Protein AF-A0A9W9Q1B8-F1 (afdb_monomer)

Mean predicted aligned error: 10.64 Å

pLDDT: mean 80.89, std 24.34, range [22.06, 98.69]

Nearest PDB structures (foldseek):
  5k7v-assembly1_B  TM=3.100E-01  e=7.502E-01  synthetic construct
  6vfk-assembly1_B  TM=2.929E-01  e=8.455E-01  synthetic construct
  1yau-assembly1_U-2  TM=2.055E-01  e=1.600E+00  Trypanosoma brucei
  5fb7-assembly1_C  TM=3.139E-01  e=8.542E+00  Talaromyces marneffei PM1
  7a0g-assembly1_DDD  TM=1.355E-01  e=2.482E+00  Serratia marcescens

Sequence (489 aa):
MPDVCRPLVPAQMPLAIDAFYKNAGFEETSAHVASPDAPEQSLGTQSLCDELVDLYFEMIHDKQHALFHRPTFIAQQRSGQATAFLVLAMQALSARFSTHLYFGETKPSERGLHWAEQSRKLFNDREHAVSLTAIQGCALLANLAFIKGDSAMESLYNAQQIRMVQLLDLPSQLSTICIQREVEIRVWWTTWMMDTWTSNGVGVPKQLFPPPECPRPMEEEAFERLNIDELADLLDEHDDMERESGLWSQMVPLTDILAKVSQLNENTVACQLSRREVFDHVRDLTSRLDQWLFCLPEHLQITPDSLKRYNEKGFGRTLVALHLGYHHHSQQLYFQYLSLVPHSPAEESLASMYAHRCKEHAAKLSNLMWIANTTPGLECLWGINGHLLVVASAIHLHTLLFSPVEDQVKAAKVMLEHNFELLIQMEKLWPSLKWSMSRLRAFQLACRANSACQLTTGEKEVPGSIQRRCLLHRPTFRPSMMLAGHPIL

Organism: NCBI:txid1132637

Structure (mmCIF, N/CA/C/O backbone):
data_AF-A0A9W9Q1B8-F1
#
_entry.id   AF-A0A9W9Q1B8-F1
#
loop_
_atom_site.group_PDB
_atom_site.id
_atom_site.type_symbol
_atom_site.label_atom_id
_atom_site.label_alt_id
_atom_site.label_comp_id
_atom_site.label_asym_id
_atom_site.label_entity_id
_atom_site.label_seq_id
_atom_site.pdbx_PDB_ins_code
_atom_site.Cartn_x
_atom_site.Cartn_y
_atom_site.Cartn_z
_atom_site.occupancy
_atom_site.B_iso_or_equiv
_atom_site.auth_seq_id
_atom_site.auth_comp_id
_atom_site.auth_asym_id
_atom_site.auth_atom_id
_atom_site.pdbx_PDB_model_num
ATOM 1 N N . MET A 1 1 ? 34.708 -39.680 -23.202 1.00 42.00 1 MET A N 1
ATOM 2 C CA . MET A 1 1 ? 35.783 -39.250 -22.280 1.00 42.00 1 MET A CA 1
ATOM 3 C C . MET A 1 1 ? 36.966 -38.843 -23.139 1.00 42.00 1 MET A C 1
ATOM 5 O O . MET A 1 1 ? 37.249 -39.595 -24.065 1.00 42.00 1 MET A O 1
ATOM 9 N N . PRO A 1 2 ? 37.539 -37.645 -22.942 1.00 33.59 2 PRO A N 1
ATOM 10 C CA . PRO A 1 2 ? 38.074 -37.211 -21.649 1.00 33.59 2 PRO A CA 1
ATOM 11 C C . PRO A 1 2 ? 37.594 -35.832 -21.144 1.00 33.59 2 PRO A C 1
ATOM 13 O O . PRO A 1 2 ? 36.959 -35.068 -21.862 1.00 33.59 2 PRO A O 1
ATOM 16 N N . ASP A 1 3 ? 37.925 -35.609 -19.871 1.00 23.94 3 ASP A N 1
ATOM 17 C CA . ASP A 1 3 ? 38.120 -34.360 -19.123 1.00 23.94 3 ASP A CA 1
ATOM 18 C C . ASP A 1 3 ? 36.930 -33.471 -18.733 1.00 23.94 3 ASP A C 1
ATOM 20 O O . ASP A 1 3 ? 36.596 -32.442 -19.317 1.00 23.94 3 ASP A O 1
ATOM 24 N N . VAL A 1 4 ? 36.374 -33.871 -17.586 1.00 33.12 4 VAL A N 1
ATOM 25 C CA . VAL A 1 4 ? 35.564 -33.092 -16.650 1.00 33.12 4 VAL A CA 1
ATOM 26 C C . VAL A 1 4 ? 36.395 -31.929 -16.088 1.00 33.12 4 VAL A C 1
ATOM 28 O O . VAL A 1 4 ? 37.158 -32.091 -15.137 1.00 33.12 4 VAL A O 1
ATOM 31 N N . CYS A 1 5 ? 36.206 -30.729 -16.636 1.00 24.48 5 CYS A N 1
ATOM 32 C CA . CYS A 1 5 ? 36.652 -29.484 -16.012 1.00 24.48 5 CYS A CA 1
ATOM 33 C C . CYS A 1 5 ? 35.562 -28.987 -15.047 1.00 24.48 5 CYS A C 1
ATOM 35 O O . CYS A 1 5 ? 34.571 -28.385 -15.460 1.00 24.48 5 CYS A O 1
ATOM 37 N N . ARG A 1 6 ? 35.740 -29.252 -13.746 1.00 25.11 6 ARG A N 1
ATOM 38 C CA . ARG A 1 6 ? 34.995 -28.585 -12.664 1.00 25.11 6 ARG A CA 1
ATOM 39 C C . ARG A 1 6 ? 35.218 -27.066 -12.748 1.00 25.11 6 ARG A C 1
ATOM 41 O O . ARG A 1 6 ? 36.380 -26.655 -12.766 1.00 25.11 6 ARG A O 1
ATOM 48 N N . PRO A 1 7 ? 34.178 -26.218 -12.704 1.00 24.48 7 PRO A N 1
ATOM 49 C CA . PRO A 1 7 ? 34.371 -24.806 -12.418 1.00 24.48 7 PRO A CA 1
ATOM 50 C C . PRO A 1 7 ? 34.675 -24.635 -10.927 1.00 24.48 7 PRO A C 1
ATOM 52 O O . PRO A 1 7 ? 33.916 -25.076 -10.063 1.00 24.48 7 PRO A O 1
ATOM 55 N N . LEU A 1 8 ? 35.810 -24.002 -10.645 1.00 22.06 8 LEU A N 1
ATOM 56 C CA . LEU A 1 8 ? 36.175 -23.473 -9.338 1.00 22.06 8 LEU A CA 1
ATOM 57 C C . LEU A 1 8 ? 35.080 -22.520 -8.845 1.00 22.06 8 LEU A C 1
ATOM 59 O O . LEU A 1 8 ? 34.819 -21.488 -9.460 1.00 22.06 8 LEU A O 1
ATOM 63 N N . VAL A 1 9 ? 34.466 -22.868 -7.718 1.00 23.61 9 VAL A N 1
ATOM 64 C CA . VAL A 1 9 ? 33.686 -21.941 -6.894 1.00 23.61 9 VAL A CA 1
ATOM 65 C C . VAL A 1 9 ? 34.658 -20.874 -6.380 1.00 23.61 9 VAL A C 1
ATOM 67 O O . VAL A 1 9 ? 35.644 -21.246 -5.737 1.00 23.61 9 VAL A O 1
ATOM 70 N N . PRO A 1 10 ? 34.430 -19.566 -6.598 1.00 23.38 10 PRO A N 1
ATOM 71 C CA . PRO A 1 10 ? 35.089 -18.560 -5.789 1.00 23.38 10 PRO A CA 1
ATOM 72 C C . PRO A 1 10 ? 34.489 -18.670 -4.390 1.00 23.38 10 PRO A C 1
ATOM 74 O O . PRO A 1 10 ? 33.356 -18.262 -4.133 1.00 23.38 10 PRO A O 1
ATOM 77 N N . ALA A 1 11 ? 35.240 -19.307 -3.501 1.00 22.48 11 ALA A N 1
ATOM 78 C CA . ALA A 1 11 ? 34.992 -19.236 -2.083 1.00 22.48 11 ALA A CA 1
ATOM 79 C C . ALA A 1 11 ? 35.026 -17.763 -1.650 1.00 22.48 11 ALA A C 1
ATOM 81 O O . ALA A 1 11 ? 35.986 -17.049 -1.916 1.00 22.48 11 ALA A O 1
ATOM 82 N N . GLN A 1 12 ? 33.971 -17.381 -0.937 1.00 23.47 12 GLN A N 1
ATOM 83 C CA . GLN A 1 12 ? 34.021 -16.495 0.216 1.00 23.47 12 GLN A CA 1
ATOM 84 C C . GLN A 1 12 ? 34.428 -15.027 -0.004 1.00 23.47 12 GLN A C 1
ATOM 86 O O . GLN A 1 12 ? 35.598 -14.664 -0.026 1.00 23.47 12 GLN A O 1
ATOM 91 N N . MET A 1 13 ? 33.415 -14.161 0.068 1.00 22.33 13 MET A N 1
ATOM 92 C CA . MET A 1 13 ? 33.529 -12.906 0.812 1.00 22.33 13 MET A CA 1
ATOM 93 C C . MET A 1 13 ? 32.421 -12.836 1.886 1.00 22.33 13 MET A C 1
ATOM 95 O O . MET A 1 13 ? 31.444 -12.113 1.714 1.00 22.33 13 MET A O 1
ATOM 99 N N . PRO A 1 14 ? 32.501 -13.626 2.973 1.00 27.91 14 PRO A N 1
ATOM 100 C CA . PRO A 1 14 ? 31.885 -13.287 4.245 1.00 27.91 14 PRO A CA 1
ATOM 101 C C . PRO A 1 14 ? 32.823 -12.331 5.006 1.00 27.91 14 PRO A C 1
ATOM 103 O O . PRO A 1 14 ? 34.025 -12.324 4.751 1.00 27.91 14 PRO A O 1
ATOM 106 N N . LEU A 1 15 ? 32.287 -11.601 5.990 1.00 25.23 15 LEU A N 1
ATOM 107 C CA . LEU A 1 15 ? 33.004 -10.738 6.952 1.00 25.23 15 LEU A CA 1
ATOM 108 C C . LEU A 1 15 ? 33.252 -9.284 6.507 1.00 25.23 15 LEU A C 1
ATOM 110 O O . LEU A 1 15 ? 34.381 -8.860 6.288 1.00 25.23 15 LEU A O 1
ATOM 114 N N . ALA A 1 16 ? 32.187 -8.481 6.485 1.00 26.14 16 ALA A N 1
ATOM 115 C CA . ALA A 1 16 ? 32.299 -7.037 6.761 1.00 26.14 16 ALA A CA 1
ATOM 116 C C . ALA A 1 16 ? 31.019 -6.410 7.346 1.00 26.14 16 ALA A C 1
ATOM 118 O O . ALA A 1 16 ? 31.070 -5.284 7.831 1.00 26.14 16 ALA A O 1
ATOM 119 N N . ILE A 1 17 ? 29.889 -7.129 7.346 1.00 27.34 17 ILE A N 1
ATOM 120 C CA . ILE A 1 17 ? 28.628 -6.658 7.941 1.00 27.34 17 ILE A CA 1
ATOM 121 C C . ILE A 1 17 ? 28.476 -7.196 9.377 1.00 27.34 17 ILE A C 1
ATOM 123 O O . ILE A 1 17 ? 28.190 -6.421 10.283 1.00 27.34 17 ILE A O 1
ATOM 127 N N . ASP A 1 18 ? 28.846 -8.456 9.640 1.00 25.33 18 ASP A N 1
ATOM 128 C CA . ASP A 1 18 ? 28.784 -9.072 10.983 1.00 25.33 18 ASP A CA 1
ATOM 129 C C . ASP A 1 18 ? 29.667 -8.405 12.056 1.00 25.33 18 ASP A C 1
ATOM 131 O O . ASP A 1 18 ? 29.356 -8.457 13.246 1.00 25.33 18 ASP A O 1
ATOM 135 N N . ALA A 1 19 ? 30.770 -7.757 11.669 1.00 24.56 19 ALA A N 1
ATOM 136 C CA . ALA A 1 19 ? 31.696 -7.151 12.631 1.00 24.56 19 ALA A CA 1
ATOM 137 C C . ALA A 1 19 ? 31.190 -5.816 13.213 1.00 24.56 19 ALA A C 1
ATOM 139 O O . ALA A 1 19 ? 31.696 -5.378 14.245 1.00 24.56 19 ALA A O 1
ATOM 140 N N . PHE A 1 20 ? 30.181 -5.184 12.600 1.00 27.47 20 PHE A N 1
ATOM 141 C CA . PHE A 1 20 ? 29.590 -3.947 13.124 1.00 27.47 20 PHE A CA 1
ATOM 142 C C . PHE A 1 20 ? 28.437 -4.223 14.107 1.00 27.47 20 PHE A C 1
ATOM 144 O O . PHE A 1 20 ? 28.198 -3.433 15.018 1.00 27.47 20 PHE A O 1
ATOM 151 N N . TYR A 1 21 ? 27.781 -5.385 13.994 1.00 27.20 21 TYR A N 1
ATOM 152 C CA . TYR A 1 21 ? 26.645 -5.779 14.837 1.00 27.20 21 TYR A CA 1
ATOM 153 C C . TYR A 1 21 ? 27.025 -6.296 16.238 1.00 27.20 21 TYR A C 1
ATOM 155 O O . TYR A 1 21 ? 26.146 -6.446 17.080 1.00 27.20 21 TYR A O 1
ATOM 163 N N . LYS A 1 22 ? 28.314 -6.515 16.542 1.00 26.19 22 LYS A N 1
ATOM 164 C CA . LYS A 1 22 ? 28.763 -6.958 17.881 1.00 26.19 22 LYS A CA 1
ATOM 165 C C . LYS A 1 22 ? 29.161 -5.842 18.857 1.00 26.19 22 LYS A C 1
ATOM 167 O O . LYS A 1 22 ? 29.372 -6.150 20.022 1.00 26.19 22 LYS A O 1
ATOM 172 N N . ASN A 1 23 ? 29.230 -4.577 18.428 1.00 25.94 23 ASN A N 1
ATOM 173 C CA . ASN A 1 23 ? 29.714 -3.469 19.274 1.00 25.94 23 ASN A CA 1
ATOM 174 C C . ASN A 1 23 ? 28.708 -2.329 19.510 1.00 25.94 23 ASN A C 1
ATOM 176 O O . ASN A 1 23 ? 29.062 -1.333 20.135 1.00 25.94 23 ASN A O 1
ATOM 180 N N . ALA A 1 24 ? 27.451 -2.463 19.085 1.00 28.28 24 ALA A N 1
ATOM 181 C CA . ALA A 1 24 ? 26.393 -1.529 19.473 1.00 28.28 24 ALA A CA 1
ATOM 182 C C . ALA A 1 24 ? 25.766 -1.954 20.814 1.00 28.28 24 ALA A C 1
ATOM 184 O O . ALA A 1 24 ? 24.590 -2.296 20.890 1.00 28.28 24 ALA A O 1
ATOM 185 N N . GLY A 1 25 ? 26.579 -1.968 21.872 1.00 26.53 25 GLY A N 1
ATOM 186 C CA . GLY A 1 25 ? 26.070 -1.960 23.239 1.00 26.53 25 GLY A CA 1
ATOM 187 C C . GLY A 1 25 ? 25.505 -0.574 23.523 1.00 26.53 25 GLY A C 1
ATOM 188 O O . GLY A 1 25 ? 26.269 0.363 23.732 1.00 26.53 25 GLY A O 1
ATOM 189 N N . PHE A 1 26 ? 24.183 -0.428 23.479 1.00 26.02 26 PHE A N 1
ATOM 190 C CA . PHE A 1 26 ? 23.522 0.747 24.034 1.00 26.02 26 PHE A CA 1
ATOM 191 C C . PHE A 1 26 ? 23.118 0.429 25.471 1.00 26.02 26 PHE A C 1
ATOM 193 O O . PHE A 1 26 ? 22.254 -0.410 25.715 1.00 26.02 26 PHE A O 1
ATOM 200 N N . GLU A 1 27 ? 23.805 1.082 26.406 1.00 24.00 27 GLU A N 1
ATOM 201 C CA . GLU A 1 27 ? 23.452 1.128 27.821 1.00 24.00 27 GLU A CA 1
ATOM 202 C C . GLU A 1 27 ? 22.043 1.722 27.993 1.00 24.00 27 GLU A C 1
ATOM 204 O O . GLU A 1 27 ? 21.719 2.781 27.446 1.00 24.00 27 GLU A O 1
ATOM 209 N N . GLU A 1 28 ? 21.204 1.028 28.763 1.00 25.47 28 GLU A N 1
ATOM 210 C CA . GLU A 1 28 ? 19.891 1.497 29.202 1.00 25.47 28 GLU A CA 1
ATOM 211 C C . GLU A 1 28 ? 20.053 2.734 30.094 1.00 25.47 28 GLU A C 1
ATOM 213 O O . GLU A 1 28 ? 20.442 2.641 31.258 1.00 25.47 28 GLU A O 1
ATOM 218 N N . THR A 1 29 ? 19.708 3.914 29.580 1.00 24.55 29 THR A N 1
ATOM 219 C CA . THR A 1 29 ? 19.466 5.083 30.432 1.00 24.55 29 THR A CA 1
ATOM 220 C C . THR A 1 29 ? 17.985 5.133 30.799 1.00 24.55 29 THR A C 1
ATOM 222 O O . THR A 1 29 ? 17.134 5.611 30.053 1.00 24.55 29 THR A O 1
ATOM 225 N N . SER A 1 30 ? 17.674 4.598 31.982 1.00 23.84 30 SER A N 1
ATOM 226 C CA . SER A 1 30 ? 16.376 4.743 32.644 1.00 23.84 30 SER A CA 1
ATOM 227 C C . SER A 1 30 ? 16.167 6.199 33.068 1.00 23.84 30 SER A C 1
ATOM 229 O O . SER A 1 30 ? 16.673 6.630 34.105 1.00 23.84 30 SER A O 1
ATOM 231 N N . ALA A 1 31 ? 15.398 6.960 32.290 1.00 25.33 31 ALA A N 1
ATOM 232 C CA . ALA A 1 31 ? 14.857 8.241 32.727 1.00 25.33 31 ALA A CA 1
ATOM 233 C C . ALA A 1 31 ? 13.459 8.021 33.327 1.00 25.33 31 ALA A C 1
ATOM 235 O O . ALA A 1 31 ? 12.483 7.794 32.612 1.00 25.33 31 ALA A O 1
ATOM 236 N N . HIS A 1 32 ? 13.370 8.078 34.657 1.00 27.27 32 HIS A N 1
ATOM 237 C CA . HIS A 1 32 ? 12.100 8.178 35.372 1.00 27.27 32 HIS A CA 1
ATOM 238 C C . HIS A 1 32 ? 11.394 9.486 34.989 1.00 27.27 32 HIS A C 1
ATOM 240 O O . HIS A 1 32 ? 11.914 10.567 35.259 1.00 27.27 32 HIS A O 1
ATOM 246 N N . VAL A 1 33 ? 10.194 9.390 34.416 1.00 31.77 33 VAL A N 1
ATOM 247 C CA . VAL A 1 33 ? 9.280 10.530 34.272 1.00 31.77 33 VAL A CA 1
ATOM 248 C C . VAL A 1 33 ? 8.209 10.411 35.352 1.00 31.77 33 VAL A C 1
ATOM 250 O O . VAL A 1 33 ? 7.489 9.417 35.423 1.00 31.77 33 VAL A O 1
ATOM 253 N N . ALA A 1 34 ? 8.167 11.411 36.229 1.00 30.34 34 ALA A N 1
ATOM 254 C CA . ALA A 1 34 ? 7.197 11.546 37.305 1.00 30.34 34 ALA A CA 1
ATOM 255 C C . ALA A 1 34 ? 5.814 11.954 36.762 1.00 30.34 34 ALA A C 1
ATOM 257 O O . ALA A 1 34 ? 5.725 12.842 35.916 1.00 30.34 34 ALA A O 1
ATOM 258 N N . SER A 1 35 ? 4.743 11.352 37.292 1.00 34.41 35 SER A N 1
ATOM 259 C CA . SER A 1 35 ? 3.377 11.893 37.194 1.00 34.41 35 SER A CA 1
ATOM 260 C C . SER A 1 35 ? 3.189 13.042 38.188 1.00 34.41 35 SER A C 1
ATOM 262 O O . SER A 1 35 ? 3.744 12.994 39.290 1.00 34.41 35 SER A O 1
ATOM 264 N N . PRO A 1 36 ? 2.385 14.056 37.828 1.00 40.94 36 PRO A N 1
ATOM 265 C CA . PRO A 1 36 ? 1.164 14.279 38.611 1.00 40.94 36 PRO A CA 1
ATOM 266 C C . PRO A 1 36 ? -0.054 14.745 37.785 1.00 40.94 36 PRO A C 1
ATOM 268 O O . PRO A 1 36 ? 0.080 15.412 36.765 1.00 40.94 36 PRO A O 1
ATOM 271 N N . ASP A 1 37 ? -1.241 14.404 38.288 1.00 40.88 37 ASP A N 1
ATOM 272 C CA . ASP A 1 37 ? -2.576 14.737 37.776 1.00 40.88 37 ASP A CA 1
ATOM 273 C C . ASP A 1 37 ? -2.892 16.249 37.698 1.00 40.88 37 ASP A C 1
ATOM 275 O O . ASP A 1 37 ? -2.625 16.993 38.643 1.00 40.88 37 ASP A O 1
ATOM 279 N N . ALA A 1 38 ? -3.582 16.679 36.626 1.00 34.00 38 ALA A N 1
ATOM 280 C CA . ALA A 1 38 ? -4.430 17.882 36.587 1.00 34.00 38 ALA A CA 1
ATOM 281 C C . ALA A 1 38 ? -5.476 17.821 35.437 1.00 34.00 38 ALA A C 1
ATOM 283 O O . ALA A 1 38 ? -5.156 17.362 34.338 1.00 34.00 38 ALA A O 1
ATOM 284 N N . PRO A 1 39 ? -6.711 18.332 35.625 1.00 38.62 39 PRO A N 1
ATOM 285 C CA . PRO A 1 39 ? -7.787 18.265 34.625 1.00 38.62 39 PRO A CA 1
ATOM 286 C C . PRO A 1 39 ? -7.481 18.996 33.300 1.00 38.62 39 PRO A C 1
ATOM 288 O O . PRO A 1 39 ? -7.926 18.540 32.248 1.00 38.62 39 PRO A O 1
ATOM 291 N N . GLU A 1 40 ? -6.653 20.047 33.291 1.00 36.78 40 GLU A N 1
ATOM 292 C CA . GLU A 1 40 ? -6.208 20.710 32.046 1.00 36.78 40 GLU A CA 1
ATOM 293 C C . GLU A 1 40 ? -5.251 19.842 31.209 1.00 36.78 40 GLU A C 1
ATOM 295 O O . GLU A 1 40 ? -5.304 19.869 29.979 1.00 36.78 40 GLU A O 1
ATOM 300 N N . GLN A 1 41 ? -4.427 19.004 31.853 1.00 45.72 41 GLN A N 1
ATOM 301 C CA . GLN A 1 41 ? -3.588 18.027 31.149 1.00 45.72 41 GLN A CA 1
ATOM 302 C C . GLN A 1 41 ? -4.426 16.881 30.579 1.00 45.72 41 GLN A C 1
ATOM 304 O O . GLN A 1 41 ? -4.098 16.367 29.511 1.00 45.72 41 GLN A O 1
ATOM 309 N N . SER A 1 42 ? -5.527 16.509 31.243 1.00 49.62 42 SER A N 1
ATOM 310 C CA . SER A 1 42 ? -6.438 15.476 30.737 1.00 49.62 42 SER A CA 1
ATOM 311 C C . SER A 1 42 ? -7.138 15.914 29.445 1.00 49.62 42 SER A C 1
ATOM 313 O O . SER A 1 42 ? -7.143 15.152 28.479 1.00 49.62 42 SER A O 1
ATOM 315 N N . LEU A 1 43 ? -7.597 17.174 29.367 1.00 55.12 43 LEU A N 1
ATOM 316 C CA . LEU A 1 43 ? -8.166 17.745 28.140 1.00 55.12 43 LEU A CA 1
ATOM 317 C C . LEU A 1 43 ? -7.124 17.873 27.020 1.00 55.12 43 LEU A C 1
ATOM 319 O O . LEU A 1 43 ? -7.415 17.519 25.880 1.00 55.12 43 LEU A O 1
ATOM 323 N N . GLY A 1 44 ? -5.904 18.331 27.329 1.00 62.25 44 GLY A N 1
ATOM 324 C CA . GLY A 1 44 ? -4.821 18.410 26.340 1.00 62.25 44 GLY A CA 1
ATOM 325 C C . GLY A 1 44 ? -4.388 17.035 25.811 1.00 62.25 44 GLY A C 1
ATOM 326 O O . GLY A 1 44 ? -4.098 16.884 24.626 1.00 62.25 44 GLY A O 1
ATOM 327 N N . THR A 1 45 ? -4.410 16.012 26.669 1.00 71.06 45 THR A N 1
ATOM 328 C CA . THR A 1 45 ? -4.086 14.625 26.295 1.00 71.06 45 THR A CA 1
ATOM 329 C C . THR A 1 45 ? -5.204 13.990 25.468 1.00 71.06 45 THR A C 1
ATOM 331 O O . THR A 1 45 ? -4.917 13.269 24.513 1.00 71.06 45 THR A O 1
ATOM 334 N N . GLN A 1 46 ? -6.470 14.282 25.784 1.00 80.00 46 GLN A N 1
ATOM 335 C CA . GLN A 1 46 ? -7.618 13.810 25.010 1.00 80.00 46 GLN A CA 1
ATOM 336 C C . GLN A 1 46 ? -7.670 14.469 23.627 1.00 80.00 46 GLN A C 1
ATOM 338 O O . GLN A 1 46 ? -7.789 13.760 22.635 1.00 80.00 46 GLN A O 1
ATOM 343 N N . SER A 1 47 ? -7.451 15.786 23.538 1.00 88.44 47 SER A N 1
ATOM 344 C CA . SER A 1 47 ? -7.371 16.502 22.256 1.00 88.44 47 SER A CA 1
ATOM 345 C C . SER A 1 47 ? -6.266 15.953 21.348 1.00 88.44 47 SER A C 1
ATOM 347 O O . SER A 1 47 ? -6.472 15.815 20.145 1.00 88.44 47 SER A O 1
ATOM 349 N N . LEU A 1 48 ? -5.101 15.614 21.911 1.00 95.19 48 LEU A N 1
ATOM 350 C CA . LEU A 1 48 ? -4.012 15.004 21.148 1.00 95.19 48 LEU A CA 1
ATOM 351 C C . LEU A 1 48 ? -4.339 13.565 20.732 1.00 95.19 48 LEU A C 1
ATOM 353 O O . LEU A 1 48 ? -4.068 13.174 19.602 1.00 95.19 48 LEU A O 1
ATOM 357 N N . CYS A 1 49 ? -4.908 12.760 21.634 1.00 96.38 49 CYS A N 1
ATOM 358 C CA . CYS A 1 49 ? -5.377 11.414 21.299 1.00 96.38 49 CYS A CA 1
ATOM 359 C C . CYS A 1 49 ? -6.337 11.456 20.112 1.00 96.38 49 CYS A C 1
ATOM 361 O O . CYS A 1 49 ? -6.204 10.671 19.173 1.00 96.38 49 CYS A O 1
ATOM 363 N N . ASP A 1 50 ? -7.237 12.433 20.137 1.00 97.00 50 ASP A N 1
ATOM 364 C CA . ASP A 1 50 ? -8.262 12.599 19.136 1.00 97.00 50 ASP A CA 1
ATOM 365 C C . ASP A 1 50 ? -7.700 12.952 17.762 1.00 97.00 50 ASP A C 1
ATOM 367 O O . ASP A 1 50 ? -7.995 12.254 16.788 1.00 97.00 50 ASP A O 1
ATOM 371 N N . GLU A 1 51 ? -6.810 13.943 17.711 1.00 97.31 51 GLU A N 1
ATOM 372 C CA . GLU A 1 51 ? -6.077 14.317 16.500 1.00 97.31 51 GLU A CA 1
ATOM 373 C C . GLU A 1 51 ? -5.296 13.131 15.916 1.00 97.31 51 GLU A C 1
ATOM 375 O O . GLU A 1 51 ? -5.333 12.875 14.714 1.00 97.31 51 GLU A O 1
ATOM 380 N N . LEU A 1 52 ? -4.581 12.381 16.757 1.00 98.19 52 LEU A N 1
ATOM 381 C CA . LEU A 1 52 ? -3.737 11.283 16.292 1.00 98.19 52 LEU A CA 1
ATOM 382 C C . LEU A 1 52 ? -4.548 10.101 15.749 1.00 98.19 52 LEU A C 1
ATOM 384 O O . LEU A 1 52 ? -4.110 9.451 14.796 1.00 98.19 52 LEU A O 1
ATOM 388 N N . VAL A 1 53 ? -5.715 9.808 16.321 1.00 98.25 53 VAL A N 1
ATOM 389 C CA . VAL A 1 53 ? -6.622 8.781 15.787 1.00 98.25 53 VAL A CA 1
ATOM 390 C C . VAL A 1 53 ? -7.212 9.231 14.450 1.00 98.25 53 VAL A C 1
ATOM 392 O O . VAL A 1 53 ? -7.239 8.439 13.506 1.00 98.25 53 VAL A O 1
ATOM 395 N N . ASP A 1 54 ? -7.593 10.502 14.320 1.00 97.38 54 ASP A N 1
ATOM 396 C CA . ASP A 1 54 ? -8.088 11.050 13.053 1.00 97.38 54 ASP A CA 1
ATOM 397 C C . ASP A 1 54 ? -7.008 10.997 11.960 1.00 97.38 54 ASP A C 1
ATOM 399 O O . ASP A 1 54 ? -7.265 10.508 10.857 1.00 97.38 54 ASP A O 1
ATOM 403 N N . LEU A 1 55 ? -5.767 11.371 12.293 1.00 96.69 55 LEU A N 1
ATOM 404 C CA . LEU A 1 55 ? -4.617 11.263 11.392 1.00 96.69 55 LEU A CA 1
ATOM 405 C C . LEU A 1 55 ? -4.308 9.819 10.987 1.00 96.69 55 LEU A C 1
ATOM 407 O O . LEU A 1 55 ? -3.840 9.587 9.874 1.00 96.69 55 LEU A O 1
ATOM 411 N N . TYR A 1 56 ? -4.542 8.831 11.855 1.00 97.44 56 TYR A N 1
ATOM 412 C CA . TYR A 1 56 ? -4.388 7.424 11.480 1.00 97.44 56 TYR A CA 1
ATOM 413 C C . TYR A 1 56 ? -5.376 7.035 10.367 1.00 97.44 56 TYR A C 1
ATOM 415 O O . TYR A 1 56 ? -4.978 6.392 9.391 1.00 97.44 56 TYR A O 1
ATOM 423 N N . PHE A 1 57 ? -6.640 7.450 10.474 1.00 96.25 57 PHE A N 1
ATOM 424 C CA . PHE A 1 57 ? -7.633 7.181 9.433 1.00 96.25 57 PHE A CA 1
ATOM 425 C C . PHE A 1 57 ? -7.354 7.953 8.143 1.00 96.25 57 PHE A C 1
ATOM 427 O O . PHE A 1 57 ? -7.473 7.409 7.045 1.00 96.25 57 PHE A O 1
ATOM 434 N N . GLU A 1 58 ? -6.912 9.202 8.262 1.00 93.69 58 GLU A N 1
ATOM 435 C CA . GLU A 1 58 ? -6.561 10.006 7.099 1.00 93.69 58 GLU A CA 1
ATOM 436 C C . GLU A 1 58 ? -5.351 9.419 6.356 1.00 93.69 58 GLU A C 1
ATOM 438 O O . GLU A 1 58 ? -5.404 9.170 5.145 1.00 93.69 58 GLU A O 1
ATOM 443 N N . MET A 1 59 ? -4.273 9.149 7.093 1.00 92.19 59 MET A N 1
ATOM 444 C CA . MET A 1 59 ? -2.959 8.895 6.517 1.00 92.19 59 MET A CA 1
ATOM 445 C C . MET A 1 59 ? -2.592 7.420 6.413 1.00 92.19 59 MET A C 1
ATOM 447 O O . MET A 1 59 ? -1.564 7.147 5.817 1.00 92.19 59 MET A O 1
ATOM 451 N N . ILE A 1 60 ? -3.321 6.458 6.987 1.00 92.88 60 ILE A N 1
ATOM 452 C CA . ILE A 1 60 ? -2.838 5.061 7.059 1.00 92.88 60 ILE A CA 1
ATOM 453 C C . ILE A 1 60 ? -3.917 4.049 6.681 1.00 92.88 60 ILE A C 1
ATOM 455 O O . ILE A 1 60 ? -3.711 3.230 5.777 1.00 92.88 60 ILE A O 1
ATOM 459 N N . HIS A 1 61 ? -5.051 4.088 7.381 1.00 94.38 61 HIS A N 1
ATOM 460 C CA . HIS A 1 61 ? -6.160 3.166 7.136 1.00 94.38 61 HIS A CA 1
ATOM 461 C C . HIS A 1 61 ? -6.778 3.406 5.751 1.00 94.38 61 HIS A C 1
ATOM 463 O O . HIS A 1 61 ? -6.882 4.546 5.297 1.00 94.38 61 HIS A O 1
ATOM 469 N N . ASP A 1 62 ? -7.097 2.304 5.069 1.00 90.31 62 ASP A N 1
ATOM 470 C CA . ASP A 1 62 ? -7.486 2.204 3.657 1.00 90.31 62 ASP A CA 1
ATOM 471 C C . ASP A 1 62 ? -6.395 2.581 2.642 1.00 90.31 62 ASP A C 1
ATOM 473 O O . ASP A 1 62 ? -6.684 2.867 1.482 1.00 90.31 62 ASP A O 1
ATOM 477 N N . LYS A 1 63 ? -5.119 2.559 3.052 1.00 88.69 63 LYS A N 1
ATOM 478 C CA . LYS A 1 63 ? -3.968 2.702 2.140 1.00 88.69 63 LYS A CA 1
ATOM 479 C C . LYS A 1 63 ? -2.972 1.567 2.319 1.00 88.69 63 LYS A C 1
ATOM 481 O O . LYS A 1 63 ? -2.623 0.905 1.349 1.00 88.69 63 LYS A O 1
ATOM 486 N N . GLN A 1 64 ? -2.543 1.311 3.556 1.00 81.88 64 GLN A N 1
ATOM 487 C CA . GLN A 1 64 ? -1.662 0.173 3.866 1.00 81.88 64 GLN A CA 1
ATOM 488 C C . GLN A 1 64 ? -2.448 -1.080 4.271 1.00 81.88 64 GLN A C 1
ATOM 490 O O . GLN A 1 64 ? -2.004 -2.200 4.026 1.00 81.88 64 GLN A O 1
ATOM 495 N N . HIS A 1 65 ? -3.614 -0.887 4.889 1.00 92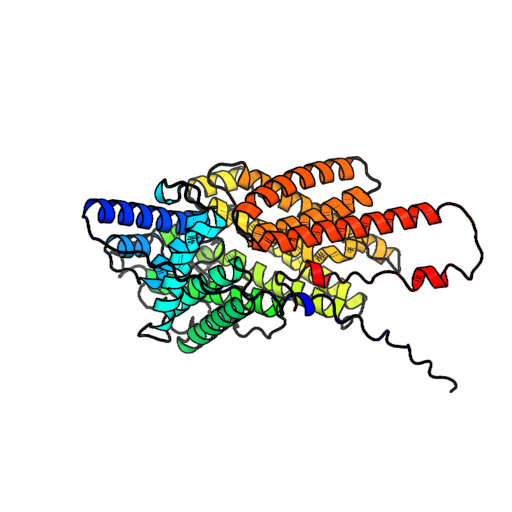.81 65 HIS A N 1
ATOM 496 C CA . HIS A 1 65 ? -4.482 -1.944 5.405 1.00 92.81 65 HIS A CA 1
ATOM 497 C C . HIS A 1 65 ? -5.911 -1.427 5.608 1.00 92.81 65 HIS A C 1
ATOM 499 O O . HIS A 1 65 ? -6.103 -0.245 5.903 1.00 92.81 65 HIS A O 1
ATOM 505 N N . ALA A 1 66 ? -6.896 -2.324 5.530 1.00 95.19 66 ALA A N 1
ATOM 506 C CA . ALA A 1 66 ? -8.301 -2.051 5.830 1.00 95.19 66 ALA A CA 1
ATOM 507 C C . ALA A 1 66 ? -8.730 -2.882 7.045 1.00 95.19 66 ALA A C 1
ATOM 509 O O . ALA A 1 66 ? -9.049 -4.062 6.934 1.00 95.19 66 ALA A O 1
ATOM 510 N N . LEU A 1 67 ? -8.687 -2.270 8.231 1.00 97.75 67 LEU A N 1
ATOM 511 C CA . LEU A 1 67 ? -8.849 -2.988 9.503 1.00 97.75 67 LEU A CA 1
ATOM 512 C C . LEU A 1 67 ? -10.099 -2.608 10.293 1.00 97.75 67 LEU A C 1
ATOM 514 O O . LEU A 1 67 ? -10.550 -3.408 11.104 1.00 97.75 67 LEU A O 1
ATOM 518 N N . PHE A 1 68 ? -10.621 -1.396 10.121 1.00 98.00 68 PHE A N 1
ATOM 519 C CA . PHE A 1 68 ? -11.658 -0.830 10.981 1.00 98.00 68 PHE A CA 1
ATOM 520 C C . PHE A 1 68 ? -12.771 -0.196 10.156 1.00 98.00 68 PHE A C 1
ATOM 522 O O . PHE A 1 68 ? -12.520 0.318 9.069 1.00 98.00 68 PHE A O 1
ATOM 529 N N . HIS A 1 69 ? -13.978 -0.167 10.716 1.00 96.50 69 HIS A N 1
ATOM 530 C CA . HIS A 1 69 ? -15.020 0.749 10.274 1.00 96.50 69 HIS A CA 1
ATOM 531 C C . HIS A 1 69 ? -14.812 2.096 10.977 1.00 96.50 69 HIS A C 1
ATOM 533 O O . HIS A 1 69 ? -14.934 2.182 12.205 1.00 96.50 69 HIS A O 1
ATOM 539 N N . ARG A 1 70 ? -14.440 3.133 10.216 1.00 95.75 70 ARG A N 1
ATOM 540 C CA . ARG A 1 70 ? -13.993 4.424 10.758 1.00 95.75 70 ARG A CA 1
ATOM 541 C C . ARG A 1 70 ? -15.028 5.082 11.688 1.00 95.75 70 ARG A C 1
ATOM 543 O O . ARG A 1 70 ? -14.644 5.379 12.823 1.00 95.75 70 ARG A O 1
ATOM 550 N N . PRO A 1 71 ? -16.310 5.264 11.301 1.00 95.25 71 PRO A N 1
ATOM 551 C CA . PRO A 1 71 ? -17.314 5.880 12.175 1.00 95.25 71 PRO A CA 1
ATOM 552 C C . PRO A 1 71 ? -17.477 5.144 13.510 1.00 95.25 71 PRO A C 1
ATOM 554 O O . PRO A 1 71 ? -17.460 5.767 14.571 1.00 95.25 71 PRO A O 1
ATOM 557 N N . THR A 1 72 ? -17.564 3.808 13.475 1.00 95.06 72 THR A N 1
ATOM 558 C CA . THR A 1 72 ? -17.712 2.982 14.684 1.00 95.06 72 THR A CA 1
ATOM 559 C C . THR A 1 72 ? -16.489 3.069 15.587 1.00 95.06 72 THR A C 1
ATOM 561 O O . THR A 1 72 ? -16.644 3.265 16.792 1.00 95.06 72 THR A O 1
ATOM 564 N N . PHE A 1 73 ? -15.277 2.966 15.036 1.00 97.38 73 PHE A N 1
ATOM 565 C CA . PHE A 1 73 ? -14.068 3.013 15.858 1.00 97.38 73 PHE A CA 1
ATOM 566 C C . PHE A 1 73 ? -13.868 4.391 16.500 1.00 97.38 73 PHE A C 1
ATOM 568 O O . PHE A 1 73 ? -13.527 4.465 17.680 1.00 97.38 73 PHE A O 1
ATOM 575 N N . ILE A 1 74 ? -14.114 5.482 15.762 1.00 96.75 74 ILE A N 1
ATOM 576 C CA . ILE A 1 74 ? -14.037 6.840 16.318 1.00 96.75 74 ILE A CA 1
ATOM 577 C C . ILE A 1 74 ? -15.052 6.995 17.453 1.00 96.75 74 ILE A C 1
ATOM 579 O O . ILE A 1 74 ? -14.671 7.409 18.544 1.00 96.75 74 ILE A O 1
ATOM 583 N N . ALA A 1 75 ? -16.314 6.601 17.260 1.00 95.50 75 ALA A N 1
ATOM 584 C CA . ALA A 1 75 ? -17.323 6.679 18.319 1.00 95.50 75 ALA A CA 1
ATOM 585 C C . ALA A 1 75 ? -16.923 5.878 19.577 1.00 95.50 75 ALA A C 1
ATOM 587 O O . ALA A 1 75 ? -17.051 6.368 20.704 1.00 95.50 75 ALA A O 1
ATOM 588 N N . GLN A 1 76 ? -16.376 4.672 19.399 1.00 95.62 76 GLN A N 1
ATOM 589 C CA . GLN A 1 76 ? -15.864 3.848 20.499 1.00 95.62 76 GLN A CA 1
ATOM 590 C C . GLN A 1 76 ? -14.667 4.493 21.200 1.00 95.62 76 GLN A C 1
ATOM 592 O O . GLN A 1 76 ? -14.590 4.482 22.425 1.00 95.62 76 GLN A O 1
ATOM 597 N N . GLN A 1 77 ? -13.724 5.075 20.460 1.00 97.00 77 GLN A N 1
ATOM 598 C CA . GLN A 1 77 ? -12.571 5.732 21.070 1.00 97.00 77 GLN A CA 1
ATOM 599 C C . GLN A 1 77 ? -13.004 6.984 21.844 1.00 97.00 77 GLN A C 1
ATOM 601 O O . GLN A 1 77 ? -12.570 7.159 22.983 1.00 97.00 77 GLN A O 1
ATOM 606 N N . ARG A 1 78 ? -13.902 7.807 21.284 1.00 95.25 78 ARG A N 1
ATOM 607 C CA . ARG A 1 78 ? -14.339 9.072 21.901 1.00 95.25 78 ARG A CA 1
ATOM 608 C C . ARG A 1 78 ? -15.160 8.826 23.171 1.00 95.25 78 ARG A C 1
ATOM 610 O O . ARG A 1 78 ? -15.132 9.640 24.088 1.00 95.25 78 ARG A O 1
ATOM 617 N N . SER A 1 79 ? -15.848 7.685 23.248 1.00 95.06 79 SER A N 1
ATOM 618 C CA . SER A 1 79 ? -16.572 7.221 24.442 1.00 95.06 79 SER A CA 1
ATOM 619 C C . SER A 1 79 ? -15.710 6.426 25.436 1.00 95.06 79 SER A C 1
ATOM 621 O O . SER A 1 79 ? -16.221 5.986 26.465 1.00 95.06 79 SER A O 1
ATOM 623 N N . GLY A 1 80 ? -14.414 6.233 25.161 1.00 94.56 80 GLY A N 1
ATOM 624 C CA . GLY A 1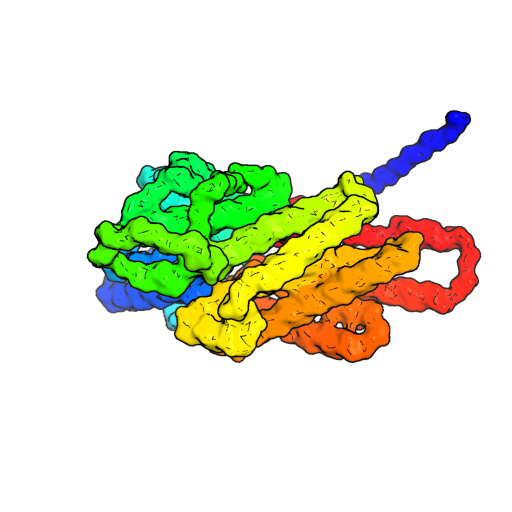 80 ? -13.500 5.483 26.031 1.00 94.56 80 GLY A CA 1
ATOM 625 C C . GLY A 1 80 ? -13.698 3.962 26.011 1.00 94.56 80 GLY A C 1
ATOM 626 O O . GLY A 1 80 ? -13.226 3.274 26.911 1.00 94.56 80 GLY A O 1
ATOM 627 N N . GLN A 1 81 ? -14.395 3.433 25.003 1.00 96.00 81 GLN A N 1
ATOM 628 C CA . GLN A 1 81 ? -14.707 2.008 24.844 1.00 96.00 81 GLN A CA 1
ATOM 629 C C . GLN A 1 81 ? -13.757 1.269 23.888 1.00 96.00 81 GLN A C 1
ATOM 631 O O . GLN A 1 81 ? -13.739 0.039 23.872 1.00 96.00 81 GLN A O 1
ATOM 636 N N . ALA A 1 82 ? -12.964 1.986 23.085 1.00 96.62 82 ALA A N 1
ATOM 637 C CA . ALA A 1 82 ? -12.000 1.359 22.183 1.00 96.62 82 ALA A CA 1
ATOM 638 C C . ALA A 1 82 ? -10.868 0.652 22.947 1.00 96.62 82 ALA A C 1
ATOM 640 O O . ALA A 1 82 ? -10.399 1.106 23.992 1.00 96.62 82 ALA A O 1
ATOM 641 N N . THR A 1 83 ? -10.370 -0.451 22.387 1.00 97.31 83 THR A N 1
ATOM 642 C CA . THR A 1 83 ? -9.277 -1.218 22.990 1.00 97.31 83 THR A CA 1
ATOM 643 C C . THR A 1 83 ? -7.988 -0.395 23.068 1.00 97.31 83 THR A C 1
ATOM 645 O O . THR A 1 83 ? -7.450 0.042 22.050 1.00 97.31 83 THR A O 1
ATOM 648 N N . ALA A 1 84 ? -7.442 -0.247 24.278 1.00 97.81 84 ALA A N 1
ATOM 649 C CA . ALA A 1 84 ? -6.316 0.647 24.554 1.00 97.81 84 ALA A CA 1
ATOM 650 C C . ALA A 1 84 ? -5.076 0.385 23.680 1.00 97.81 84 ALA A C 1
ATOM 652 O O . ALA A 1 84 ? -4.507 1.327 23.132 1.00 97.81 84 ALA A O 1
ATOM 653 N N . PHE A 1 85 ? -4.662 -0.877 23.490 1.00 98.38 85 PHE A N 1
ATOM 654 C CA . PHE A 1 85 ? -3.477 -1.166 22.670 1.00 98.38 85 PHE A CA 1
ATOM 655 C C . PHE A 1 85 ? -3.662 -0.789 21.193 1.00 98.38 85 PHE A C 1
ATOM 657 O O . PHE A 1 85 ? -2.675 -0.440 20.546 1.00 98.38 85 PHE A O 1
ATOM 664 N N . LEU A 1 86 ? -4.895 -0.814 20.669 1.00 98.62 86 LEU A N 1
ATOM 665 C CA . LEU A 1 86 ? -5.191 -0.373 19.304 1.00 98.62 86 LEU A CA 1
ATOM 666 C C . LEU A 1 86 ? -5.060 1.143 19.188 1.00 98.62 86 LEU A C 1
ATOM 668 O O . LEU A 1 86 ? -4.370 1.618 18.291 1.00 98.62 86 LEU A O 1
ATOM 672 N N . VAL A 1 87 ? -5.651 1.891 20.125 1.00 98.56 87 VAL A N 1
ATOM 673 C CA . VAL A 1 87 ? -5.552 3.360 20.160 1.00 98.56 87 VAL A CA 1
ATOM 674 C C . VAL A 1 87 ? -4.088 3.795 20.255 1.00 98.56 87 VAL A C 1
ATOM 676 O O . VAL A 1 87 ? -3.630 4.593 19.442 1.00 98.56 87 VAL A O 1
ATOM 679 N N . LEU A 1 88 ? -3.315 3.193 21.164 1.00 98.62 88 LEU A N 1
ATOM 680 C CA . LEU A 1 88 ? -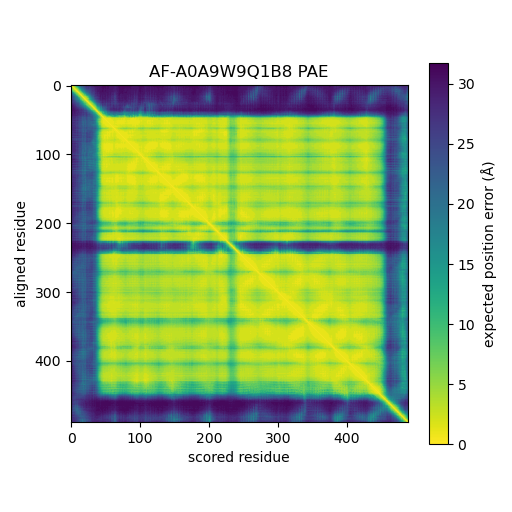1.882 3.468 21.301 1.00 98.62 88 LEU A CA 1
ATOM 681 C C . LEU A 1 88 ? -1.104 3.130 20.018 1.00 98.62 88 LEU A C 1
ATOM 683 O O . LEU A 1 88 ? -0.212 3.875 19.620 1.00 98.62 88 LEU A O 1
ATOM 687 N N . ALA A 1 89 ? -1.435 2.028 19.336 1.00 98.56 89 ALA A N 1
ATOM 688 C CA . ALA A 1 89 ? -0.790 1.688 18.069 1.00 98.56 89 ALA A CA 1
ATOM 689 C C . ALA A 1 89 ? -1.118 2.706 16.965 1.00 98.56 89 ALA A C 1
ATOM 691 O O . ALA A 1 89 ? -0.222 3.100 16.217 1.00 98.56 89 ALA A O 1
ATOM 692 N N . MET A 1 90 ? -2.370 3.172 16.884 1.00 98.50 90 MET A N 1
ATOM 693 C CA . MET A 1 90 ? -2.778 4.231 15.956 1.00 98.50 90 MET A CA 1
ATOM 694 C C . MET A 1 90 ? -2.006 5.524 16.225 1.00 98.50 90 MET A C 1
ATOM 696 O O . MET A 1 90 ? -1.404 6.061 15.297 1.00 98.50 90 MET A O 1
ATOM 700 N N . GLN A 1 91 ? -1.928 5.956 17.490 1.00 98.25 91 GLN A N 1
ATOM 701 C CA . GLN A 1 91 ? -1.146 7.128 17.899 1.00 98.25 91 GLN A CA 1
ATOM 702 C C . GLN A 1 91 ? 0.333 6.983 17.526 1.00 98.25 91 GLN A C 1
ATOM 704 O O . GLN A 1 91 ? 0.937 7.892 16.959 1.00 98.25 91 GLN A O 1
ATOM 709 N N . ALA A 1 92 ? 0.924 5.816 17.786 1.00 97.56 92 ALA A N 1
ATOM 710 C CA . ALA A 1 92 ? 2.317 5.539 17.458 1.00 97.56 92 ALA A CA 1
ATOM 711 C C . ALA A 1 92 ? 2.611 5.623 15.951 1.00 97.56 92 ALA A C 1
ATOM 713 O O . ALA A 1 92 ? 3.677 6.088 15.529 1.00 97.56 92 ALA A O 1
ATOM 714 N N . LEU A 1 93 ? 1.678 5.152 15.127 1.00 95.81 93 LEU A N 1
ATOM 715 C CA . LEU A 1 93 ? 1.810 5.179 13.680 1.00 95.81 93 LEU A CA 1
ATOM 716 C C . LEU A 1 93 ? 1.634 6.600 13.125 1.00 95.81 93 LEU A C 1
ATOM 718 O O . LEU A 1 93 ? 2.460 7.034 12.316 1.00 95.81 93 LEU A O 1
ATOM 722 N N . SER A 1 94 ? 0.614 7.333 13.580 1.00 96.31 94 SER A N 1
ATOM 723 C CA . SER A 1 94 ? 0.208 8.620 13.006 1.00 96.31 94 SER A CA 1
ATOM 724 C C . SER A 1 94 ? 0.957 9.839 13.554 1.00 96.31 94 SER A C 1
ATOM 726 O O . SER A 1 94 ? 1.058 10.843 12.852 1.00 96.31 94 SER A O 1
ATOM 728 N N . ALA A 1 95 ? 1.563 9.762 14.746 1.00 96.75 95 ALA A N 1
ATOM 729 C CA . ALA A 1 95 ? 2.248 10.894 15.389 1.00 96.75 95 ALA A CA 1
ATOM 730 C C . ALA A 1 95 ? 3.325 11.576 14.526 1.00 96.75 95 ALA A C 1
ATOM 732 O O . ALA A 1 95 ? 3.603 12.765 14.688 1.00 96.75 95 ALA A O 1
ATOM 733 N N . ARG A 1 96 ? 3.908 10.856 13.563 1.00 94.69 96 ARG A N 1
ATOM 734 C CA . ARG A 1 96 ? 4.864 11.418 12.596 1.00 94.69 96 ARG A CA 1
ATOM 735 C C . ARG A 1 96 ? 4.261 12.484 11.676 1.00 94.69 96 ARG A C 1
ATOM 737 O O . ARG A 1 96 ? 5.006 13.308 11.161 1.00 94.69 96 ARG A O 1
ATOM 744 N N . PHE A 1 97 ? 2.947 12.473 11.471 1.00 94.44 97 PHE A N 1
ATOM 745 C CA . PHE A 1 97 ? 2.245 13.413 10.594 1.00 94.44 97 PHE A CA 1
ATOM 746 C C . PHE A 1 97 ? 1.697 14.636 11.337 1.00 94.44 97 PHE A C 1
ATOM 748 O O . PHE A 1 97 ? 1.402 15.643 10.705 1.00 94.44 97 PHE A O 1
ATOM 755 N N . SER A 1 98 ? 1.586 14.573 12.665 1.00 95.31 98 SER A N 1
ATOM 756 C CA . SER A 1 98 ? 1.028 15.665 13.467 1.00 95.31 98 SER A CA 1
ATOM 757 C C . SER A 1 98 ? 1.960 16.878 13.521 1.00 95.31 98 SER A C 1
ATOM 759 O O . SER A 1 98 ? 3.183 16.748 13.571 1.00 95.31 98 SER A O 1
ATOM 761 N N . THR A 1 99 ? 1.394 18.079 13.568 1.00 93.81 99 THR A N 1
ATOM 762 C CA . THR A 1 99 ? 2.122 19.329 13.847 1.00 93.81 99 THR A CA 1
ATOM 763 C C . THR A 1 99 ? 1.778 19.905 15.222 1.00 93.81 99 THR A C 1
ATOM 765 O O . THR A 1 99 ? 2.058 21.073 15.485 1.00 93.81 99 THR A O 1
ATOM 768 N N . HIS A 1 100 ? 1.162 19.107 16.100 1.00 93.81 100 HIS A N 1
ATOM 769 C CA . HIS A 1 100 ? 0.712 19.533 17.421 1.00 93.81 100 HIS A CA 1
ATOM 770 C C . HIS A 1 100 ? 1.873 20.010 18.308 1.00 93.81 100 HIS A C 1
ATOM 772 O O . HIS A 1 100 ? 2.957 19.417 18.327 1.00 93.81 100 HIS A O 1
ATOM 778 N N . LEU A 1 101 ? 1.624 21.052 19.111 1.00 92.56 101 LEU A N 1
ATOM 779 C CA . LEU A 1 101 ? 2.635 21.695 19.965 1.00 92.56 101 LEU A CA 1
ATOM 780 C C . LEU A 1 101 ? 3.243 20.752 21.013 1.00 92.56 101 LEU A C 1
ATOM 782 O O . LEU A 1 101 ? 4.380 20.963 21.427 1.00 92.56 101 LEU A O 1
ATOM 786 N N . TYR A 1 102 ? 2.519 19.692 21.393 1.00 92.81 102 TYR A N 1
ATOM 787 C CA . TYR A 1 102 ? 3.005 18.624 22.281 1.00 92.81 102 TYR A CA 1
ATOM 788 C C . TYR A 1 102 ? 4.367 18.070 21.847 1.00 92.81 102 TYR A C 1
ATOM 790 O O . TYR A 1 102 ? 5.200 17.757 22.692 1.00 92.81 102 TYR A O 1
ATOM 798 N N . PHE A 1 103 ? 4.611 17.969 20.538 1.00 93.56 103 PHE A N 1
ATOM 799 C CA . PHE A 1 103 ? 5.839 17.375 20.025 1.00 93.56 103 PHE A CA 1
ATOM 800 C C . PHE A 1 103 ? 7.040 18.321 20.033 1.00 93.56 103 PHE A C 1
ATOM 802 O O . PHE A 1 103 ? 8.152 17.835 19.864 1.00 93.56 103 PHE A O 1
ATOM 809 N N . GLY A 1 104 ? 6.859 19.635 20.215 1.00 91.69 104 GLY A N 1
ATOM 810 C CA . GLY A 1 104 ? 7.956 20.609 20.228 1.00 91.69 104 GLY A CA 1
ATOM 811 C C . GLY A 1 104 ? 8.993 20.365 19.119 1.00 91.69 104 GLY A C 1
ATOM 812 O O . GLY A 1 104 ? 8.665 20.357 17.932 1.00 91.69 104 GLY A O 1
ATOM 813 N N . GLU A 1 105 ? 10.243 20.115 19.516 1.00 92.38 105 GLU A N 1
ATOM 814 C CA . GLU A 1 105 ? 11.368 19.830 18.609 1.00 92.38 105 GLU A CA 1
ATOM 815 C C . GLU A 1 105 ? 11.581 18.331 18.312 1.00 92.38 105 GLU A C 1
ATOM 817 O O . GLU A 1 105 ? 12.520 17.962 17.600 1.00 92.38 105 GLU A O 1
ATOM 822 N N . THR A 1 106 ? 10.729 17.437 18.827 1.00 94.88 106 THR A N 1
ATOM 823 C CA . THR A 1 106 ? 10.825 15.998 18.562 1.00 94.88 106 THR A CA 1
ATOM 824 C C . THR A 1 106 ? 10.674 15.727 17.069 1.00 94.88 106 THR A C 1
ATOM 826 O O . THR A 1 106 ? 9.679 16.103 16.431 1.00 94.88 106 THR A O 1
ATOM 829 N N . LYS A 1 107 ? 11.663 15.026 16.503 1.00 94.56 107 LYS A N 1
ATOM 830 C CA . LYS A 1 107 ? 11.680 14.677 15.081 1.00 94.56 107 LYS A CA 1
ATOM 831 C C . LYS A 1 107 ? 10.461 13.825 14.730 1.00 94.56 107 LYS A C 1
ATOM 833 O O . LYS A 1 107 ? 10.157 12.903 15.486 1.00 94.56 107 LYS A O 1
ATOM 838 N N . PRO A 1 108 ? 9.820 14.041 13.566 1.00 94.56 108 PRO A N 1
ATOM 839 C CA . PRO A 1 108 ? 8.645 13.278 13.143 1.00 94.56 108 PRO A CA 1
ATOM 840 C C . PRO A 1 108 ? 8.765 11.758 13.323 1.00 94.56 108 PRO A C 1
ATOM 842 O O . PRO A 1 108 ? 7.862 11.127 13.865 1.00 94.56 108 PRO A O 1
ATOM 845 N N . SER A 1 109 ? 9.909 11.175 12.962 1.00 91.75 109 SER A N 1
ATOM 846 C CA . SER A 1 109 ? 10.172 9.737 13.085 1.00 91.75 109 SER A CA 1
ATOM 847 C C . SER A 1 109 ? 10.187 9.183 14.518 1.00 91.75 109 SER A C 1
ATOM 849 O O . SER A 1 109 ? 10.059 7.974 14.698 1.00 91.75 109 SER A O 1
ATOM 851 N N . GLU A 1 110 ? 10.381 10.031 15.530 1.00 94.06 110 GLU A N 1
ATOM 852 C CA . GLU A 1 110 ? 10.559 9.641 16.938 1.00 94.06 110 GLU A CA 1
ATOM 853 C C . GLU A 1 110 ? 9.282 9.853 17.776 1.00 94.06 110 GLU A C 1
ATOM 855 O O . GLU A 1 110 ? 9.137 9.269 18.849 1.00 94.06 110 GLU A O 1
ATOM 860 N N . ARG A 1 111 ? 8.319 10.635 17.269 1.00 95.12 111 ARG A N 1
ATOM 861 C CA . ARG A 1 111 ? 7.122 11.084 18.008 1.00 95.12 111 ARG A CA 1
ATOM 862 C C . ARG A 1 111 ? 6.232 9.956 18.531 1.00 95.12 111 ARG A C 1
ATOM 864 O O . ARG A 1 111 ? 5.583 10.118 19.554 1.00 95.12 111 ARG A O 1
ATOM 871 N N . GLY A 1 112 ? 6.207 8.817 17.842 1.00 95.12 112 GLY A N 1
ATOM 872 C CA . GLY A 1 112 ? 5.345 7.680 18.178 1.00 95.12 112 GLY A CA 1
ATOM 873 C C . GLY A 1 112 ? 5.958 6.629 19.111 1.00 95.12 112 GLY A C 1
ATOM 874 O O . GLY A 1 112 ? 5.294 5.645 19.438 1.00 95.12 112 GLY A O 1
ATOM 875 N N . LEU A 1 113 ? 7.232 6.770 19.500 1.00 94.25 113 LEU A N 1
ATOM 876 C CA . LEU A 1 113 ? 7.998 5.665 20.095 1.00 94.25 113 LEU A CA 1
ATOM 877 C C . LEU A 1 113 ? 7.440 5.178 21.437 1.00 94.25 113 LEU A C 1
ATOM 879 O O . LEU A 1 113 ? 7.401 3.968 21.665 1.00 94.25 113 LEU A O 1
ATOM 883 N N . HIS A 1 114 ? 6.988 6.087 22.305 1.00 95.38 114 HIS A N 1
ATOM 884 C CA . HIS A 1 114 ? 6.478 5.695 23.621 1.00 95.38 114 HIS A CA 1
ATOM 885 C C . HIS A 1 114 ? 5.132 4.960 23.516 1.00 95.38 114 HIS A C 1
ATOM 887 O O . HIS A 1 114 ? 4.946 3.934 24.173 1.00 95.38 114 HIS A O 1
ATOM 893 N N . TRP A 1 115 ? 4.222 5.423 22.649 1.00 97.81 115 TRP A N 1
ATOM 894 C CA . TRP A 1 115 ? 2.945 4.751 22.407 1.00 97.81 115 TRP A CA 1
ATOM 895 C C . TRP A 1 115 ? 3.156 3.372 21.775 1.00 97.81 115 TRP A C 1
ATOM 897 O O . TRP A 1 115 ? 2.462 2.427 22.141 1.00 97.81 115 TRP A O 1
ATOM 907 N N . ALA A 1 116 ? 4.157 3.217 20.898 1.00 97.31 116 ALA A N 1
ATOM 908 C CA . ALA A 1 116 ? 4.506 1.917 20.320 1.00 97.31 116 ALA A CA 1
ATOM 909 C C . ALA A 1 116 ? 4.922 0.908 21.403 1.00 97.31 116 ALA A C 1
ATOM 911 O O . ALA A 1 116 ? 4.504 -0.249 21.376 1.00 97.31 116 ALA A O 1
ATOM 912 N N . GLU A 1 117 ? 5.735 1.349 22.367 1.00 96.88 117 GLU A N 1
ATOM 913 C CA . GLU A 1 117 ? 6.176 0.515 23.488 1.00 96.88 117 GLU A CA 1
ATOM 914 C C . GLU A 1 117 ? 5.002 0.096 24.379 1.00 96.88 117 GLU A C 1
ATOM 916 O O . GLU A 1 117 ? 4.854 -1.080 24.712 1.00 96.88 117 GLU A O 1
ATOM 921 N N . GLN A 1 118 ? 4.145 1.053 24.741 1.00 98.00 118 GLN A N 1
ATOM 922 C CA . GLN A 1 118 ? 2.977 0.806 25.587 1.00 98.00 118 GLN A CA 1
ATOM 923 C C . GLN A 1 118 ? 1.951 -0.097 24.894 1.00 98.00 118 GLN A C 1
ATOM 925 O O . GLN A 1 118 ? 1.458 -1.039 25.513 1.00 98.00 118 GLN A O 1
ATOM 930 N N . SER A 1 119 ? 1.680 0.141 23.607 1.00 98.50 119 SER A N 1
ATOM 931 C CA . SER A 1 119 ? 0.804 -0.706 22.795 1.00 98.50 119 SER A CA 1
ATOM 932 C C . SER A 1 119 ? 1.291 -2.153 22.787 1.00 98.50 119 SER A C 1
ATOM 934 O O . SER A 1 119 ? 0.517 -3.061 23.076 1.00 98.50 119 SER A O 1
ATOM 936 N N . ARG A 1 120 ? 2.591 -2.376 22.546 1.00 98.25 120 ARG A N 1
ATOM 937 C CA . ARG A 1 120 ? 3.177 -3.721 22.532 1.00 98.25 120 ARG A CA 1
ATOM 938 C C . ARG A 1 120 ? 3.028 -4.438 23.873 1.00 98.25 120 ARG A C 1
ATOM 940 O O . ARG A 1 120 ? 2.707 -5.623 23.880 1.00 98.25 120 ARG A O 1
ATOM 947 N N . LYS A 1 121 ? 3.259 -3.742 24.992 1.00 98.19 121 LYS A N 1
ATOM 948 C CA . LYS A 1 121 ? 3.088 -4.314 26.339 1.00 98.19 121 LYS A CA 1
ATOM 949 C C . LYS A 1 121 ? 1.642 -4.752 26.567 1.00 98.19 121 LYS A C 1
ATOM 951 O O . LYS A 1 121 ? 1.399 -5.929 26.798 1.00 98.19 121 LYS A O 1
ATOM 956 N N . LEU A 1 122 ? 0.686 -3.842 26.370 1.00 98.38 122 LEU A N 1
ATOM 957 C CA . LEU A 1 122 ? -0.738 -4.145 26.544 1.00 98.38 122 LEU A CA 1
ATOM 958 C C . LEU A 1 122 ? -1.246 -5.222 25.577 1.00 98.38 122 LEU A C 1
ATOM 960 O O . LEU A 1 122 ? -2.102 -6.020 25.943 1.00 98.38 122 LEU A O 1
ATOM 964 N N . PHE A 1 123 ? -0.724 -5.267 24.350 1.00 98.44 123 PHE A N 1
ATOM 965 C CA . PHE A 1 123 ? -1.040 -6.332 23.405 1.00 98.44 123 PHE A CA 1
ATOM 966 C C . PHE A 1 123 ? -0.565 -7.697 23.914 1.00 98.44 123 PHE A C 1
ATOM 968 O O . PHE A 1 123 ? -1.292 -8.681 23.789 1.00 98.44 123 PHE A O 1
ATOM 975 N N . ASN A 1 124 ? 0.636 -7.785 24.486 1.00 97.12 124 ASN A N 1
ATOM 976 C CA . ASN A 1 124 ? 1.157 -9.038 25.036 1.00 97.12 124 ASN A CA 1
ATOM 977 C C . ASN A 1 124 ? 0.392 -9.489 26.289 1.00 97.12 124 ASN A C 1
ATOM 979 O O . ASN A 1 124 ? 0.206 -10.689 26.467 1.00 97.12 124 ASN A O 1
ATOM 983 N N . ASP A 1 125 ? -0.109 -8.539 27.079 1.00 97.38 125 ASP A N 1
ATOM 984 C CA . ASP A 1 125 ? -0.881 -8.786 28.305 1.00 97.38 125 ASP A CA 1
ATOM 985 C C . ASP A 1 125 ? -2.395 -8.963 28.051 1.00 97.38 125 ASP A C 1
ATOM 987 O O . ASP A 1 125 ? -3.192 -8.994 28.989 1.00 97.38 125 ASP A O 1
ATOM 991 N N . ARG A 1 126 ? -2.821 -9.055 26.783 1.00 96.50 126 ARG A N 1
ATOM 992 C CA . ARG A 1 126 ? -4.238 -9.174 26.405 1.00 96.50 126 ARG A CA 1
ATOM 993 C C . ARG A 1 126 ? -4.893 -10.428 26.992 1.00 96.50 126 ARG A C 1
ATOM 995 O O . ARG A 1 126 ? -4.309 -11.508 26.997 1.00 96.50 126 ARG A O 1
ATOM 1002 N N . GLU A 1 127 ? -6.162 -10.301 27.369 1.00 94.62 127 GLU A N 1
ATOM 1003 C CA . GLU A 1 127 ? -6.955 -11.410 27.914 1.00 94.62 127 GLU A CA 1
ATOM 1004 C C . GLU A 1 127 ? -7.274 -12.479 26.857 1.00 94.62 127 GLU A C 1
ATOM 1006 O O . GLU A 1 127 ? -7.091 -13.677 27.079 1.00 94.62 127 GLU A O 1
ATOM 1011 N N . HIS A 1 128 ? -7.716 -12.052 25.671 1.00 95.25 128 HIS A N 1
ATOM 1012 C CA . HIS A 1 128 ? -8.054 -12.956 24.575 1.00 95.25 128 HIS A CA 1
ATOM 1013 C C . HIS A 1 128 ? -6.887 -13.081 23.597 1.00 95.25 128 HIS A C 1
ATOM 1015 O O . HIS A 1 128 ? -6.603 -12.176 22.810 1.00 95.25 128 HIS A O 1
ATOM 1021 N N . ALA A 1 129 ? -6.218 -14.236 23.629 1.00 95.44 129 ALA A N 1
ATOM 1022 C CA . ALA A 1 129 ? -5.064 -14.505 22.776 1.00 95.44 129 ALA A CA 1
ATOM 1023 C C . ALA A 1 129 ? -5.408 -14.477 21.276 1.00 95.44 129 ALA A C 1
ATOM 1025 O O . ALA A 1 129 ? -4.590 -13.989 20.492 1.00 95.44 129 ALA A O 1
ATOM 1026 N N . VAL A 1 130 ? -6.599 -14.973 20.910 1.00 98.00 130 VAL A N 1
ATOM 1027 C CA . VAL A 1 130 ? -7.136 -15.053 19.542 1.00 98.00 130 VAL A CA 1
ATOM 1028 C C . VAL A 1 130 ? -8.482 -14.329 19.497 1.00 98.00 130 VAL A C 1
ATOM 1030 O O . VAL A 1 130 ? -9.430 -14.738 20.160 1.00 98.00 130 VAL A O 1
ATOM 1033 N N . SER A 1 131 ? -8.553 -13.244 18.731 1.00 98.00 131 SER A N 1
ATOM 1034 C CA . SER A 1 131 ? -9.765 -12.458 18.476 1.00 98.00 131 SER A CA 1
ATOM 1035 C C . SER A 1 131 ? -9.541 -11.543 17.270 1.00 98.00 131 SER A C 1
ATOM 1037 O O . SER A 1 131 ? -8.395 -11.317 16.869 1.00 98.00 131 SER A O 1
ATOM 1039 N N . LEU A 1 132 ? -10.610 -10.966 16.713 1.00 98.12 132 LEU A N 1
ATOM 1040 C CA . LEU A 1 132 ? -10.489 -9.964 15.648 1.00 98.12 132 LEU A CA 1
ATOM 1041 C C . LEU A 1 132 ? -9.637 -8.762 16.092 1.00 98.12 132 LEU A C 1
ATOM 1043 O O . LEU A 1 132 ? -8.748 -8.321 15.367 1.00 98.12 132 LEU A O 1
ATOM 1047 N N . THR A 1 133 ? -9.842 -8.296 17.326 1.00 98.38 133 THR A N 1
ATOM 1048 C CA . THR A 1 133 ? -9.059 -7.221 17.952 1.00 98.38 133 THR A CA 1
ATOM 1049 C C . THR A 1 133 ? -7.576 -7.579 18.065 1.00 98.38 133 THR A C 1
ATOM 1051 O O . THR A 1 133 ? -6.715 -6.725 17.854 1.00 98.38 133 THR A O 1
ATOM 1054 N N . ALA A 1 134 ? -7.249 -8.842 18.364 1.00 98.62 134 ALA A N 1
ATOM 1055 C CA . ALA A 1 134 ? -5.864 -9.303 18.400 1.00 98.62 134 ALA A CA 1
ATOM 1056 C C . ALA A 1 134 ? -5.231 -9.319 16.995 1.00 98.62 134 ALA A C 1
ATOM 1058 O O . ALA A 1 134 ? -4.090 -8.885 16.850 1.00 98.62 134 ALA A O 1
ATOM 1059 N N . ILE A 1 135 ? -5.974 -9.725 15.956 1.00 98.69 135 ILE A N 1
ATOM 1060 C CA . ILE A 1 135 ? -5.506 -9.666 14.559 1.00 98.69 135 ILE A CA 1
ATOM 1061 C C . ILE A 1 135 ? -5.215 -8.218 14.153 1.00 98.69 135 ILE A C 1
ATOM 1063 O O . ILE A 1 135 ? -4.122 -7.922 13.669 1.00 98.69 135 ILE A O 1
ATOM 1067 N N . GLN A 1 136 ? -6.153 -7.304 14.414 1.00 98.69 136 GLN A N 1
ATOM 1068 C CA . GLN A 1 136 ? -5.976 -5.869 14.173 1.00 98.69 136 GLN A CA 1
ATOM 1069 C C . GLN A 1 136 ? -4.746 -5.326 14.921 1.00 98.69 136 GLN A C 1
ATOM 1071 O O . GLN A 1 136 ? -3.947 -4.590 14.348 1.00 98.69 136 GLN A O 1
ATOM 1076 N N . GLY A 1 137 ? -4.546 -5.735 16.179 1.00 98.50 137 GLY A N 1
ATOM 1077 C CA . GLY A 1 137 ? -3.372 -5.376 16.974 1.00 98.50 137 GLY A CA 1
ATOM 1078 C C . GLY A 1 137 ? -2.064 -5.842 16.344 1.00 98.50 137 GLY A C 1
ATOM 1079 O O . GLY A 1 137 ? -1.144 -5.041 16.179 1.00 98.50 137 GLY A O 1
ATOM 1080 N N . CYS A 1 138 ? -1.988 -7.108 15.927 1.00 98.44 138 CYS A N 1
ATOM 1081 C CA . CYS A 1 138 ? -0.826 -7.618 15.209 1.00 98.44 138 CYS A CA 1
ATOM 1082 C C . CYS A 1 138 ? -0.576 -6.861 13.899 1.00 98.44 138 CYS A C 1
ATOM 1084 O O . CYS A 1 138 ? 0.578 -6.567 13.609 1.00 98.44 138 CYS A O 1
ATOM 1086 N N . ALA A 1 139 ? -1.614 -6.511 13.134 1.00 97.94 139 ALA A N 1
ATOM 1087 C CA . ALA A 1 139 ? -1.462 -5.756 11.888 1.00 97.94 139 ALA A CA 1
ATOM 1088 C C . ALA A 1 139 ? -0.815 -4.380 12.130 1.00 97.94 139 ALA A C 1
ATOM 1090 O O . ALA A 1 139 ? 0.129 -3.990 11.437 1.00 97.94 139 ALA A O 1
ATOM 1091 N N . LEU A 1 140 ? -1.267 -3.654 13.156 1.00 98.25 140 LEU A N 1
ATOM 1092 C CA . LEU A 1 140 ? -0.687 -2.357 13.517 1.00 98.25 140 LEU A CA 1
ATOM 1093 C C . LEU A 1 140 ? 0.745 -2.495 14.064 1.00 98.25 140 LEU A C 1
ATOM 1095 O O . LEU A 1 140 ? 1.623 -1.705 13.712 1.00 98.25 140 LEU A O 1
ATOM 1099 N N . LEU A 1 141 ? 1.007 -3.513 14.889 1.00 98.06 141 LEU A N 1
ATOM 1100 C CA . LEU A 1 141 ? 2.340 -3.782 15.438 1.00 98.06 141 LEU A CA 1
ATOM 1101 C C . LEU A 1 141 ? 3.335 -4.254 14.367 1.00 98.06 141 LEU A C 1
ATOM 1103 O O . LEU A 1 141 ? 4.501 -3.863 14.421 1.00 98.06 141 LEU A O 1
ATOM 1107 N N . ALA A 1 142 ? 2.888 -5.023 13.371 1.00 95.50 142 ALA A N 1
ATOM 1108 C CA . ALA A 1 142 ? 3.690 -5.397 12.208 1.00 95.50 142 ALA A CA 1
ATOM 1109 C C . ALA A 1 142 ? 4.137 -4.149 11.436 1.00 95.50 142 ALA A C 1
ATOM 1111 O O . ALA A 1 142 ? 5.322 -3.995 11.152 1.00 95.50 142 ALA A O 1
ATOM 1112 N N . ASN A 1 143 ? 3.224 -3.199 11.202 1.00 92.44 143 ASN A N 1
ATOM 1113 C CA . ASN A 1 143 ? 3.570 -1.911 10.597 1.00 92.44 143 ASN A CA 1
ATOM 1114 C C . ASN A 1 143 ? 4.578 -1.124 11.454 1.00 92.44 143 ASN A C 1
ATOM 1116 O O . ASN A 1 143 ? 5.538 -0.567 10.926 1.00 92.44 143 ASN A O 1
ATOM 1120 N N . LEU A 1 144 ? 4.420 -1.098 12.782 1.00 93.50 144 LEU A N 1
ATOM 1121 C CA . LEU A 1 144 ? 5.393 -0.456 13.679 1.00 93.50 144 LEU A CA 1
ATOM 1122 C C . LEU A 1 144 ? 6.781 -1.113 13.620 1.00 93.50 144 LEU A C 1
ATOM 1124 O O . LEU A 1 144 ? 7.789 -0.402 13.652 1.00 93.50 144 LEU A O 1
ATOM 1128 N N . ALA A 1 145 ? 6.847 -2.441 13.519 1.00 91.88 145 ALA A N 1
ATOM 1129 C CA . ALA A 1 145 ? 8.096 -3.180 13.348 1.00 91.88 145 ALA A CA 1
ATOM 1130 C C . ALA A 1 145 ? 8.747 -2.884 11.985 1.00 91.88 145 ALA A C 1
ATOM 1132 O O . ALA A 1 145 ? 9.927 -2.528 11.942 1.00 91.88 145 ALA A O 1
ATOM 1133 N N . PHE A 1 146 ? 7.959 -2.889 10.905 1.00 86.25 146 PHE A N 1
ATOM 1134 C CA . PHE A 1 146 ? 8.391 -2.509 9.556 1.00 86.25 146 PHE A CA 1
ATOM 1135 C C . PHE A 1 146 ? 9.043 -1.117 9.535 1.00 86.25 146 PHE A C 1
ATOM 1137 O O . PHE A 1 146 ? 10.129 -0.917 8.991 1.00 86.25 146 PHE A O 1
ATOM 1144 N N . ILE A 1 147 ? 8.427 -0.143 10.208 1.00 84.00 147 ILE A N 1
ATOM 1145 C CA . ILE A 1 147 ? 8.937 1.233 10.306 1.00 84.00 147 ILE A CA 1
ATOM 1146 C C . ILE A 1 147 ? 10.297 1.293 11.002 1.00 84.00 147 ILE A C 1
ATOM 1148 O O . ILE A 1 147 ? 11.167 2.069 10.597 1.00 84.00 147 ILE A O 1
ATOM 1152 N N . LYS A 1 148 ? 10.478 0.491 12.056 1.00 84.81 148 LYS A N 1
ATOM 1153 C CA . LYS A 1 148 ? 11.748 0.380 12.784 1.00 84.81 148 LYS A CA 1
ATOM 1154 C C . LYS A 1 148 ? 12.806 -0.406 12.001 1.00 84.81 148 LYS A C 1
ATOM 1156 O O . LYS A 1 148 ? 13.977 -0.342 12.363 1.00 84.81 148 LYS A O 1
ATOM 1161 N N . GLY A 1 149 ? 12.417 -1.104 10.932 1.00 83.12 149 GLY A N 1
ATOM 1162 C CA . GLY A 1 149 ? 13.280 -2.028 10.199 1.00 83.12 149 GLY A CA 1
ATOM 1163 C C . GLY A 1 149 ? 13.520 -3.345 10.942 1.00 83.12 149 GLY A C 1
ATOM 1164 O O . GLY A 1 149 ? 14.526 -4.003 10.692 1.00 83.12 149 GLY A O 1
ATOM 1165 N N . ASP A 1 150 ? 12.631 -3.715 11.867 1.00 88.94 150 ASP A N 1
ATOM 1166 C CA . ASP A 1 150 ? 12.693 -4.973 12.612 1.00 88.94 150 ASP A CA 1
ATOM 1167 C C . ASP A 1 150 ? 11.922 -6.065 11.855 1.00 88.94 150 ASP A C 1
ATOM 1169 O O . ASP A 1 150 ? 10.765 -6.374 12.155 1.00 88.94 150 ASP A O 1
ATOM 1173 N N . SER A 1 151 ? 12.567 -6.621 10.825 1.00 85.69 151 SER A N 1
ATOM 1174 C CA . SER A 1 151 ? 11.962 -7.616 9.928 1.00 85.69 151 SER A CA 1
ATOM 1175 C C . SER A 1 151 ? 11.582 -8.918 10.642 1.00 85.69 151 SER A C 1
ATOM 1177 O O . SER A 1 151 ? 10.623 -9.588 10.248 1.00 85.69 151 SER A O 1
ATOM 1179 N N . ALA A 1 152 ? 12.298 -9.274 11.714 1.00 89.88 152 ALA A N 1
ATOM 1180 C CA . ALA A 1 152 ? 11.999 -10.452 12.517 1.00 89.88 152 ALA A CA 1
ATOM 1181 C C . ALA A 1 152 ? 10.679 -10.271 13.277 1.00 89.88 152 ALA A C 1
ATOM 1183 O O . ALA A 1 152 ? 9.789 -11.117 13.170 1.00 89.88 152 ALA A O 1
ATOM 1184 N N . MET A 1 153 ? 10.515 -9.156 13.998 1.00 92.75 153 MET A N 1
ATOM 1185 C CA . MET A 1 153 ? 9.268 -8.882 14.718 1.00 92.75 153 MET A CA 1
ATOM 1186 C C . MET A 1 153 ? 8.085 -8.667 13.779 1.00 92.75 153 MET A C 1
ATOM 1188 O O . MET A 1 153 ? 6.994 -9.157 14.063 1.00 92.75 153 MET A O 1
ATOM 1192 N N . GLU A 1 154 ? 8.289 -7.987 12.651 1.00 91.62 154 GLU A N 1
ATOM 1193 C CA . GLU A 1 154 ? 7.263 -7.857 11.614 1.00 91.62 154 GLU A CA 1
ATOM 1194 C C . GLU A 1 154 ? 6.771 -9.232 11.145 1.00 91.62 154 GLU A C 1
ATOM 1196 O O . GLU A 1 154 ? 5.567 -9.497 11.158 1.00 91.62 154 GLU A O 1
ATOM 1201 N N . SER A 1 155 ? 7.697 -10.136 10.808 1.00 90.88 155 SER A N 1
ATOM 1202 C CA . SER A 1 155 ? 7.368 -11.498 10.370 1.00 90.88 155 SER A CA 1
ATOM 1203 C C . SER A 1 155 ? 6.598 -12.273 11.442 1.00 90.88 155 SER A C 1
ATOM 1205 O O . SER A 1 155 ? 5.631 -12.967 11.130 1.00 90.88 155 SER A O 1
ATOM 1207 N N . LEU A 1 156 ? 6.975 -12.129 12.718 1.00 94.56 156 LEU A N 1
ATOM 1208 C CA . LEU A 1 156 ? 6.278 -12.775 13.833 1.00 94.56 156 LEU A CA 1
ATOM 1209 C C . LEU A 1 156 ? 4.850 -12.245 14.015 1.00 94.56 156 LEU A C 1
ATOM 1211 O O . LEU A 1 156 ? 3.935 -13.041 14.233 1.00 94.56 156 LEU A O 1
ATOM 1215 N N . TYR A 1 157 ? 4.631 -10.933 13.906 1.00 97.00 157 TYR A N 1
ATOM 1216 C CA . TYR A 1 157 ? 3.283 -10.364 13.974 1.00 97.00 157 TYR A CA 1
ATOM 1217 C C . TYR A 1 157 ? 2.424 -10.770 12.771 1.00 97.00 157 TYR A C 1
ATOM 1219 O O . TYR A 1 157 ? 1.242 -11.062 12.944 1.00 97.00 157 TYR A O 1
ATOM 1227 N N . ASN A 1 158 ? 2.995 -10.852 11.568 1.00 94.69 158 ASN A N 1
ATOM 1228 C CA . ASN A 1 158 ? 2.286 -11.360 10.389 1.00 94.69 158 ASN A CA 1
ATOM 1229 C C . ASN A 1 158 ? 1.909 -12.841 10.545 1.00 94.69 158 ASN A C 1
ATOM 1231 O O . ASN A 1 158 ? 0.755 -13.208 10.321 1.00 94.69 158 ASN A O 1
ATOM 1235 N N . ALA A 1 159 ? 2.823 -13.682 11.036 1.00 95.25 159 ALA A N 1
ATOM 1236 C CA . ALA A 1 159 ? 2.538 -15.088 11.321 1.00 95.25 159 ALA A CA 1
ATOM 1237 C C . ALA A 1 159 ? 1.431 -15.263 12.378 1.00 95.25 159 ALA A C 1
ATOM 1239 O O . ALA A 1 159 ? 0.576 -16.142 12.246 1.00 95.25 159 ALA A O 1
ATOM 1240 N N . GLN A 1 160 ? 1.408 -14.410 13.408 1.00 97.38 160 GLN A N 1
ATOM 1241 C CA . GLN A 1 160 ? 0.338 -14.403 14.407 1.00 97.38 160 GLN A CA 1
ATOM 1242 C C . GLN A 1 160 ? -1.024 -14.066 13.789 1.00 97.38 160 GLN A C 1
ATOM 1244 O O . GLN A 1 160 ? -1.982 -14.787 14.059 1.00 97.38 160 GLN A O 1
ATOM 1249 N N . GLN A 1 161 ? -1.110 -13.047 12.924 1.00 97.31 161 GLN A N 1
ATOM 1250 C CA . GLN A 1 161 ? -2.357 -12.714 12.217 1.00 97.31 161 GLN A CA 1
ATOM 1251 C C . GLN A 1 161 ? -2.866 -13.902 11.412 1.00 97.31 161 GLN A C 1
ATOM 1253 O O . GLN A 1 161 ? -4.004 -14.315 11.609 1.00 97.31 161 GLN A O 1
ATOM 1258 N N . ILE A 1 162 ? -2.000 -14.479 10.568 1.00 97.25 162 ILE A N 1
ATOM 1259 C CA . ILE A 1 162 ? -2.303 -15.641 9.720 1.00 97.25 162 ILE A CA 1
ATOM 1260 C C . ILE A 1 162 ? -2.879 -16.776 10.564 1.00 97.25 162 ILE A C 1
ATOM 1262 O O . ILE A 1 162 ? -3.911 -17.357 10.225 1.00 97.25 162 ILE A O 1
ATOM 1266 N N . ARG A 1 163 ? -2.242 -17.077 11.699 1.00 97.69 163 ARG A N 1
ATOM 1267 C CA . ARG A 1 163 ? -2.706 -18.158 12.563 1.00 97.69 163 ARG A CA 1
ATOM 1268 C C . ARG A 1 163 ? -4.041 -17.836 13.228 1.00 97.69 163 ARG A C 1
ATOM 1270 O O . ARG A 1 163 ? -4.872 -18.727 13.366 1.00 97.69 163 ARG A O 1
ATOM 1277 N N . MET A 1 164 ? -4.258 -16.589 13.632 1.00 98.31 164 MET A N 1
ATOM 1278 C CA . MET A 1 164 ? -5.508 -16.162 14.255 1.00 98.31 164 MET A CA 1
ATOM 1279 C C . MET A 1 164 ? -6.683 -16.178 13.270 1.00 98.31 164 MET A C 1
ATOM 1281 O O . MET A 1 164 ? -7.732 -16.690 13.645 1.00 98.31 164 MET A O 1
ATOM 1285 N N . VAL A 1 165 ? -6.528 -15.713 12.019 1.00 97.56 165 VAL A N 1
ATOM 1286 C CA . VAL A 1 165 ? -7.621 -15.798 11.021 1.00 97.56 165 VAL A CA 1
ATOM 1287 C C . VAL A 1 165 ? -8.007 -17.246 10.716 1.00 97.56 165 VAL A C 1
ATOM 1289 O O . VAL A 1 165 ? -9.192 -17.539 10.609 1.00 97.56 165 VAL A O 1
ATOM 1292 N N . GLN A 1 166 ? -7.036 -18.167 10.665 1.00 96.56 166 GLN A N 1
ATOM 1293 C CA . GLN A 1 166 ? -7.306 -19.603 10.512 1.00 96.56 166 GLN A CA 1
ATOM 1294 C C . GLN A 1 166 ? -8.065 -20.186 11.713 1.00 96.56 166 GLN A C 1
ATOM 1296 O O . GLN A 1 166 ? -8.963 -21.001 11.536 1.00 96.56 166 GLN A O 1
ATOM 1301 N N . LEU A 1 167 ? -7.699 -19.796 12.939 1.00 97.62 167 LEU A N 1
ATOM 1302 C CA . LEU A 1 167 ? -8.350 -20.288 14.160 1.00 97.62 167 LEU A CA 1
ATOM 1303 C C . LEU A 1 167 ? -9.760 -19.719 14.358 1.00 97.62 167 LEU A C 1
ATOM 1305 O O . LEU A 1 167 ? -10.585 -20.382 14.978 1.00 97.62 167 LEU A O 1
ATOM 1309 N N . LEU A 1 168 ? -10.027 -18.517 13.840 1.00 96.88 168 LEU A N 1
ATOM 1310 C CA . LEU A 1 168 ? -11.368 -17.928 13.787 1.00 96.88 168 LEU A CA 1
ATOM 1311 C C . LEU A 1 168 ? -12.201 -18.438 12.600 1.00 96.88 168 LEU A C 1
ATOM 1313 O O . LEU A 1 168 ? -13.348 -18.031 12.467 1.00 96.88 168 LEU A O 1
ATOM 1317 N N . ASP A 1 169 ? -11.635 -19.301 11.748 1.00 94.81 169 ASP A N 1
ATOM 1318 C CA . ASP A 1 169 ? -12.274 -19.816 10.530 1.00 94.81 169 ASP A CA 1
ATOM 1319 C C . ASP A 1 169 ? -12.804 -18.695 9.613 1.00 94.81 169 ASP A C 1
ATOM 1321 O O . ASP A 1 169 ? -13.876 -18.793 9.020 1.00 94.81 169 ASP A O 1
ATOM 1325 N N . LEU A 1 170 ? -12.053 -17.591 9.498 1.00 94.50 170 LEU A N 1
ATOM 1326 C CA . LEU A 1 170 ? -12.385 -16.506 8.574 1.00 94.50 170 LEU A CA 1
ATOM 1327 C C . LEU A 1 170 ? -11.925 -16.858 7.146 1.00 94.50 170 LEU A C 1
ATOM 1329 O O . LEU A 1 170 ? -10.804 -17.354 6.977 1.00 94.50 170 LEU A O 1
ATOM 1333 N N . PRO A 1 171 ? -12.742 -16.582 6.111 1.00 92.12 171 PRO A N 1
ATOM 1334 C CA . PRO A 1 171 ? -14.046 -15.917 6.133 1.00 92.12 171 PRO A CA 1
ATOM 1335 C C . PRO A 1 171 ? -15.222 -16.917 6.102 1.00 92.12 171 PRO A C 1
ATOM 1337 O O . PRO A 1 171 ? -16.325 -16.546 5.715 1.00 92.12 171 PRO A O 1
ATOM 1340 N N . SER A 1 172 ? -15.011 -18.187 6.460 1.00 91.00 172 SER A N 1
ATOM 1341 C CA . SER A 1 172 ? -16.068 -19.211 6.480 1.00 91.00 172 SER A CA 1
ATOM 1342 C C . SER A 1 172 ? -17.123 -18.920 7.554 1.00 91.00 172 SER A C 1
ATOM 1344 O O . SER A 1 172 ? -18.311 -19.157 7.341 1.00 91.00 172 SER A O 1
ATOM 1346 N N . GLN A 1 173 ? -16.697 -18.391 8.705 1.00 91.12 173 GLN A N 1
ATOM 1347 C CA . GLN A 1 173 ? -17.565 -17.988 9.810 1.00 91.12 173 GLN A CA 1
ATOM 1348 C C . GLN A 1 173 ? -17.536 -16.481 10.008 1.00 91.12 173 GLN A C 1
ATOM 1350 O O . GLN A 1 173 ? -16.742 -15.943 10.773 1.00 91.12 173 GLN A O 1
ATOM 1355 N N . LEU A 1 174 ? -18.436 -15.806 9.303 1.00 91.44 174 LEU A N 1
ATOM 1356 C CA . LEU A 1 174 ? -18.632 -14.369 9.421 1.00 91.44 174 LEU A CA 1
ATOM 1357 C C . LEU A 1 174 ? -19.785 -14.040 10.365 1.00 91.44 174 LEU A C 1
ATOM 1359 O O . LEU A 1 174 ? -20.771 -14.773 10.462 1.00 91.44 174 LEU A O 1
ATOM 1363 N N . SER A 1 175 ? -19.688 -12.876 10.993 1.00 91.00 175 SER A N 1
ATOM 1364 C CA . SER A 1 175 ? -20.739 -12.289 11.804 1.00 91.00 175 SER A CA 1
ATOM 1365 C C . SER A 1 175 ? -22.033 -12.084 11.010 1.00 91.00 175 SER A C 1
ATOM 1367 O O . SER A 1 175 ? -22.046 -11.896 9.788 1.00 91.00 175 SER A O 1
ATOM 1369 N N . THR A 1 176 ? -23.150 -12.103 11.733 1.00 85.44 176 THR A N 1
ATOM 1370 C CA . THR A 1 176 ? -24.472 -11.724 11.219 1.00 85.44 176 THR A CA 1
ATOM 1371 C C . THR A 1 176 ? -24.699 -10.213 11.270 1.00 85.44 176 THR A C 1
ATOM 1373 O O . THR A 1 176 ? -25.609 -9.708 10.622 1.00 85.44 176 THR A O 1
ATOM 1376 N N . ILE A 1 177 ? -23.872 -9.479 12.018 1.00 85.94 177 ILE A N 1
ATOM 1377 C CA . ILE A 1 177 ? -23.932 -8.021 12.123 1.00 85.94 177 ILE A CA 1
ATOM 1378 C C . ILE A 1 177 ? -23.203 -7.417 10.921 1.00 85.94 177 ILE A C 1
ATOM 1380 O O . ILE A 1 177 ? -22.008 -7.652 10.764 1.00 85.94 177 ILE A O 1
ATOM 1384 N N . CYS A 1 178 ? -23.890 -6.608 10.108 1.00 86.94 178 CYS A N 1
ATOM 1385 C CA . CYS A 1 178 ? -23.378 -6.114 8.821 1.00 86.94 178 CYS A CA 1
ATOM 1386 C C . CYS A 1 178 ? -21.999 -5.426 8.918 1.00 86.94 178 CYS A C 1
ATOM 1388 O O . CYS A 1 178 ? -21.050 -5.853 8.259 1.00 86.94 178 CYS A O 1
ATOM 1390 N N . ILE A 1 179 ? -21.842 -4.431 9.802 1.00 90.81 179 ILE A N 1
ATOM 1391 C CA . ILE A 1 179 ? -20.557 -3.727 9.985 1.00 90.81 179 ILE A CA 1
ATOM 1392 C C . ILE A 1 179 ? -19.459 -4.700 10.430 1.00 90.81 179 ILE A C 1
ATOM 1394 O O . ILE A 1 179 ? -18.361 -4.697 9.883 1.00 90.81 179 ILE A O 1
ATOM 1398 N N . GLN A 1 180 ? -19.756 -5.553 11.411 1.00 92.81 180 GLN A N 1
ATOM 1399 C CA . GLN A 1 180 ? -18.793 -6.508 11.957 1.00 92.81 180 GLN A CA 1
ATOM 1400 C C . GLN A 1 180 ? -18.359 -7.537 10.902 1.00 92.81 180 GLN A C 1
ATOM 1402 O O . GLN A 1 180 ? -17.170 -7.815 10.772 1.00 92.81 180 GLN A O 1
ATOM 1407 N N . ARG A 1 181 ? -19.312 -8.047 10.116 1.00 93.06 181 ARG A N 1
ATOM 1408 C CA . ARG A 1 181 ? -19.084 -8.941 8.978 1.00 93.06 181 ARG A CA 1
ATOM 1409 C C . ARG A 1 181 ? -18.138 -8.312 7.965 1.00 93.06 181 ARG A C 1
ATOM 1411 O O . ARG A 1 181 ? -17.178 -8.945 7.544 1.00 93.06 181 ARG A O 1
ATOM 1418 N N . GLU A 1 182 ? -18.387 -7.065 7.581 1.00 93.25 182 GLU A N 1
ATOM 1419 C CA . GLU A 1 182 ? -17.549 -6.374 6.601 1.00 93.25 182 GLU A CA 1
ATOM 1420 C C . GLU A 1 182 ? -16.145 -6.070 7.154 1.00 93.25 182 GLU A C 1
ATOM 1422 O O . GLU A 1 182 ? -15.155 -6.217 6.436 1.00 93.25 182 GLU A O 1
ATOM 1427 N N . VAL A 1 183 ? -16.017 -5.751 8.448 1.00 96.50 183 VAL A N 1
ATOM 1428 C CA . VAL A 1 183 ? -14.703 -5.641 9.106 1.00 96.50 183 VAL A CA 1
ATOM 1429 C C . VAL A 1 183 ? -13.955 -6.979 9.073 1.00 96.50 183 VAL A C 1
ATOM 1431 O O . VAL A 1 183 ? -12.766 -6.995 8.762 1.00 96.50 183 VAL A O 1
ATOM 1434 N N . GLU A 1 184 ? -14.617 -8.104 9.348 1.00 97.25 184 GLU A N 1
ATOM 1435 C CA . GLU A 1 184 ? -14.006 -9.441 9.281 1.00 97.25 184 GLU A CA 1
ATOM 1436 C C . GLU A 1 184 ? -13.524 -9.789 7.866 1.00 97.25 184 GLU A C 1
ATOM 1438 O O . GLU A 1 184 ? -12.399 -10.270 7.709 1.00 97.25 184 GLU A O 1
ATOM 1443 N N . ILE A 1 185 ? -14.319 -9.475 6.835 1.00 95.88 185 ILE A N 1
ATOM 1444 C CA . ILE A 1 185 ? -13.946 -9.644 5.420 1.00 95.88 185 ILE A CA 1
ATOM 1445 C C . ILE A 1 185 ? -12.695 -8.820 5.089 1.00 95.88 185 ILE A C 1
ATOM 1447 O O . ILE A 1 185 ? -11.733 -9.340 4.517 1.00 95.88 185 ILE A O 1
ATOM 1451 N N . ARG A 1 186 ? -12.672 -7.539 5.470 1.00 97.00 186 ARG A N 1
ATOM 1452 C CA . ARG A 1 186 ? -11.549 -6.627 5.195 1.00 97.00 186 ARG A CA 1
ATOM 1453 C C . ARG A 1 186 ? -10.283 -6.999 5.957 1.00 97.00 186 ARG A C 1
ATOM 1455 O O . ARG A 1 186 ? -9.193 -6.955 5.381 1.00 97.00 186 ARG A O 1
ATOM 1462 N N . VAL A 1 187 ? -10.413 -7.425 7.214 1.00 98.19 187 VAL A N 1
ATOM 1463 C CA . VAL A 1 187 ? -9.290 -7.947 8.003 1.00 98.19 187 VAL A CA 1
ATOM 1464 C C . VAL A 1 187 ? -8.741 -9.216 7.359 1.00 98.19 187 VAL A C 1
ATOM 1466 O O . VAL A 1 187 ? -7.528 -9.320 7.193 1.00 98.19 187 VAL A O 1
ATOM 1469 N N . TRP A 1 188 ? -9.602 -10.136 6.919 1.00 97.75 188 TRP A N 1
ATOM 1470 C CA . TRP A 1 188 ? -9.170 -11.350 6.231 1.00 97.75 188 TRP A CA 1
ATOM 1471 C C . TRP A 1 188 ? -8.405 -11.044 4.935 1.00 97.75 188 TRP A C 1
ATOM 1473 O O . TRP A 1 188 ? -7.285 -11.531 4.757 1.00 97.75 188 TRP A O 1
ATOM 1483 N N . TRP A 1 189 ? -8.943 -10.177 4.066 1.00 97.19 189 TRP A N 1
ATOM 1484 C CA . TRP A 1 189 ? -8.259 -9.769 2.832 1.00 97.19 189 TRP A CA 1
ATOM 1485 C C . TRP A 1 189 ? -6.958 -9.012 3.110 1.00 97.19 189 TRP A C 1
ATOM 1487 O O . TRP A 1 189 ? -5.958 -9.269 2.441 1.00 97.19 189 TRP A O 1
ATOM 1497 N N . THR A 1 190 ? -6.922 -8.155 4.135 1.00 96.94 190 THR A N 1
ATOM 1498 C CA . THR A 1 190 ? -5.689 -7.496 4.587 1.00 96.94 190 THR A CA 1
ATOM 1499 C C . THR A 1 190 ? -4.644 -8.531 5.004 1.00 96.94 190 THR A C 1
ATOM 1501 O O . THR A 1 190 ? -3.505 -8.470 4.543 1.00 96.94 190 THR A O 1
ATOM 1504 N N . THR A 1 191 ? -5.008 -9.514 5.834 1.00 97.44 191 THR A N 1
ATOM 1505 C CA . THR A 1 191 ? -4.076 -10.565 6.266 1.00 97.44 191 THR A CA 1
ATOM 1506 C C . THR A 1 191 ? -3.617 -11.430 5.090 1.00 97.44 191 THR A C 1
ATOM 1508 O O . THR A 1 191 ? -2.437 -11.758 5.005 1.00 97.44 191 THR A O 1
ATOM 1511 N N . TRP A 1 192 ? -4.501 -11.754 4.142 1.00 96.75 192 TRP A N 1
ATOM 1512 C CA . TRP A 1 192 ? -4.144 -12.487 2.925 1.00 96.75 192 TRP A CA 1
ATOM 1513 C C . TRP A 1 192 ? -3.175 -11.706 2.023 1.00 96.75 192 TRP A C 1
ATOM 1515 O O . TRP A 1 192 ? -2.226 -12.285 1.480 1.00 96.75 192 TRP A O 1
ATOM 1525 N N . MET A 1 193 ? -3.378 -10.393 1.868 1.00 94.06 193 MET A N 1
ATOM 1526 C CA . MET A 1 193 ? -2.471 -9.522 1.113 1.00 94.06 193 MET A CA 1
ATOM 1527 C C . MET A 1 193 ? -1.107 -9.444 1.805 1.00 94.06 193 MET A C 1
ATOM 1529 O O . MET A 1 193 ? -0.085 -9.650 1.151 1.00 94.06 193 MET A O 1
ATOM 1533 N N . MET A 1 194 ? -1.084 -9.267 3.129 1.00 91.56 194 MET A N 1
ATOM 1534 C CA . MET A 1 194 ? 0.153 -9.255 3.917 1.00 91.56 194 MET A CA 1
ATOM 1535 C C . MET A 1 194 ? 0.904 -10.585 3.845 1.00 91.56 194 MET A C 1
ATOM 1537 O O . MET A 1 194 ? 2.111 -10.577 3.616 1.00 91.56 194 MET A O 1
ATOM 1541 N N . ASP A 1 195 ? 0.219 -11.726 3.968 1.00 93.44 195 ASP A N 1
ATOM 1542 C CA . ASP A 1 195 ? 0.823 -13.049 3.769 1.00 93.44 195 ASP A CA 1
ATOM 1543 C C . ASP A 1 195 ? 1.420 -13.164 2.362 1.00 93.44 195 ASP A C 1
ATOM 1545 O O . ASP A 1 195 ? 2.557 -13.587 2.195 1.00 93.44 195 ASP A O 1
ATOM 1549 N N . THR A 1 196 ? 0.709 -12.687 1.338 1.00 89.25 196 THR A N 1
ATOM 1550 C CA . THR A 1 196 ? 1.207 -12.703 -0.043 1.00 89.25 196 THR A CA 1
ATOM 1551 C C . THR A 1 196 ? 2.467 -11.851 -0.220 1.00 89.25 196 THR A C 1
ATOM 1553 O O . THR A 1 196 ? 3.424 -12.292 -0.853 1.00 89.25 196 THR A O 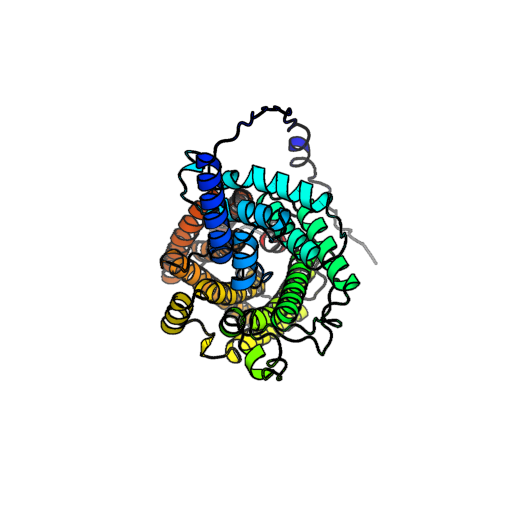1
ATOM 1556 N N . TRP A 1 197 ? 2.497 -10.631 0.311 1.00 84.62 197 TRP A N 1
ATOM 1557 C CA . TRP A 1 197 ? 3.634 -9.726 0.134 1.00 84.62 197 TRP A CA 1
ATOM 1558 C C . TRP A 1 197 ? 4.846 -10.139 0.965 1.00 84.62 197 TRP A C 1
ATOM 1560 O O . TRP A 1 197 ? 5.972 -10.148 0.465 1.00 84.62 197 TRP A O 1
ATOM 1570 N N . THR A 1 198 ? 4.620 -10.500 2.227 1.00 81.50 198 THR A N 1
ATOM 1571 C CA . THR A 1 198 ? 5.702 -10.784 3.174 1.00 81.50 198 THR A CA 1
ATOM 1572 C C . THR A 1 198 ? 6.319 -12.151 2.922 1.00 81.50 198 THR A C 1
ATOM 1574 O O . THR A 1 198 ? 7.544 -12.244 2.911 1.00 81.50 198 THR A O 1
ATOM 1577 N N . SER A 1 199 ? 5.514 -13.175 2.609 1.00 80.81 199 SER A N 1
ATOM 1578 C CA . SER A 1 199 ? 6.009 -14.526 2.322 1.00 80.81 199 SER A CA 1
ATOM 1579 C C . SER A 1 199 ? 6.972 -14.549 1.134 1.00 80.81 199 SER A C 1
ATOM 1581 O O . SER A 1 199 ? 8.061 -15.112 1.239 1.00 80.81 199 SER A O 1
ATOM 1583 N N . ASN A 1 200 ? 6.639 -13.831 0.055 1.00 73.31 200 ASN A N 1
ATOM 1584 C CA . ASN A 1 200 ? 7.555 -13.637 -1.073 1.00 73.31 200 ASN A CA 1
ATOM 1585 C C . ASN A 1 200 ? 8.815 -12.858 -0.652 1.00 73.31 200 ASN A C 1
ATOM 1587 O O . ASN A 1 200 ? 9.932 -13.245 -0.973 1.00 73.31 200 ASN A O 1
ATOM 1591 N N . GLY A 1 201 ? 8.660 -11.780 0.125 1.00 70.31 201 GLY A N 1
ATOM 1592 C CA . GLY A 1 201 ? 9.781 -10.931 0.538 1.00 70.31 201 GLY A CA 1
ATOM 1593 C C . GLY A 1 201 ? 10.844 -11.631 1.396 1.00 70.31 201 GLY A C 1
ATOM 1594 O O . GLY A 1 201 ? 12.025 -11.308 1.265 1.00 70.31 201 GLY A O 1
ATOM 1595 N N . VAL A 1 202 ? 10.447 -12.574 2.259 1.00 74.88 202 VAL A N 1
ATOM 1596 C CA . VAL A 1 202 ? 11.364 -13.299 3.166 1.00 74.88 202 VAL A CA 1
ATOM 1597 C C . VAL A 1 202 ? 11.623 -14.754 2.752 1.00 74.88 202 VAL A C 1
ATOM 1599 O O . VAL A 1 202 ? 12.362 -15.462 3.434 1.00 74.88 202 VAL A O 1
ATOM 1602 N N . GLY A 1 203 ? 11.045 -15.205 1.634 1.00 75.44 203 GLY A N 1
ATOM 1603 C CA . GLY A 1 203 ? 11.245 -16.551 1.093 1.00 75.44 203 GLY A CA 1
ATOM 1604 C C . GLY A 1 203 ? 10.602 -17.665 1.924 1.00 75.44 203 GLY A C 1
ATOM 1605 O O . GLY A 1 203 ? 11.145 -18.770 1.992 1.00 75.44 203 GLY A O 1
ATOM 1606 N N . VAL A 1 204 ? 9.466 -17.390 2.573 1.00 83.25 204 VAL A N 1
ATOM 1607 C CA . VAL A 1 204 ? 8.672 -18.404 3.289 1.00 83.25 204 VAL A CA 1
ATOM 1608 C C . VAL A 1 204 ? 7.417 -18.771 2.494 1.00 83.25 204 VAL A C 1
ATOM 1610 O O . VAL A 1 204 ? 6.930 -17.960 1.711 1.00 83.25 204 VAL A O 1
ATOM 1613 N N . PRO A 1 205 ? 6.865 -19.986 2.656 1.00 86.62 205 PRO A N 1
ATOM 1614 C CA . PRO A 1 205 ? 5.638 -20.357 1.964 1.00 86.62 205 PRO A CA 1
ATOM 1615 C C . PRO A 1 205 ? 4.434 -19.547 2.452 1.00 86.62 205 PRO A C 1
ATOM 1617 O O . PRO A 1 205 ? 4.184 -19.460 3.655 1.00 86.62 205 PRO A O 1
ATOM 1620 N N . LYS A 1 206 ? 3.647 -19.048 1.497 1.00 89.62 206 LYS A N 1
ATOM 1621 C CA . LYS A 1 206 ? 2.314 -18.487 1.733 1.00 89.62 206 LYS A CA 1
ATOM 1622 C C . LYS A 1 206 ? 1.395 -19.523 2.392 1.00 89.62 206 LYS A C 1
ATOM 1624 O O . LYS A 1 206 ? 1.437 -20.701 2.030 1.00 89.62 206 LYS A O 1
ATOM 1629 N N . GLN A 1 207 ? 0.540 -19.087 3.315 1.00 94.12 207 GLN A N 1
ATOM 1630 C CA . GLN A 1 207 ? -0.306 -19.968 4.129 1.00 94.12 207 GLN A CA 1
ATOM 1631 C C . GLN A 1 207 ? -1.813 -19.763 3.933 1.00 94.12 207 GLN A C 1
ATOM 1633 O O . GLN A 1 207 ? -2.589 -20.665 4.253 1.00 94.12 207 GLN A O 1
ATOM 1638 N N . LEU A 1 208 ? -2.249 -18.607 3.430 1.00 95.00 208 LEU A N 1
ATOM 1639 C CA . LEU A 1 208 ? -3.662 -18.282 3.246 1.00 95.00 208 LEU A CA 1
ATOM 1640 C C . LEU A 1 208 ? -4.098 -18.440 1.790 1.00 95.00 208 LEU A C 1
ATOM 1642 O O . LEU A 1 208 ? -3.549 -17.828 0.874 1.00 95.00 208 LEU A O 1
ATOM 1646 N N . PHE A 1 209 ? -5.161 -19.207 1.577 1.00 92.88 209 PHE A N 1
ATOM 1647 C CA . PHE A 1 209 ? -5.777 -19.401 0.268 1.00 92.88 209 PHE A CA 1
ATOM 1648 C C . PHE A 1 209 ? -7.272 -19.069 0.378 1.00 92.88 209 PHE A C 1
ATOM 1650 O O . PHE A 1 209 ? -7.920 -19.608 1.275 1.00 92.88 209 PHE A O 1
ATOM 1657 N N . PRO A 1 210 ? -7.815 -18.171 -0.471 1.00 90.56 210 PRO A N 1
ATOM 1658 C CA . PRO A 1 210 ? -9.230 -17.826 -0.431 1.00 90.56 210 PRO A CA 1
ATOM 1659 C C . PRO A 1 210 ? -10.074 -19.061 -0.732 1.00 90.56 210 PRO A C 1
ATOM 1661 O O . PRO A 1 210 ? -9.778 -19.739 -1.723 1.00 90.56 210 PRO A O 1
ATOM 1664 N N . PRO A 1 211 ? -11.135 -19.339 0.045 1.00 86.75 211 PRO A N 1
ATOM 1665 C CA . PRO A 1 211 ? -12.177 -20.241 -0.423 1.00 86.75 211 PRO A CA 1
ATOM 1666 C C . PRO A 1 211 ? -12.869 -19.644 -1.666 1.00 86.75 211 PRO A C 1
ATOM 1668 O O . PRO A 1 211 ? -12.891 -18.416 -1.814 1.00 86.75 211 PRO A O 1
ATOM 1671 N N . PRO A 1 212 ? -13.427 -20.474 -2.568 1.00 80.81 212 PRO A N 1
ATOM 1672 C CA . PRO A 1 212 ? -14.106 -19.999 -3.777 1.00 80.81 212 PRO A CA 1
ATOM 1673 C C . PRO A 1 212 ? -15.229 -18.993 -3.496 1.00 80.81 212 PRO A C 1
ATOM 1675 O O . PRO A 1 212 ? -15.381 -18.032 -4.241 1.00 80.81 212 PRO A O 1
ATOM 1678 N N . GLU A 1 213 ? -15.966 -19.182 -2.401 1.00 82.06 213 GLU A N 1
ATOM 1679 C CA . GLU A 1 213 ? -17.096 -18.345 -1.984 1.00 82.06 213 GLU A CA 1
ATOM 1680 C C . GLU A 1 213 ? -16.678 -17.149 -1.107 1.00 82.06 213 GLU A C 1
ATOM 1682 O O . GLU A 1 213 ? -17.518 -16.525 -0.461 1.00 82.06 213 GLU A O 1
ATOM 1687 N N . CYS A 1 214 ? -15.380 -16.828 -1.028 1.00 86.88 214 CYS A N 1
ATOM 1688 C CA . CYS A 1 214 ? -14.909 -15.706 -0.223 1.00 86.88 214 CYS A CA 1
ATOM 1689 C C . CYS A 1 214 ? -15.487 -14.377 -0.744 1.00 86.88 214 CYS A C 1
ATOM 1691 O O . CYS A 1 214 ? -15.117 -13.957 -1.847 1.00 86.88 214 CYS A O 1
ATOM 1693 N N . PRO A 1 215 ? -16.300 -13.653 0.048 1.00 90.62 215 PRO A N 1
ATOM 1694 C CA . PRO A 1 215 ? -16.868 -12.390 -0.400 1.00 90.62 215 PRO A CA 1
ATOM 1695 C C . PRO A 1 215 ? -15.765 -11.351 -0.612 1.00 90.62 215 PRO A C 1
ATOM 1697 O O . PRO A 1 215 ? -14.791 -11.270 0.147 1.00 90.62 215 PRO A O 1
ATOM 1700 N N . ARG A 1 216 ? -15.916 -10.536 -1.656 1.00 92.00 216 ARG A N 1
ATOM 1701 C CA . ARG A 1 216 ? -15.078 -9.352 -1.875 1.00 92.00 216 ARG A CA 1
ATOM 1702 C C . ARG A 1 216 ? -15.428 -8.255 -0.861 1.00 92.00 216 ARG A C 1
ATOM 1704 O O . ARG A 1 216 ? -16.575 -8.213 -0.407 1.00 92.00 216 ARG A O 1
ATOM 1711 N N . PRO A 1 217 ? -14.484 -7.363 -0.512 1.00 93.06 217 PRO A N 1
ATOM 1712 C CA . PRO A 1 217 ? -14.806 -6.170 0.264 1.00 93.06 217 PRO A CA 1
ATOM 1713 C C . PRO A 1 217 ? -15.943 -5.365 -0.380 1.00 93.06 217 PRO A C 1
ATOM 1715 O O . PRO A 1 217 ? -16.061 -5.291 -1.602 1.00 93.06 217 PRO A O 1
ATOM 1718 N N . MET A 1 218 ? -16.794 -4.772 0.447 1.00 91.31 218 MET A N 1
ATOM 1719 C CA . MET A 1 218 ? -17.777 -3.778 0.020 1.00 91.31 218 MET A CA 1
ATOM 1720 C C . MET A 1 218 ? -17.055 -2.544 -0.543 1.00 91.31 218 MET A C 1
ATOM 1722 O O . MET A 1 218 ? -15.917 -2.273 -0.164 1.00 91.31 218 MET A O 1
ATOM 1726 N N . GLU A 1 219 ? -17.703 -1.776 -1.416 1.00 92.19 219 GLU A N 1
ATOM 1727 C CA . GLU A 1 219 ? -17.182 -0.479 -1.865 1.00 92.19 219 GLU A CA 1
ATOM 1728 C C . GLU A 1 219 ? -16.962 0.477 -0.671 1.00 92.19 219 GLU A C 1
ATOM 1730 O O . GLU A 1 219 ? -17.673 0.410 0.334 1.00 92.19 219 GLU A O 1
ATOM 1735 N N . GLU A 1 220 ? -15.915 1.306 -0.725 1.00 91.62 220 GLU A N 1
ATOM 1736 C CA . GLU A 1 220 ? -15.447 2.086 0.425 1.00 91.62 220 GLU A CA 1
ATOM 1737 C C . GLU A 1 220 ? -16.461 3.130 0.921 1.00 91.62 220 GLU A C 1
ATOM 1739 O O . GLU A 1 220 ? -16.681 3.230 2.128 1.00 91.62 220 GLU A O 1
ATOM 1744 N N . GLU A 1 221 ? -17.119 3.869 0.023 1.00 90.75 221 GLU A N 1
ATOM 1745 C CA . GLU A 1 221 ? -18.142 4.856 0.392 1.00 90.75 221 GLU A CA 1
ATOM 1746 C C . GLU A 1 221 ? -19.422 4.187 0.918 1.00 90.75 221 GLU A C 1
ATOM 1748 O O . GLU A 1 221 ? -20.073 4.696 1.832 1.00 90.75 221 GLU A O 1
ATOM 1753 N N . ALA A 1 222 ? -19.814 3.044 0.354 1.00 90.38 222 ALA A N 1
ATOM 1754 C CA . ALA A 1 222 ? -20.900 2.223 0.879 1.00 90.38 222 ALA A CA 1
ATOM 1755 C C . ALA A 1 222 ? -20.580 1.724 2.295 1.00 90.38 222 ALA A C 1
ATOM 1757 O O . ALA A 1 222 ? -21.413 1.867 3.190 1.00 90.38 222 ALA A O 1
ATOM 1758 N N . PHE A 1 223 ? -19.358 1.231 2.519 1.00 91.62 223 PHE A N 1
ATOM 1759 C CA . PHE A 1 223 ? -18.928 0.757 3.829 1.00 91.62 223 PHE A CA 1
ATOM 1760 C C . PHE A 1 223 ? -18.910 1.876 4.872 1.00 91.62 223 PHE A C 1
ATOM 1762 O O . PHE A 1 223 ? -19.475 1.688 5.943 1.00 91.62 223 PHE A O 1
ATOM 1769 N N . GLU A 1 224 ? -18.332 3.045 4.567 1.00 90.50 224 GLU A N 1
ATOM 1770 C CA . GLU A 1 224 ? -18.295 4.182 5.505 1.00 90.50 224 GLU A CA 1
ATOM 1771 C C . GLU A 1 224 ? -19.684 4.734 5.868 1.00 90.50 224 GLU A C 1
ATOM 1773 O O . GLU A 1 224 ? -19.837 5.362 6.917 1.00 90.50 224 GLU A O 1
ATOM 1778 N N . ARG A 1 225 ? -20.698 4.527 5.018 1.00 89.75 225 ARG A N 1
ATOM 1779 C CA . ARG A 1 225 ? -22.073 4.995 5.261 1.00 89.75 225 ARG A CA 1
ATOM 1780 C C . ARG A 1 225 ? -22.899 4.064 6.142 1.00 89.75 225 ARG A C 1
ATOM 1782 O O . ARG A 1 225 ? -23.994 4.461 6.540 1.00 89.75 225 ARG A O 1
ATOM 1789 N N . LEU A 1 226 ? -22.412 2.863 6.459 1.00 87.94 226 LEU A N 1
ATOM 1790 C CA . LEU A 1 226 ? -23.146 1.939 7.319 1.00 87.94 226 LEU A CA 1
ATOM 1791 C C . LEU A 1 226 ? -23.359 2.551 8.709 1.00 87.94 226 LEU A C 1
ATOM 1793 O O . LEU A 1 226 ? -22.412 2.943 9.395 1.00 87.94 226 LEU A O 1
ATOM 1797 N N . ASN A 1 227 ? -24.615 2.609 9.148 1.00 79.94 227 ASN A N 1
ATOM 1798 C CA . ASN A 1 227 ? -24.969 3.150 10.454 1.00 79.94 227 ASN A CA 1
ATOM 1799 C C . ASN A 1 227 ? -25.018 2.047 11.527 1.00 79.94 227 ASN A C 1
ATOM 1801 O O . ASN A 1 227 ? -25.466 0.928 11.280 1.00 79.94 227 ASN A O 1
ATOM 1805 N N . ILE A 1 228 ? -24.582 2.385 12.742 1.00 66.12 228 ILE A N 1
ATOM 1806 C CA . ILE A 1 228 ? -24.614 1.519 13.930 1.00 66.12 228 ILE A CA 1
ATOM 1807 C C . ILE A 1 228 ? -26.064 1.194 14.337 1.00 66.12 228 ILE A C 1
ATOM 1809 O O . ILE A 1 228 ? -26.314 0.134 14.902 1.00 66.12 228 ILE A O 1
ATOM 1813 N N . ASP A 1 229 ? -27.021 2.068 14.020 1.00 61.53 229 ASP A N 1
ATOM 1814 C CA . ASP A 1 229 ? -28.414 1.927 14.462 1.00 61.53 229 ASP A CA 1
ATOM 1815 C C . ASP A 1 229 ? -29.311 1.129 13.487 1.00 61.53 229 ASP A C 1
ATOM 1817 O O . ASP A 1 229 ? -30.392 0.686 13.867 1.00 61.53 229 ASP A O 1
ATOM 1821 N N . GLU A 1 230 ? -28.870 0.880 12.248 1.00 57.19 230 GLU A N 1
ATOM 1822 C CA . GLU A 1 230 ? -29.655 0.213 11.182 1.00 57.19 230 GLU A CA 1
ATOM 1823 C C . GLU A 1 230 ? -29.299 -1.280 11.048 1.00 57.19 230 GLU A C 1
ATOM 1825 O O . GLU A 1 230 ? -29.184 -1.853 9.966 1.00 57.19 230 GLU A O 1
ATOM 1830 N N . LEU A 1 231 ? -29.077 -1.923 12.191 1.00 53.56 231 LEU A N 1
ATOM 1831 C CA . LEU A 1 231 ? -28.357 -3.191 12.312 1.00 53.56 231 LEU A CA 1
ATOM 1832 C C . LEU A 1 231 ? -29.168 -4.445 11.904 1.00 53.56 231 LEU A C 1
ATOM 1834 O O . LEU A 1 231 ? -28.636 -5.551 11.988 1.00 53.56 231 LEU A O 1
ATOM 1838 N N . ALA A 1 232 ? -30.434 -4.301 11.494 1.00 50.91 232 ALA A N 1
ATOM 1839 C CA . ALA A 1 232 ? -31.369 -5.425 11.363 1.00 50.91 232 ALA A CA 1
ATOM 1840 C C . ALA A 1 232 ? -31.806 -5.780 9.926 1.00 50.91 232 ALA A C 1
ATOM 1842 O O . ALA A 1 232 ? -32.085 -6.952 9.687 1.00 50.91 232 ALA A O 1
ATOM 1843 N N . ASP A 1 233 ? -31.812 -4.841 8.971 1.00 46.62 233 ASP A N 1
ATOM 1844 C CA . ASP A 1 233 ? -32.553 -5.038 7.706 1.00 46.62 233 ASP A CA 1
ATOM 1845 C C . ASP A 1 233 ? -31.690 -5.075 6.422 1.00 46.62 233 ASP A C 1
ATOM 1847 O O . ASP A 1 233 ? -32.226 -5.253 5.334 1.00 46.62 233 ASP A O 1
ATOM 1851 N N . LEU A 1 234 ? -30.356 -4.971 6.508 1.00 51.97 234 LEU A N 1
ATOM 1852 C CA . LEU A 1 234 ? -29.456 -4.895 5.335 1.00 51.97 234 LEU A CA 1
ATOM 1853 C C . LEU A 1 234 ? -28.549 -6.126 5.152 1.00 51.97 234 LEU A C 1
ATOM 1855 O O . LEU A 1 234 ? -27.424 -6.011 4.670 1.00 51.97 234 LEU A O 1
ATOM 1859 N N . LEU A 1 235 ? -29.019 -7.319 5.534 1.00 52.34 235 LEU A N 1
ATOM 1860 C CA . LEU A 1 235 ? -28.430 -8.566 5.018 1.00 52.34 235 LEU A CA 1
ATOM 1861 C C . LEU A 1 235 ? -28.877 -8.862 3.577 1.00 52.34 235 LEU A C 1
ATOM 1863 O O . LEU A 1 235 ? -28.477 -9.893 3.039 1.00 52.34 235 LEU A O 1
ATOM 1867 N N . ASP A 1 236 ? -29.675 -7.975 2.968 1.00 48.94 236 ASP A N 1
ATOM 1868 C CA . ASP A 1 236 ? -29.973 -8.043 1.543 1.00 48.94 236 ASP A CA 1
ATOM 1869 C C . ASP A 1 236 ? -28.656 -8.006 0.774 1.00 48.94 236 ASP A C 1
ATOM 1871 O O . ASP A 1 236 ? -27.848 -7.079 0.910 1.00 48.94 236 ASP A O 1
ATOM 1875 N N . GLU A 1 237 ? -28.453 -9.096 0.041 1.00 51.75 237 GLU A N 1
ATOM 1876 C CA . GLU A 1 237 ? -27.357 -9.391 -0.865 1.00 51.75 237 GLU A CA 1
ATOM 1877 C C . GLU A 1 237 ? -27.001 -8.121 -1.645 1.00 51.75 237 GLU A C 1
ATOM 1879 O O . GLU A 1 237 ? -27.613 -7.812 -2.665 1.00 51.75 237 GLU A O 1
ATOM 1884 N N . HIS A 1 238 ? -26.042 -7.334 -1.141 1.00 53.94 238 HIS A N 1
ATOM 1885 C CA . HIS A 1 238 ? -25.428 -6.295 -1.958 1.00 53.94 238 HIS A CA 1
ATOM 1886 C C . HIS A 1 238 ? -24.835 -7.043 -3.139 1.00 53.94 238 HIS A C 1
ATOM 1888 O O . HIS A 1 238 ? -23.968 -7.897 -2.924 1.00 53.94 238 HIS A O 1
ATOM 1894 N N . ASP A 1 239 ? -25.385 -6.771 -4.322 1.00 57.50 239 ASP A N 1
ATOM 1895 C CA . ASP A 1 239 ? -25.093 -7.466 -5.570 1.00 57.50 239 ASP A CA 1
ATOM 1896 C C . ASP A 1 239 ? -23.576 -7.660 -5.684 1.00 57.50 239 ASP A C 1
ATOM 1898 O O . ASP A 1 239 ? -22.807 -6.713 -5.479 1.00 57.50 239 ASP A O 1
ATOM 1902 N N . ASP A 1 240 ? -23.120 -8.883 -5.968 1.00 59.03 240 ASP A N 1
ATOM 1903 C CA . ASP A 1 240 ? -21.690 -9.193 -6.104 1.00 59.03 240 ASP A CA 1
ATOM 1904 C C . ASP A 1 240 ? -21.009 -8.210 -7.081 1.00 59.03 240 ASP A C 1
ATOM 1906 O O . ASP A 1 240 ? -19.851 -7.825 -6.890 1.00 59.03 240 ASP A O 1
ATOM 1910 N N . MET A 1 241 ? -21.774 -7.707 -8.059 1.00 57.41 241 MET A N 1
ATOM 1911 C CA . MET A 1 241 ? -21.382 -6.657 -9.000 1.00 57.41 241 MET A CA 1
ATOM 1912 C C . MET A 1 241 ? -20.976 -5.328 -8.335 1.00 57.41 241 MET A C 1
ATOM 1914 O O . MET A 1 241 ? -20.037 -4.676 -8.797 1.00 57.41 241 MET A O 1
ATOM 1918 N N . GLU A 1 242 ? -21.636 -4.907 -7.253 1.00 68.88 242 GLU A N 1
ATOM 1919 C CA . GLU A 1 242 ? -21.271 -3.693 -6.510 1.00 68.88 242 GLU A CA 1
ATOM 1920 C C . GLU A 1 242 ? -19.975 -3.902 -5.718 1.00 68.88 242 GLU A C 1
ATOM 1922 O O . GLU A 1 242 ? -19.118 -3.014 -5.680 1.00 68.88 242 GLU A O 1
ATOM 1927 N N . ARG A 1 243 ? -19.760 -5.100 -5.160 1.00 81.56 243 ARG A N 1
ATOM 1928 C CA . ARG A 1 243 ? -18.520 -5.434 -4.436 1.00 81.56 243 ARG A CA 1
ATOM 1929 C C . ARG A 1 243 ? -17.310 -5.504 -5.360 1.00 81.56 243 ARG A C 1
ATOM 1931 O O . ARG A 1 243 ? -16.210 -5.119 -4.961 1.00 81.56 243 ARG A O 1
ATOM 1938 N N . GLU A 1 244 ? -17.487 -5.931 -6.608 1.00 76.25 244 GLU A N 1
ATOM 1939 C CA . GLU A 1 244 ? -16.422 -5.905 -7.617 1.00 76.25 244 GLU A CA 1
ATOM 1940 C C . GLU A 1 244 ? -15.987 -4.480 -8.002 1.00 76.25 244 GLU A C 1
ATOM 1942 O O . GLU A 1 244 ? -14.892 -4.300 -8.534 1.00 76.25 244 GLU A O 1
ATOM 1947 N N . SER A 1 245 ? -16.775 -3.451 -7.675 1.00 82.69 245 SER A N 1
ATOM 1948 C CA . SER A 1 245 ? -16.444 -2.046 -7.948 1.00 82.69 245 SER A CA 1
ATOM 1949 C C . SER A 1 245 ? -15.677 -1.322 -6.827 1.00 82.69 245 SER A C 1
ATOM 1951 O O . SER A 1 245 ? -15.326 -0.155 -6.984 1.00 82.69 245 SER A O 1
ATOM 1953 N N . GLY A 1 246 ? -15.356 -1.998 -5.717 1.00 91.62 246 GLY A N 1
ATOM 1954 C CA . GLY A 1 246 ? -14.552 -1.422 -4.631 1.00 91.62 246 GLY A CA 1
ATOM 1955 C C . GLY A 1 246 ? -13.054 -1.332 -4.952 1.00 91.62 246 GLY A C 1
ATOM 1956 O O . GLY A 1 246 ? -12.484 -2.225 -5.590 1.00 91.62 246 GLY A O 1
ATOM 1957 N N . LEU A 1 247 ? -12.370 -0.293 -4.461 1.00 94.50 247 LEU A N 1
ATOM 1958 C CA . LEU A 1 247 ? -10.922 -0.129 -4.639 1.00 94.50 247 LEU A CA 1
ATOM 1959 C C . LEU A 1 247 ? -10.149 -1.295 -4.008 1.00 94.50 247 LEU A C 1
ATOM 1961 O O . LEU A 1 247 ? -9.260 -1.860 -4.649 1.00 94.50 247 LEU A O 1
ATOM 1965 N N . TRP A 1 248 ? -10.506 -1.700 -2.786 1.00 93.44 248 TRP A N 1
ATOM 1966 C CA . TRP A 1 248 ? -9.888 -2.845 -2.108 1.00 93.44 248 TRP A CA 1
ATOM 1967 C C . TRP A 1 248 ? -10.171 -4.170 -2.812 1.00 93.44 248 TRP A C 1
ATOM 1969 O O . TRP A 1 248 ? -9.277 -5.014 -2.911 1.00 93.44 248 TRP A O 1
ATOM 1979 N N . SER A 1 249 ? -11.367 -4.340 -3.377 1.00 94.12 249 SER A N 1
ATOM 1980 C CA . SER A 1 249 ? -11.699 -5.505 -4.205 1.00 94.12 249 SER A CA 1
ATOM 1981 C C . SER A 1 249 ? -10.771 -5.620 -5.411 1.00 94.12 249 SER A C 1
ATOM 1983 O O . SER A 1 249 ? -10.309 -6.718 -5.727 1.00 94.12 249 SER A O 1
ATOM 1985 N N . GLN A 1 250 ? -10.418 -4.487 -6.026 1.00 94.88 250 GLN A N 1
ATOM 1986 C CA . GLN A 1 250 ? -9.491 -4.421 -7.156 1.00 94.88 250 GLN A CA 1
ATOM 1987 C C . GLN A 1 250 ? -8.015 -4.600 -6.764 1.00 94.88 250 GLN A C 1
ATOM 1989 O O . GLN A 1 250 ? -7.219 -5.055 -7.591 1.00 94.88 250 GLN A O 1
ATOM 1994 N N . MET A 1 251 ? -7.630 -4.338 -5.509 1.00 94.25 251 MET A N 1
ATOM 1995 C CA . MET A 1 251 ? -6.269 -4.628 -5.026 1.00 94.25 251 MET A CA 1
ATOM 1996 C C . MET A 1 251 ? -5.976 -6.131 -4.934 1.00 94.25 251 MET A C 1
ATOM 1998 O O . MET A 1 251 ? -4.816 -6.545 -5.039 1.00 94.25 251 MET A O 1
ATOM 2002 N N . VAL A 1 252 ? -7.000 -6.971 -4.765 1.00 93.19 252 VAL A N 1
ATOM 2003 C CA . VAL A 1 252 ? -6.816 -8.421 -4.638 1.00 93.19 252 VAL A CA 1
ATOM 2004 C C . VAL A 1 252 ? -6.262 -9.082 -5.908 1.00 93.19 252 VAL A C 1
ATOM 2006 O O . VAL A 1 252 ? -5.213 -9.729 -5.814 1.00 93.19 252 VAL A O 1
ATOM 2009 N N . PRO A 1 253 ? -6.904 -8.979 -7.094 1.00 93.94 253 PRO A N 1
ATOM 2010 C CA . PRO A 1 253 ? -6.355 -9.581 -8.310 1.00 93.94 253 PRO A CA 1
ATOM 2011 C C . PRO A 1 253 ? -4.974 -9.010 -8.650 1.00 93.94 253 PRO A C 1
ATOM 2013 O O . PRO A 1 253 ? -4.106 -9.738 -9.131 1.00 93.94 253 PRO A O 1
ATOM 2016 N N . LEU A 1 254 ? -4.735 -7.736 -8.334 1.00 94.06 254 LEU A N 1
ATOM 201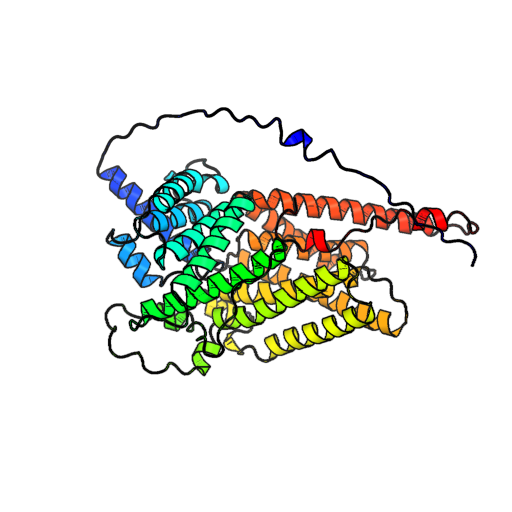7 C CA . LEU A 1 254 ? -3.444 -7.091 -8.533 1.00 94.06 254 LEU A CA 1
ATOM 2018 C C . LEU A 1 254 ? -2.348 -7.691 -7.632 1.00 94.06 254 LEU A C 1
ATOM 2020 O O . LEU A 1 254 ? -1.236 -7.952 -8.092 1.00 94.06 254 LEU A O 1
ATOM 2024 N N . THR A 1 255 ? -2.691 -8.015 -6.383 1.00 92.88 255 THR A N 1
ATOM 2025 C CA . THR A 1 255 ? -1.804 -8.708 -5.436 1.00 92.88 255 THR A CA 1
ATOM 2026 C C . THR A 1 255 ? -1.474 -10.138 -5.878 1.00 92.88 255 THR A C 1
ATOM 2028 O O . THR A 1 255 ? -0.332 -10.574 -5.732 1.00 92.88 255 THR A O 1
ATOM 2031 N N . ASP A 1 256 ? -2.422 -10.867 -6.478 1.00 92.94 256 ASP A N 1
ATOM 2032 C CA . ASP A 1 256 ? -2.133 -12.180 -7.082 1.00 92.94 256 ASP A CA 1
ATOM 2033 C C . ASP A 1 256 ? -1.156 -12.068 -8.266 1.00 92.94 256 ASP A C 1
ATOM 2035 O O . ASP A 1 256 ? -0.248 -12.891 -8.414 1.00 92.94 256 ASP A O 1
ATOM 2039 N N . ILE A 1 257 ? -1.307 -11.034 -9.103 1.00 95.00 257 ILE A N 1
ATOM 2040 C CA . ILE A 1 257 ? -0.360 -10.762 -10.191 1.00 95.00 257 ILE A CA 1
ATOM 2041 C C . ILE A 1 257 ? 1.034 -10.480 -9.619 1.00 95.00 257 ILE A C 1
ATOM 2043 O O . ILE A 1 257 ? 1.995 -11.089 -10.090 1.00 95.00 257 ILE A O 1
ATOM 2047 N N . LEU A 1 258 ? 1.152 -9.633 -8.587 1.00 91.62 258 LEU A N 1
ATOM 2048 C CA . LEU A 1 258 ? 2.432 -9.363 -7.920 1.00 91.62 258 LEU A CA 1
ATOM 2049 C C . LEU A 1 258 ? 3.102 -10.647 -7.438 1.00 91.62 258 LEU A C 1
ATOM 2051 O O . LEU A 1 258 ? 4.278 -10.846 -7.721 1.00 91.62 258 LEU A O 1
ATOM 2055 N N . ALA A 1 259 ? 2.366 -11.532 -6.763 1.00 90.00 259 ALA A N 1
ATOM 2056 C CA . ALA A 1 259 ? 2.929 -12.778 -6.248 1.00 90.00 259 ALA A CA 1
ATOM 2057 C C . ALA A 1 259 ? 3.608 -13.603 -7.350 1.00 90.00 259 ALA A C 1
ATOM 2059 O O . ALA A 1 259 ? 4.707 -14.126 -7.173 1.00 90.00 259 ALA A O 1
ATOM 2060 N N . LYS A 1 260 ? 2.978 -13.667 -8.526 1.00 93.69 260 LYS A N 1
ATOM 2061 C CA . LYS A 1 260 ? 3.503 -14.398 -9.684 1.00 93.69 260 LYS A CA 1
ATOM 2062 C C . LYS A 1 260 ? 4.668 -13.669 -10.354 1.00 93.69 260 LYS A C 1
ATOM 2064 O O . LYS A 1 260 ? 5.589 -14.328 -10.830 1.00 93.69 260 LYS A O 1
ATOM 2069 N N . VAL A 1 261 ? 4.673 -12.332 -10.354 1.00 93.38 261 VAL A N 1
ATOM 2070 C CA . VAL A 1 261 ? 5.832 -11.527 -10.782 1.00 93.38 261 VAL A CA 1
ATOM 2071 C C . VAL A 1 261 ? 7.032 -11.778 -9.861 1.00 93.38 261 VAL A C 1
ATOM 2073 O O . VAL A 1 261 ? 8.129 -12.037 -10.354 1.00 93.38 261 VAL A O 1
ATOM 2076 N N . SER A 1 262 ? 6.836 -11.755 -8.540 1.00 89.69 262 SER A N 1
ATOM 2077 C CA . SER A 1 262 ? 7.882 -12.043 -7.549 1.00 89.69 262 SER A CA 1
ATOM 2078 C C . SER A 1 262 ? 8.444 -13.453 -7.728 1.00 89.69 262 SER A C 1
ATOM 2080 O O . SER A 1 262 ? 9.653 -13.606 -7.901 1.00 89.69 262 SER A O 1
ATOM 2082 N N . GLN A 1 263 ? 7.573 -14.461 -7.825 1.00 89.94 263 GLN A N 1
ATOM 2083 C CA . GLN A 1 263 ? 7.974 -15.848 -8.056 1.00 89.94 263 GLN A CA 1
ATOM 2084 C C . GLN A 1 263 ? 8.757 -16.021 -9.369 1.00 89.94 263 GLN A C 1
ATOM 2086 O O . GLN A 1 263 ? 9.782 -16.703 -9.404 1.00 89.94 263 GLN A O 1
ATOM 2091 N N . LEU A 1 264 ? 8.313 -15.387 -10.459 1.00 92.69 264 LEU A N 1
ATOM 2092 C CA . LEU A 1 264 ? 9.037 -15.403 -11.731 1.00 92.69 264 LEU A CA 1
ATOM 2093 C C . LEU A 1 264 ? 10.440 -14.801 -11.584 1.00 92.69 264 LEU A C 1
ATOM 2095 O O . LEU A 1 264 ? 11.415 -15.377 -12.074 1.00 92.69 264 LEU A O 1
ATOM 2099 N N . ASN A 1 265 ? 10.552 -13.655 -10.912 1.00 90.69 265 ASN A N 1
ATOM 2100 C CA . ASN A 1 265 ? 11.825 -12.976 -10.690 1.00 90.69 265 ASN A CA 1
ATOM 2101 C C . ASN A 1 265 ? 12.784 -13.835 -9.850 1.00 90.69 265 ASN A C 1
ATOM 2103 O O . ASN A 1 265 ? 13.962 -13.956 -10.195 1.00 90.69 265 ASN A O 1
ATOM 2107 N N . GLU A 1 266 ? 12.286 -14.484 -8.797 1.00 87.75 266 GLU A N 1
ATOM 2108 C CA . GLU A 1 266 ? 13.057 -15.416 -7.969 1.00 87.75 266 GLU A CA 1
ATOM 2109 C C . GLU A 1 266 ? 13.549 -16.622 -8.771 1.00 87.75 266 GLU A C 1
ATOM 2111 O O . GLU A 1 266 ? 14.754 -16.885 -8.807 1.00 87.75 266 GLU A O 1
ATOM 2116 N N . ASN A 1 267 ? 12.653 -17.301 -9.490 1.00 88.75 267 ASN A N 1
ATOM 2117 C CA . ASN A 1 267 ? 12.989 -18.475 -10.297 1.00 88.75 267 ASN A CA 1
ATOM 2118 C C . ASN A 1 267 ? 13.979 -18.136 -11.423 1.00 88.75 267 ASN A C 1
ATOM 2120 O O . ASN A 1 267 ? 14.870 -18.929 -11.740 1.00 88.75 267 ASN A O 1
ATOM 2124 N N . THR A 1 268 ? 13.863 -16.937 -12.003 1.00 89.12 268 THR A N 1
ATOM 2125 C CA . THR A 1 268 ? 14.801 -16.434 -13.015 1.00 89.12 268 THR A CA 1
ATOM 2126 C C . THR A 1 268 ? 16.193 -16.234 -12.418 1.00 89.12 268 THR A C 1
ATOM 2128 O O . THR A 1 268 ? 17.185 -16.686 -12.990 1.00 89.12 268 THR A O 1
ATOM 2131 N N . VAL A 1 269 ? 16.291 -15.604 -11.242 1.00 86.38 269 VAL A N 1
ATOM 2132 C CA . VAL A 1 269 ? 17.575 -15.380 -10.554 1.00 86.38 269 VAL A CA 1
ATOM 2133 C C . VAL A 1 269 ? 18.187 -16.684 -10.041 1.00 86.38 269 VAL A C 1
ATOM 2135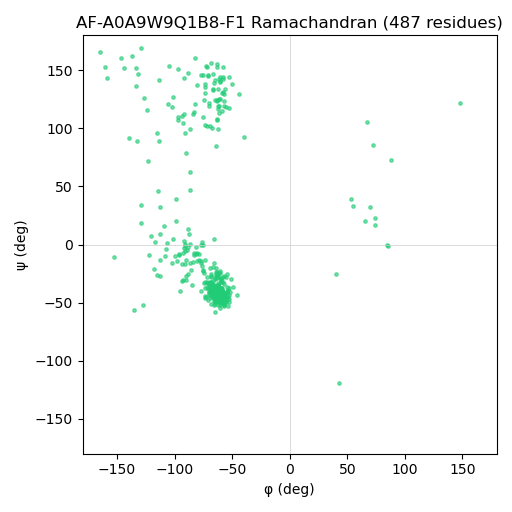 O O . VAL A 1 269 ? 19.411 -16.830 -10.044 1.00 86.38 269 VAL A O 1
ATOM 2138 N N . ALA A 1 270 ? 17.355 -17.639 -9.632 1.00 88.25 270 ALA A N 1
ATOM 2139 C CA . ALA A 1 270 ? 17.766 -18.980 -9.239 1.00 88.25 270 ALA A CA 1
ATOM 2140 C C . ALA A 1 270 ? 18.129 -19.882 -10.436 1.00 88.25 270 ALA A C 1
ATOM 2142 O O . ALA A 1 270 ? 18.514 -21.032 -10.227 1.00 88.25 270 ALA A O 1
ATOM 2143 N N . CYS A 1 271 ? 18.031 -19.379 -11.675 1.00 90.06 271 CYS A N 1
ATOM 2144 C CA . CYS A 1 271 ? 18.266 -20.130 -12.912 1.00 90.06 271 CYS A CA 1
ATOM 2145 C C . CYS A 1 271 ? 17.416 -21.412 -13.018 1.00 90.06 271 CYS A C 1
ATOM 2147 O O . CYS A 1 271 ? 17.866 -22.411 -13.576 1.00 90.06 271 CYS A O 1
ATOM 2149 N N . GLN A 1 272 ? 16.200 -21.391 -12.466 1.00 91.06 272 GLN A N 1
ATOM 2150 C CA . GLN A 1 272 ? 15.269 -22.525 -12.478 1.00 91.06 272 GLN A CA 1
ATOM 2151 C C . GLN A 1 272 ? 14.406 -22.578 -13.742 1.00 91.06 272 GLN A C 1
ATOM 2153 O O . GLN A 1 272 ? 13.817 -23.614 -14.034 1.00 91.06 272 GLN A O 1
ATOM 2158 N N . LEU A 1 273 ? 14.339 -21.476 -14.491 1.00 92.44 273 LEU A N 1
ATOM 2159 C CA . LEU A 1 273 ? 13.590 -21.359 -15.738 1.00 92.44 273 LEU A CA 1
ATOM 2160 C C . LEU A 1 273 ? 14.548 -21.165 -16.911 1.00 92.44 273 LEU A C 1
ATOM 2162 O O . LEU A 1 273 ? 15.539 -20.433 -16.824 1.00 92.44 273 LEU A O 1
ATOM 2166 N N . SER A 1 274 ? 14.230 -21.786 -18.041 1.00 93.19 274 SER A N 1
ATOM 2167 C CA . SER A 1 274 ? 14.879 -21.490 -19.312 1.00 93.19 274 SER A CA 1
ATOM 2168 C C . SER A 1 274 ? 14.503 -20.088 -19.798 1.00 93.19 274 SER A C 1
ATOM 2170 O O . SER A 1 274 ? 13.439 -19.554 -19.486 1.00 93.19 274 SER A O 1
ATOM 2172 N N . ARG A 1 275 ? 15.350 -19.489 -20.646 1.00 89.88 275 ARG A N 1
ATOM 2173 C CA . ARG A 1 275 ? 15.073 -18.165 -21.233 1.00 89.88 275 ARG A CA 1
ATOM 2174 C C . ARG A 1 275 ? 13.710 -18.120 -21.936 1.00 89.88 275 ARG A C 1
ATOM 2176 O O . ARG A 1 275 ? 13.007 -17.123 -21.818 1.00 89.88 275 ARG A O 1
ATOM 2183 N N . ARG A 1 276 ? 13.331 -19.187 -22.645 1.00 91.88 276 ARG A N 1
ATOM 2184 C CA . ARG A 1 276 ? 12.036 -19.270 -23.332 1.00 91.88 276 ARG A CA 1
ATOM 2185 C C . ARG A 1 276 ? 10.872 -19.233 -22.340 1.00 91.88 276 ARG A C 1
ATOM 2187 O O . ARG A 1 276 ? 9.952 -18.450 -22.546 1.00 91.88 276 ARG A O 1
ATOM 2194 N N . GLU A 1 277 ? 10.947 -20.016 -21.264 1.00 95.56 277 GLU A N 1
ATOM 2195 C CA . GLU A 1 277 ? 9.924 -20.028 -20.210 1.00 95.56 277 GLU A CA 1
ATOM 2196 C C . GLU A 1 277 ? 9.779 -18.652 -19.558 1.00 95.56 277 GLU A C 1
ATOM 2198 O O . GLU A 1 277 ? 8.659 -18.196 -19.354 1.00 95.56 277 GLU 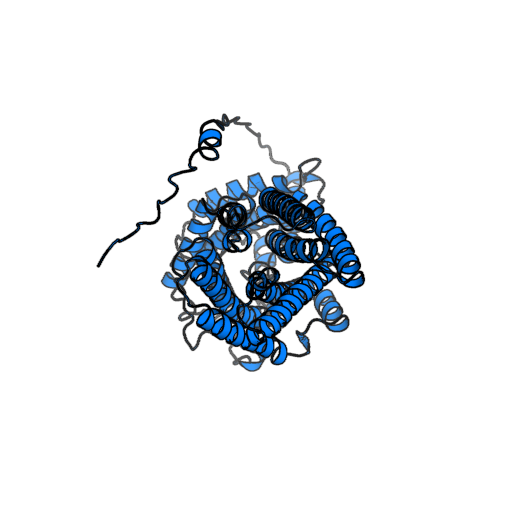A O 1
ATOM 2203 N N . VAL A 1 278 ? 10.888 -17.940 -19.317 1.00 94.50 278 VAL A N 1
ATOM 2204 C CA . VAL A 1 278 ? 10.836 -16.561 -18.805 1.00 94.50 278 VAL A CA 1
ATOM 2205 C C . VAL A 1 278 ? 10.039 -15.658 -19.750 1.00 94.50 278 VAL A C 1
ATOM 2207 O O . VAL A 1 278 ? 9.121 -14.980 -19.303 1.00 94.50 278 VAL A O 1
ATOM 2210 N N . PHE A 1 279 ? 10.326 -15.665 -21.057 1.00 95.25 279 PHE A N 1
ATOM 2211 C CA . PHE A 1 279 ? 9.563 -14.864 -22.025 1.00 95.25 279 PHE A CA 1
ATOM 2212 C C . PHE A 1 279 ? 8.081 -15.263 -22.104 1.00 95.25 279 PHE A C 1
ATOM 2214 O O . PHE A 1 279 ? 7.226 -14.382 -22.222 1.00 95.25 279 PHE A O 1
ATOM 2221 N N . ASP A 1 280 ? 7.770 -16.560 -22.038 1.00 96.12 280 ASP A N 1
ATOM 2222 C CA . ASP A 1 280 ? 6.392 -17.059 -22.062 1.00 96.12 280 ASP A CA 1
ATOM 2223 C C . ASP A 1 280 ? 5.613 -16.617 -20.808 1.00 96.12 280 ASP A C 1
ATOM 2225 O O . ASP A 1 280 ? 4.485 -16.134 -20.935 1.00 96.12 280 ASP A O 1
ATOM 2229 N N . HIS A 1 281 ? 6.227 -16.683 -19.621 1.00 97.50 281 HIS A N 1
ATOM 2230 C CA . HIS A 1 281 ? 5.637 -16.187 -18.373 1.00 97.50 281 HIS A CA 1
ATOM 2231 C C . HIS A 1 281 ? 5.490 -14.664 -18.347 1.00 97.50 281 HIS A C 1
ATOM 2233 O O . HIS A 1 281 ? 4.462 -14.163 -17.896 1.00 97.50 281 HIS A O 1
ATOM 2239 N N . VAL A 1 282 ? 6.476 -13.915 -18.854 1.00 97.88 282 VAL A N 1
ATOM 2240 C CA . VAL A 1 282 ? 6.355 -12.455 -18.963 1.00 97.88 282 VAL A CA 1
ATOM 2241 C C . VAL A 1 282 ? 5.190 -12.087 -19.874 1.00 97.88 282 VAL A C 1
ATOM 2243 O O . VAL A 1 282 ? 4.393 -11.240 -19.492 1.00 97.88 282 VAL A O 1
ATOM 2246 N N . ARG A 1 283 ? 5.021 -12.762 -21.019 1.00 97.75 283 ARG A N 1
ATOM 2247 C CA . ARG A 1 283 ? 3.881 -12.528 -21.922 1.00 97.75 283 ARG A CA 1
ATOM 2248 C C . ARG A 1 283 ? 2.535 -12.780 -21.233 1.00 97.75 283 ARG A C 1
ATOM 2250 O O . ARG A 1 283 ? 1.617 -11.981 -21.409 1.00 97.75 283 ARG A O 1
ATOM 2257 N N . ASP A 1 284 ? 2.412 -13.866 -20.471 1.00 98.25 284 ASP A N 1
ATOM 2258 C CA . ASP A 1 284 ? 1.195 -14.166 -19.701 1.00 98.25 284 ASP A CA 1
ATOM 2259 C C . ASP A 1 284 ? 0.889 -13.060 -18.679 1.00 98.25 284 ASP A C 1
ATOM 2261 O O . ASP A 1 284 ? -0.195 -12.476 -18.686 1.00 98.25 284 ASP A O 1
ATOM 2265 N N . LEU A 1 285 ? 1.873 -12.697 -17.852 1.00 98.38 285 LEU A N 1
ATOM 2266 C CA . LEU A 1 285 ? 1.706 -11.663 -16.829 1.00 98.38 285 LEU A CA 1
ATOM 2267 C C . LEU A 1 285 ? 1.434 -10.283 -17.433 1.00 98.38 285 LEU A C 1
ATOM 2269 O O . LEU A 1 285 ? 0.620 -9.534 -16.895 1.00 98.38 285 LEU A O 1
ATOM 2273 N N . THR A 1 286 ? 2.048 -9.969 -18.575 1.00 98.31 286 THR A N 1
ATOM 2274 C CA . THR A 1 286 ? 1.724 -8.786 -19.373 1.00 98.31 286 THR A CA 1
ATOM 2275 C C . THR A 1 286 ? 0.249 -8.772 -19.764 1.00 98.31 286 THR A C 1
ATOM 2277 O O . THR A 1 286 ? -0.436 -7.789 -19.492 1.00 98.31 286 THR A O 1
ATOM 2280 N N . SER A 1 287 ? -0.256 -9.867 -20.342 1.00 98.12 287 SER A N 1
ATOM 2281 C CA . SER A 1 287 ? -1.663 -9.969 -20.740 1.00 98.12 287 SER A CA 1
ATOM 2282 C C . SER A 1 287 ? -2.603 -9.798 -19.551 1.00 98.12 287 SER A C 1
ATOM 2284 O O . SER A 1 287 ? -3.653 -9.180 -19.690 1.00 98.12 287 SER A O 1
ATOM 2286 N N . ARG A 1 288 ? -2.237 -10.322 -18.378 1.00 98.19 288 ARG A N 1
ATOM 2287 C CA . ARG A 1 288 ? -3.054 -10.216 -17.163 1.00 98.19 288 ARG A CA 1
ATOM 2288 C C . ARG A 1 288 ? -3.076 -8.803 -16.585 1.00 98.19 288 ARG A C 1
ATOM 2290 O O . ARG A 1 288 ? -4.131 -8.359 -16.150 1.00 98.19 288 ARG A O 1
ATOM 2297 N N . LEU A 1 289 ? -1.949 -8.087 -16.612 1.00 97.94 289 LEU A N 1
ATOM 2298 C CA . LEU A 1 289 ? -1.894 -6.667 -16.244 1.00 97.94 289 LEU A CA 1
ATOM 2299 C C . LEU A 1 289 ? -2.732 -5.809 -17.202 1.00 97.94 289 LEU A C 1
ATOM 2301 O O . LEU A 1 289 ? -3.487 -4.949 -16.753 1.00 97.94 289 LEU A O 1
ATOM 2305 N N . ASP A 1 290 ? -2.618 -6.056 -18.507 1.00 97.12 290 ASP A N 1
ATOM 2306 C CA . ASP A 1 290 ? -3.365 -5.316 -19.529 1.00 97.12 290 ASP A CA 1
ATOM 2307 C C . ASP A 1 290 ? -4.871 -5.603 -19.431 1.00 97.12 290 ASP A C 1
ATOM 2309 O O . ASP A 1 290 ? -5.681 -4.679 -19.473 1.00 97.12 290 ASP A O 1
ATOM 2313 N N . GLN A 1 291 ? -5.249 -6.866 -19.211 1.00 97.31 291 GLN A N 1
ATOM 2314 C CA . GLN A 1 291 ? -6.638 -7.262 -18.992 1.00 97.31 291 GLN A CA 1
ATOM 2315 C C . GLN A 1 291 ? -7.208 -6.665 -17.704 1.00 97.31 291 GLN A C 1
ATOM 2317 O O . GLN A 1 291 ? -8.336 -6.187 -17.720 1.00 97.31 291 GLN A O 1
ATOM 2322 N N . TRP A 1 292 ? -6.444 -6.655 -16.608 1.00 96.75 292 TRP A N 1
ATOM 2323 C CA . TRP A 1 292 ? -6.885 -6.032 -15.360 1.00 96.75 292 TRP A CA 1
ATOM 2324 C C . TRP A 1 292 ? -7.202 -4.547 -15.566 1.00 96.75 292 TRP A C 1
ATOM 2326 O O . TRP A 1 292 ? -8.286 -4.107 -15.198 1.00 96.75 292 TRP A O 1
ATOM 2336 N N . LEU A 1 293 ? -6.311 -3.793 -16.222 1.00 96.12 293 LEU A N 1
ATOM 2337 C CA . LEU A 1 293 ? -6.552 -2.373 -16.493 1.00 96.12 293 LEU A CA 1
ATOM 2338 C C . LEU A 1 293 ? -7.741 -2.166 -17.445 1.00 96.12 293 LEU A C 1
ATOM 2340 O O . LEU A 1 293 ? -8.525 -1.245 -17.245 1.00 96.12 293 LEU A O 1
ATOM 2344 N N . PHE A 1 294 ? -7.885 -3.016 -18.466 1.00 95.38 294 PHE A N 1
ATOM 2345 C CA . PHE A 1 294 ? -8.996 -2.950 -19.419 1.00 95.38 294 PHE A CA 1
ATOM 2346 C C . PHE A 1 294 ? -10.355 -3.231 -18.764 1.00 95.38 294 PHE A C 1
ATOM 2348 O O . PHE A 1 294 ? -11.342 -2.576 -19.088 1.00 95.38 294 PHE A O 1
ATOM 2355 N N . CYS A 1 295 ? -10.407 -4.197 -17.845 1.00 94.25 295 CYS A N 1
ATOM 2356 C CA . CYS A 1 295 ? -11.616 -4.562 -17.110 1.00 94.25 295 CYS A CA 1
ATOM 2357 C C . CYS A 1 295 ? -11.880 -3.660 -15.895 1.00 94.25 295 CYS A C 1
ATOM 2359 O O . CYS A 1 295 ? -12.939 -3.783 -15.283 1.00 94.25 295 CYS A O 1
ATOM 2361 N N . LEU A 1 296 ? -10.949 -2.770 -15.537 1.00 95.19 296 LEU A N 1
ATOM 2362 C CA . LEU A 1 296 ? -11.127 -1.855 -14.418 1.00 95.19 296 LEU A CA 1
ATOM 2363 C C . LEU A 1 296 ? -12.284 -0.885 -14.728 1.00 95.19 296 LEU A C 1
ATOM 2365 O O . LEU A 1 296 ? -12.221 -0.186 -15.751 1.00 95.19 296 LEU A O 1
ATOM 2369 N N . PRO A 1 297 ? -13.315 -0.797 -13.861 1.00 93.06 297 PRO A N 1
ATOM 2370 C CA . PRO A 1 297 ? -14.435 0.113 -14.059 1.00 93.06 297 PRO A CA 1
ATOM 2371 C C . PRO A 1 297 ? -13.969 1.540 -14.350 1.00 93.06 297 PRO A C 1
ATOM 2373 O O . PRO A 1 297 ? -13.061 2.047 -13.692 1.00 93.06 297 PRO A O 1
ATOM 2376 N N . GLU A 1 298 ? -14.613 2.209 -15.309 1.00 91.69 298 GLU A N 1
ATOM 2377 C CA . GLU A 1 298 ? -14.205 3.543 -15.785 1.00 91.69 298 GLU A CA 1
ATOM 2378 C C . GLU A 1 298 ? -14.055 4.549 -14.635 1.00 91.69 298 GLU A C 1
ATOM 2380 O O . GLU A 1 298 ? -13.121 5.347 -14.598 1.00 91.69 298 GLU A O 1
ATOM 2385 N N . HIS A 1 299 ? -14.932 4.460 -13.635 1.00 90.94 299 HIS A N 1
ATOM 2386 C CA . HIS A 1 299 ? -14.911 5.343 -12.479 1.00 90.94 299 HIS A CA 1
ATOM 2387 C C . HIS A 1 299 ? -13.708 5.121 -11.535 1.00 90.94 299 HIS A C 1
ATOM 2389 O O . HIS A 1 299 ? -13.373 6.056 -10.805 1.00 90.94 299 HIS A O 1
ATOM 2395 N N . LEU A 1 300 ? -13.058 3.950 -11.586 1.00 94.75 300 LEU A N 1
ATOM 2396 C CA . LEU A 1 300 ? -11.837 3.598 -10.846 1.00 94.75 300 LEU A CA 1
ATOM 2397 C C . LEU A 1 300 ? -10.556 3.803 -11.666 1.00 94.75 300 LEU A C 1
ATOM 2399 O O . LEU A 1 300 ? -9.453 3.679 -11.129 1.00 94.75 300 LEU A O 1
ATOM 2403 N N . GLN A 1 301 ? -10.652 4.102 -12.964 1.00 95.31 301 GLN A N 1
ATOM 2404 C CA . GLN A 1 301 ? -9.476 4.453 -13.758 1.00 95.31 301 GLN A CA 1
ATOM 2405 C C . GLN A 1 301 ? -8.954 5.827 -13.348 1.00 95.31 301 GLN A C 1
ATOM 2407 O O . GLN A 1 301 ? -9.726 6.730 -13.014 1.00 95.31 301 GLN A O 1
ATOM 2412 N N . ILE A 1 302 ? -7.633 6.008 -13.371 1.00 94.56 302 ILE A N 1
ATOM 2413 C CA . ILE A 1 302 ? -7.031 7.267 -12.945 1.00 94.56 302 ILE A CA 1
ATOM 2414 C C . ILE A 1 302 ? -7.045 8.301 -14.068 1.00 94.56 302 ILE A C 1
ATOM 2416 O O . ILE A 1 302 ? -6.382 8.173 -15.094 1.00 94.56 302 ILE A O 1
ATOM 2420 N N . THR A 1 303 ? -7.814 9.358 -13.844 1.00 95.12 303 THR A N 1
ATOM 2421 C CA . THR A 1 303 ? -7.937 10.539 -14.698 1.00 95.12 303 THR A CA 1
ATOM 2422 C C . THR A 1 303 ? -7.930 11.775 -13.796 1.00 95.12 303 THR A C 1
ATOM 2424 O O . THR A 1 303 ? -8.169 11.643 -12.592 1.00 95.12 303 THR A O 1
ATOM 2427 N N . PRO A 1 304 ? -7.679 12.986 -14.323 1.00 94.69 304 PRO A N 1
ATOM 2428 C CA . PRO A 1 304 ? -7.799 14.204 -13.522 1.00 94.69 304 PRO A CA 1
ATOM 2429 C C . PRO A 1 304 ? -9.171 14.338 -12.839 1.00 94.69 304 PRO A C 1
ATOM 2431 O O . PRO A 1 304 ? -9.241 14.709 -11.667 1.00 94.69 304 PRO A O 1
ATOM 2434 N N . ASP A 1 305 ? -10.246 13.963 -13.538 1.00 95.06 305 ASP A N 1
ATOM 2435 C CA . ASP A 1 305 ? -11.618 14.066 -13.033 1.00 95.06 305 ASP A CA 1
ATOM 2436 C C . ASP A 1 305 ? -11.922 13.020 -11.957 1.00 95.06 305 ASP A C 1
ATOM 2438 O O . ASP A 1 305 ? -12.468 13.355 -10.902 1.00 95.06 305 ASP A O 1
ATOM 2442 N N . SER A 1 306 ? -11.536 11.756 -12.177 1.00 94.75 306 SER A N 1
ATOM 2443 C CA . SER A 1 306 ? -11.724 10.713 -11.164 1.00 94.75 306 SER A CA 1
ATOM 2444 C C . SER A 1 306 ? -10.875 10.985 -9.925 1.00 94.75 306 SER A C 1
ATOM 2446 O O . SER A 1 306 ? -11.387 10.859 -8.816 1.00 94.75 306 SER A O 1
ATOM 2448 N N . LEU A 1 307 ? -9.632 11.451 -10.087 1.00 95.12 307 LEU A N 1
ATOM 2449 C CA . LEU A 1 307 ? -8.763 11.806 -8.968 1.00 95.12 307 LEU A CA 1
ATOM 2450 C C . LEU A 1 307 ? -9.362 12.936 -8.127 1.00 95.12 307 LEU A C 1
ATOM 2452 O O . LEU A 1 307 ? -9.416 12.818 -6.904 1.00 95.12 307 LEU A O 1
ATOM 2456 N N . LYS A 1 308 ? -9.866 13.997 -8.769 1.00 95.38 308 LYS A N 1
ATOM 2457 C CA . LYS A 1 308 ? -10.559 15.091 -8.080 1.00 95.38 308 LYS A CA 1
ATOM 2458 C C . LYS A 1 308 ? -11.785 14.582 -7.320 1.00 95.38 308 LYS A C 1
ATOM 2460 O O . LYS A 1 308 ? -11.904 14.839 -6.126 1.00 95.38 308 LYS A O 1
ATOM 2465 N N . ARG A 1 309 ? -12.654 13.817 -7.986 1.00 95.44 309 ARG A N 1
ATOM 2466 C CA . ARG A 1 309 ? -13.878 13.265 -7.388 1.00 95.44 309 ARG A CA 1
ATOM 2467 C C . ARG A 1 309 ? -13.582 12.377 -6.177 1.00 95.44 309 ARG A C 1
ATOM 2469 O O . ARG A 1 309 ? -14.260 12.489 -5.164 1.00 95.44 309 ARG A O 1
ATOM 2476 N N . TYR A 1 310 ? -12.587 11.494 -6.269 1.00 95.25 310 TYR A N 1
ATOM 2477 C CA . TYR A 1 310 ? -12.203 10.633 -5.147 1.00 95.25 310 TYR A CA 1
ATOM 2478 C C . TYR A 1 310 ? -11.515 11.423 -4.028 1.00 95.25 310 TYR A C 1
ATOM 2480 O O . TYR A 1 310 ? -11.706 11.092 -2.861 1.00 95.25 310 TYR A O 1
ATOM 2488 N N . ASN A 1 311 ? -10.761 12.483 -4.346 1.00 95.00 311 ASN A N 1
ATOM 2489 C CA . ASN A 1 311 ? -10.192 13.373 -3.331 1.00 95.00 311 ASN A CA 1
ATOM 2490 C C . ASN A 1 311 ? -11.289 14.074 -2.515 1.00 95.00 311 ASN A C 1
ATOM 2492 O O . ASN A 1 311 ? -11.245 14.056 -1.291 1.00 95.00 311 ASN A O 1
ATOM 2496 N N . GLU A 1 312 ? -12.311 14.616 -3.185 1.00 94.50 312 GLU A N 1
ATOM 2497 C CA . GLU A 1 312 ? -13.461 15.273 -2.538 1.00 94.50 312 GLU A CA 1
ATOM 2498 C C . GLU A 1 312 ? -14.231 14.331 -1.598 1.00 94.50 312 GLU A C 1
ATOM 2500 O O . GLU A 1 312 ? -14.799 14.781 -0.606 1.00 94.50 312 GLU A O 1
ATOM 2505 N N . LYS A 1 313 ? -14.209 13.025 -1.884 1.00 92.50 313 LYS A N 1
ATOM 2506 C CA . LYS A 1 313 ? -14.820 11.979 -1.054 1.00 92.50 313 LYS A CA 1
ATOM 2507 C C . LYS A 1 313 ? -13.893 11.399 0.023 1.00 92.50 313 LYS A C 1
ATOM 2509 O O . LYS A 1 313 ? -14.333 10.562 0.793 1.00 92.50 313 LYS A O 1
ATOM 2514 N N . GLY A 1 314 ? -12.617 11.793 0.077 1.00 92.44 314 GLY A N 1
ATOM 2515 C CA . GLY A 1 314 ? -11.636 11.255 1.035 1.00 92.44 314 GLY A CA 1
ATOM 2516 C C . GLY A 1 314 ? -10.940 9.948 0.616 1.00 92.44 314 GLY A C 1
ATOM 2517 O O . GLY A 1 314 ? -10.037 9.481 1.311 1.00 92.44 314 GLY A O 1
ATOM 2518 N N . PHE A 1 315 ? -11.269 9.395 -0.554 1.00 93.94 315 PHE A N 1
ATOM 2519 C CA . PHE A 1 315 ? -10.722 8.132 -1.078 1.00 93.94 315 PHE A CA 1
ATOM 2520 C C . PHE A 1 315 ? -9.630 8.321 -2.143 1.00 93.94 315 PHE A C 1
ATOM 2522 O O . PHE A 1 315 ? -9.128 7.355 -2.720 1.00 93.94 315 PHE A O 1
ATOM 2529 N N . GLY A 1 316 ? -9.224 9.564 -2.416 1.00 95.31 316 GLY A N 1
ATOM 2530 C CA . GLY A 1 316 ? -8.229 9.881 -3.443 1.00 95.31 316 GLY A CA 1
ATOM 2531 C C . GLY A 1 316 ? -6.883 9.187 -3.219 1.00 95.31 316 GLY A C 1
ATOM 2532 O O . GLY A 1 316 ? -6.309 8.634 -4.153 1.00 95.31 316 GLY A O 1
ATOM 2533 N N . ARG A 1 317 ? -6.414 9.118 -1.968 1.00 94.69 317 ARG A N 1
ATOM 2534 C CA . ARG A 1 317 ? -5.182 8.398 -1.594 1.00 94.69 317 ARG A CA 1
ATOM 2535 C C . ARG A 1 317 ? -5.274 6.887 -1.860 1.00 94.69 317 ARG A C 1
ATOM 2537 O O . ARG A 1 317 ? -4.296 6.290 -2.302 1.00 94.69 317 ARG A O 1
ATOM 2544 N N . THR A 1 318 ? -6.440 6.280 -1.643 1.00 94.56 318 THR A N 1
ATOM 2545 C CA . THR A 1 318 ? -6.693 4.852 -1.911 1.00 94.56 318 THR A CA 1
ATOM 2546 C C . THR A 1 318 ? -6.715 4.567 -3.413 1.00 94.56 318 THR A C 1
ATOM 2548 O O . THR A 1 318 ? -6.090 3.608 -3.868 1.00 94.56 318 THR A O 1
ATOM 2551 N N . LEU A 1 319 ? -7.335 5.452 -4.205 1.00 96.12 319 LEU A N 1
ATOM 2552 C CA . LEU A 1 319 ? -7.277 5.393 -5.668 1.00 96.12 319 LEU A CA 1
ATOM 2553 C C . LEU A 1 319 ? -5.828 5.490 -6.168 1.00 96.12 319 LEU A C 1
ATOM 2555 O O . LEU A 1 319 ? -5.402 4.686 -6.994 1.00 96.12 319 LEU A O 1
ATOM 2559 N N . VAL A 1 320 ? -5.043 6.434 -5.638 1.00 96.38 320 VAL A N 1
ATOM 2560 C CA . VAL A 1 320 ? -3.617 6.552 -5.973 1.00 96.38 320 VAL A CA 1
ATOM 2561 C C . VAL A 1 320 ? -2.871 5.260 -5.630 1.00 96.38 320 VAL A C 1
ATOM 2563 O O . VAL A 1 320 ? -2.140 4.753 -6.479 1.00 96.38 320 VAL A O 1
ATOM 2566 N N . ALA A 1 321 ? -3.080 4.686 -4.441 1.00 94.25 321 ALA A N 1
ATOM 2567 C CA . ALA A 1 321 ? -2.427 3.445 -4.018 1.00 94.25 321 ALA A CA 1
ATOM 2568 C C . ALA A 1 321 ? -2.688 2.271 -4.983 1.00 94.25 321 ALA A C 1
ATOM 2570 O O . ALA A 1 321 ? -1.743 1.564 -5.344 1.00 94.25 321 ALA A O 1
ATOM 2571 N N . LEU A 1 322 ? -3.926 2.112 -5.469 1.00 95.50 322 LEU A N 1
ATOM 2572 C CA . LEU A 1 322 ? -4.285 1.087 -6.458 1.00 95.50 322 LEU A CA 1
ATOM 2573 C C . LEU A 1 322 ? -3.432 1.203 -7.735 1.00 95.50 322 LEU A C 1
ATOM 2575 O O . LEU A 1 322 ? -2.810 0.235 -8.183 1.00 95.50 322 LEU A O 1
ATOM 2579 N N . HIS A 1 323 ? -3.352 2.410 -8.300 1.00 97.25 323 HIS A N 1
ATOM 2580 C CA . HIS A 1 323 ? -2.610 2.662 -9.542 1.00 97.25 323 HIS A CA 1
ATOM 2581 C C . HIS A 1 323 ? -1.089 2.640 -9.346 1.00 97.25 323 HIS A C 1
ATOM 2583 O O . HIS A 1 323 ? -0.357 2.188 -10.233 1.00 97.25 323 HIS A O 1
ATOM 2589 N N . LEU A 1 324 ? -0.591 3.049 -8.174 1.00 96.38 324 LEU A N 1
ATOM 2590 C CA . LEU A 1 324 ? 0.815 2.867 -7.803 1.00 96.38 324 LEU A CA 1
ATOM 2591 C C . LEU A 1 324 ? 1.194 1.383 -7.790 1.00 96.38 324 LEU A C 1
ATOM 2593 O O . LEU A 1 324 ? 2.238 1.030 -8.344 1.00 96.38 324 LEU A O 1
ATOM 2597 N N . GLY A 1 325 ? 0.337 0.515 -7.240 1.00 93.88 325 GLY A N 1
ATOM 2598 C CA . GLY A 1 325 ? 0.512 -0.939 -7.289 1.00 93.88 325 GLY A CA 1
ATOM 2599 C C . GLY A 1 325 ? 0.648 -1.449 -8.725 1.00 93.88 325 GLY A C 1
ATOM 2600 O O . GLY A 1 325 ? 1.631 -2.111 -9.060 1.00 93.88 325 GLY A O 1
ATOM 2601 N N . TYR A 1 326 ? -0.265 -1.043 -9.613 1.00 97.62 326 TYR A N 1
ATOM 2602 C CA . TYR A 1 326 ? -0.270 -1.465 -11.017 1.00 97.62 326 TYR A CA 1
ATOM 2603 C C . TYR A 1 326 ? 1.022 -1.096 -11.753 1.00 97.62 326 TYR A C 1
ATOM 2605 O O . TYR A 1 326 ? 1.666 -1.942 -12.392 1.00 97.62 326 TYR A O 1
ATOM 2613 N N . HIS A 1 327 ? 1.448 0.163 -11.635 1.00 98.25 327 HIS A N 1
ATOM 2614 C CA . HIS A 1 327 ? 2.693 0.599 -12.255 1.00 98.25 327 HIS A CA 1
ATOM 2615 C C . HIS A 1 327 ? 3.915 -0.058 -11.613 1.00 98.25 327 HIS A C 1
ATOM 2617 O O . HIS A 1 327 ? 4.844 -0.421 -12.335 1.00 98.25 327 HIS A O 1
ATOM 2623 N N . HIS A 1 328 ? 3.913 -0.271 -10.297 1.00 95.56 328 HIS A N 1
ATOM 2624 C CA . HIS A 1 328 ? 5.026 -0.916 -9.613 1.00 95.56 328 HIS A CA 1
ATOM 2625 C C . HIS A 1 328 ? 5.204 -2.378 -10.038 1.00 95.56 328 HIS A C 1
ATOM 2627 O O . HIS A 1 328 ? 6.314 -2.781 -10.381 1.00 95.56 328 HIS A O 1
ATOM 2633 N N . HIS A 1 329 ? 4.131 -3.171 -10.090 1.00 95.19 329 HIS A N 1
ATOM 2634 C CA . HIS A 1 329 ? 4.209 -4.577 -10.511 1.00 95.19 329 HIS A CA 1
ATOM 2635 C C . HIS A 1 329 ? 4.709 -4.692 -11.956 1.00 95.19 329 HIS A C 1
ATOM 2637 O O . HIS A 1 329 ? 5.546 -5.538 -12.269 1.00 95.19 329 HIS A O 1
ATOM 2643 N N . SER A 1 330 ? 4.274 -3.768 -12.817 1.00 98.00 330 SER A N 1
ATOM 2644 C CA . SER A 1 330 ? 4.751 -3.668 -14.198 1.00 98.00 330 SER A CA 1
ATOM 2645 C C . SER A 1 330 ? 6.248 -3.341 -14.273 1.00 98.00 330 SER A C 1
ATOM 2647 O O . SER A 1 330 ? 6.982 -3.971 -15.031 1.00 98.00 330 SER A O 1
ATOM 2649 N N . GLN A 1 331 ? 6.740 -2.393 -13.464 1.00 95.50 331 GLN A N 1
ATOM 2650 C CA . GLN A 1 331 ? 8.177 -2.101 -13.381 1.00 95.50 331 GLN A CA 1
ATOM 2651 C C . GLN A 1 331 ? 8.970 -3.341 -12.963 1.00 95.50 331 GLN A C 1
ATOM 2653 O O . GLN A 1 331 ? 9.980 -3.646 -13.593 1.00 95.50 331 GLN A O 1
ATOM 2658 N N . GLN A 1 332 ? 8.507 -4.074 -11.944 1.00 93.31 332 GLN A N 1
ATOM 2659 C CA . GLN A 1 332 ? 9.180 -5.286 -11.474 1.00 93.31 332 GLN A CA 1
ATOM 2660 C C . GLN A 1 332 ? 9.237 -6.379 -12.546 1.00 93.31 332 GLN A C 1
ATOM 2662 O O . GLN A 1 332 ? 10.270 -7.029 -12.699 1.00 93.31 332 GLN A O 1
ATOM 2667 N N . LEU A 1 333 ? 8.153 -6.562 -13.305 1.00 96.94 333 LEU A N 1
ATOM 2668 C CA . LEU A 1 333 ? 8.075 -7.549 -14.381 1.00 96.94 333 LEU A CA 1
ATOM 2669 C C . LEU A 1 333 ? 9.072 -7.249 -15.510 1.00 96.94 333 LEU A C 1
ATOM 2671 O O . LEU A 1 333 ? 9.722 -8.151 -16.043 1.00 96.94 333 LEU A O 1
ATOM 2675 N N . TYR A 1 334 ? 9.203 -5.972 -15.877 1.00 97.88 334 TYR A N 1
ATOM 2676 C CA . TYR A 1 334 ? 9.984 -5.569 -17.044 1.00 97.88 334 TYR A CA 1
ATOM 2677 C C . TYR A 1 334 ? 11.423 -5.132 -16.733 1.00 97.88 334 TYR A C 1
ATOM 2679 O O . TYR A 1 334 ? 12.215 -4.946 -17.660 1.00 97.88 334 TYR A O 1
ATOM 2687 N N . PHE A 1 335 ? 11.796 -4.980 -15.458 1.00 94.88 335 PHE A N 1
ATOM 2688 C CA . PHE A 1 335 ? 13.085 -4.409 -15.043 1.00 94.88 335 PHE A CA 1
ATOM 2689 C C . PHE A 1 335 ? 14.293 -5.093 -15.697 1.00 94.88 335 PHE A C 1
ATOM 2691 O O . PHE A 1 335 ? 15.205 -4.424 -16.185 1.00 94.88 335 PHE A O 1
ATOM 2698 N N . GLN A 1 336 ? 14.283 -6.427 -15.768 1.00 92.25 336 GLN A N 1
ATOM 2699 C CA . GLN A 1 336 ? 15.386 -7.218 -16.327 1.00 92.25 336 GLN A CA 1
ATOM 2700 C C . GLN A 1 336 ? 15.686 -6.920 -17.806 1.00 92.25 336 GLN A C 1
ATOM 2702 O O . GLN A 1 336 ? 16.814 -7.117 -18.260 1.00 92.25 336 GLN A O 1
ATOM 2707 N N . TYR A 1 337 ? 14.706 -6.412 -18.558 1.00 94.81 337 TYR A N 1
ATOM 2708 C CA . TYR A 1 337 ? 14.850 -6.142 -19.987 1.00 94.81 337 TYR A CA 1
ATOM 2709 C C . TYR A 1 337 ? 15.615 -4.853 -20.287 1.00 94.81 337 TYR A C 1
ATOM 2711 O O . TYR A 1 337 ? 16.082 -4.682 -21.409 1.00 94.81 337 TYR A O 1
ATOM 2719 N N . LEU A 1 338 ? 15.833 -3.986 -19.290 1.00 92.44 338 LEU A N 1
ATOM 2720 C CA . LEU A 1 338 ? 16.643 -2.774 -19.450 1.00 92.44 338 LEU A CA 1
ATOM 2721 C C . LEU A 1 338 ? 18.090 -3.076 -19.863 1.00 92.44 338 LEU A C 1
ATOM 2723 O O . LEU A 1 338 ? 18.705 -2.279 -20.565 1.00 92.44 338 LEU A O 1
ATOM 2727 N N . SER A 1 339 ? 18.630 -4.224 -19.445 1.00 87.69 339 SER A N 1
ATOM 2728 C CA . SER A 1 339 ? 20.016 -4.625 -19.719 1.00 87.69 339 SER A CA 1
ATOM 2729 C C . SER A 1 339 ? 20.130 -6.040 -20.301 1.00 87.69 339 SER A C 1
ATOM 2731 O O . SER A 1 339 ? 21.205 -6.647 -20.246 1.00 87.69 339 SER A O 1
ATOM 2733 N N . LEU A 1 340 ? 19.036 -6.592 -20.841 1.00 88.00 340 LEU A N 1
ATOM 2734 C CA . LEU A 1 340 ? 19.049 -7.926 -21.439 1.00 88.00 340 LEU A CA 1
ATOM 2735 C C . LEU A 1 340 ? 19.916 -7.934 -22.705 1.00 88.00 340 LEU A C 1
ATOM 2737 O O . LEU A 1 340 ? 19.764 -7.088 -23.580 1.00 88.00 340 LEU A O 1
ATOM 2741 N N . VAL A 1 341 ? 20.791 -8.935 -22.824 1.00 88.69 341 VAL A N 1
ATOM 2742 C CA . VAL A 1 341 ? 21.535 -9.204 -24.062 1.00 88.69 341 VAL A CA 1
ATOM 2743 C C . VAL A 1 341 ? 20.731 -10.208 -24.904 1.00 88.69 341 VAL A C 1
ATOM 2745 O O . VAL A 1 341 ? 20.591 -11.359 -24.464 1.00 88.69 341 VAL A O 1
ATOM 2748 N N . PRO A 1 342 ? 20.187 -9.807 -26.069 1.00 88.12 342 PRO A N 1
ATOM 2749 C CA . PRO A 1 342 ? 19.384 -10.687 -26.918 1.00 88.12 342 PRO A CA 1
ATOM 2750 C C . PRO A 1 342 ? 20.246 -11.737 -27.638 1.00 88.12 342 PRO A C 1
ATOM 2752 O O . PRO A 1 342 ? 21.441 -11.535 -27.865 1.00 88.12 342 PRO A O 1
ATOM 2755 N N . HIS A 1 343 ? 19.651 -12.880 -27.991 1.00 90.12 343 HIS A N 1
ATOM 2756 C CA . HIS A 1 343 ? 20.297 -13.930 -28.797 1.00 90.12 343 HIS A CA 1
ATOM 2757 C C . HIS A 1 343 ? 19.748 -14.039 -30.218 1.00 90.12 343 HIS A C 1
ATOM 2759 O O . HIS A 1 343 ? 20.329 -14.732 -31.052 1.00 90.12 343 HIS A O 1
ATOM 2765 N N . SER A 1 344 ? 18.648 -13.351 -30.510 1.00 91.75 344 SER A N 1
ATOM 2766 C CA . SER A 1 344 ? 18.068 -13.281 -31.846 1.00 91.75 344 SER A CA 1
ATOM 2767 C C . SER A 1 344 ? 17.419 -11.914 -32.092 1.00 91.75 344 SER A C 1
ATOM 2769 O O . SER A 1 344 ? 17.054 -11.240 -31.126 1.00 91.75 344 SER A O 1
ATOM 2771 N N . PRO A 1 345 ? 17.197 -11.521 -33.360 1.00 91.75 345 PRO A N 1
ATOM 2772 C CA . PRO A 1 345 ? 16.477 -10.286 -33.686 1.00 91.75 345 PRO A CA 1
ATOM 2773 C C . PRO A 1 345 ? 15.043 -10.248 -33.130 1.00 91.75 345 PRO A C 1
ATOM 2775 O O . PRO A 1 345 ? 14.536 -9.192 -32.757 1.00 91.75 345 PRO A O 1
ATOM 2778 N N . ALA A 1 346 ? 14.382 -11.407 -33.037 1.00 90.12 346 ALA A N 1
ATOM 2779 C CA . ALA A 1 346 ? 13.046 -11.505 -32.450 1.00 90.12 346 ALA A CA 1
ATOM 2780 C C . ALA A 1 346 ? 13.069 -11.220 -30.938 1.00 90.12 346 ALA A C 1
ATOM 2782 O O . ALA A 1 346 ? 12.225 -10.482 -30.430 1.00 90.12 346 ALA A O 1
ATOM 2783 N N . GLU A 1 347 ? 14.064 -11.757 -30.223 1.00 90.75 347 GLU A N 1
ATOM 2784 C CA . GLU A 1 347 ? 14.270 -11.448 -28.803 1.00 90.75 347 GLU A CA 1
ATOM 2785 C C . GLU A 1 347 ? 14.647 -9.984 -28.585 1.00 90.75 347 GLU A C 1
ATOM 2787 O O . GLU A 1 347 ? 14.188 -9.387 -27.620 1.00 90.75 347 GLU A O 1
ATOM 2792 N N . GLU A 1 348 ? 15.454 -9.398 -29.470 1.00 92.44 348 GLU A N 1
ATOM 2793 C CA . GLU A 1 348 ? 15.817 -7.981 -29.409 1.00 92.44 348 GLU A CA 1
ATOM 2794 C C . GLU A 1 348 ? 14.581 -7.080 -29.512 1.00 92.44 348 GLU A C 1
ATOM 2796 O O . GLU A 1 348 ? 14.407 -6.175 -28.696 1.00 92.44 348 GLU A O 1
ATOM 2801 N N . SER A 1 349 ? 13.679 -7.375 -30.453 1.00 94.50 349 SER A N 1
ATOM 2802 C CA . SER A 1 349 ? 12.416 -6.646 -30.598 1.00 94.50 349 SER A CA 1
ATOM 2803 C C . SER A 1 349 ? 11.544 -6.744 -29.339 1.00 94.50 349 SER A C 1
ATOM 2805 O O . SER A 1 349 ? 11.085 -5.720 -28.828 1.00 94.50 349 SER A O 1
ATOM 2807 N N . LEU A 1 350 ? 11.371 -7.950 -28.784 1.00 94.44 350 LEU A N 1
ATOM 2808 C CA . LEU A 1 350 ? 10.595 -8.160 -27.555 1.00 94.44 350 LEU A CA 1
ATOM 2809 C C . LEU A 1 350 ? 11.239 -7.493 -26.335 1.00 94.44 350 LEU A C 1
ATOM 2811 O O . LEU A 1 350 ? 10.550 -6.848 -25.548 1.00 94.44 350 LEU A O 1
ATOM 2815 N N . ALA A 1 351 ? 12.556 -7.624 -26.178 1.00 94.31 351 ALA A N 1
ATOM 2816 C CA . ALA A 1 351 ? 13.297 -7.013 -25.082 1.00 94.31 351 ALA A CA 1
ATOM 2817 C C . ALA A 1 351 ? 13.217 -5.486 -25.136 1.00 94.31 351 ALA A C 1
ATOM 2819 O O . ALA A 1 351 ? 12.990 -4.851 -24.110 1.00 94.31 351 ALA A O 1
ATOM 2820 N N . SER A 1 352 ? 13.334 -4.905 -26.334 1.00 95.06 352 SER A N 1
ATOM 2821 C CA . SER A 1 352 ? 13.159 -3.470 -26.559 1.00 95.06 352 SER A CA 1
ATOM 2822 C C . SER A 1 352 ? 11.748 -3.007 -26.184 1.00 95.06 352 SER A C 1
ATOM 2824 O O . SER A 1 352 ? 11.593 -2.018 -25.465 1.00 95.06 352 SER A O 1
ATOM 2826 N N . MET A 1 353 ? 10.719 -3.766 -26.575 1.00 96.81 353 MET A N 1
ATOM 2827 C CA . MET A 1 353 ? 9.329 -3.489 -26.204 1.00 96.81 353 MET A CA 1
ATOM 2828 C C . MET A 1 353 ? 9.120 -3.531 -24.682 1.00 96.81 353 MET A C 1
ATOM 2830 O O . MET A 1 353 ? 8.600 -2.569 -24.114 1.00 96.81 353 MET A O 1
ATOM 2834 N N . TYR A 1 354 ? 9.591 -4.572 -23.988 1.00 97.69 354 TYR A N 1
ATOM 2835 C CA . TYR A 1 354 ? 9.474 -4.650 -22.527 1.00 97.69 354 TYR A CA 1
ATOM 2836 C C . TYR A 1 354 ? 10.303 -3.578 -21.810 1.00 97.69 354 TYR A C 1
ATOM 2838 O O . TYR A 1 354 ? 9.828 -2.979 -20.847 1.00 97.69 354 TYR A O 1
ATOM 2846 N N . ALA A 1 355 ? 11.505 -3.261 -22.295 1.00 96.81 355 ALA A N 1
ATOM 2847 C CA . ALA A 1 355 ? 12.311 -2.166 -21.760 1.00 96.81 355 ALA A CA 1
ATOM 2848 C C . ALA A 1 355 ? 11.606 -0.808 -21.918 1.00 96.81 355 ALA A C 1
ATOM 2850 O O . ALA A 1 355 ? 11.658 0.020 -21.007 1.00 96.81 355 ALA A O 1
ATOM 2851 N N . HIS A 1 356 ? 10.922 -0.579 -23.044 1.00 96.94 356 HIS A N 1
ATOM 2852 C CA . HIS A 1 356 ? 10.104 0.614 -23.249 1.00 96.94 356 HIS A CA 1
ATOM 2853 C C . HIS A 1 356 ? 8.944 0.674 -22.249 1.00 96.94 356 HIS A C 1
ATOM 2855 O O . HIS A 1 356 ? 8.807 1.676 -21.547 1.00 96.94 356 HIS A O 1
ATOM 2861 N N . ARG A 1 357 ? 8.188 -0.423 -22.094 1.00 98.19 357 ARG A N 1
ATOM 2862 C CA . ARG A 1 357 ? 7.112 -0.516 -21.093 1.00 98.19 357 ARG A CA 1
ATOM 2863 C C . ARG A 1 357 ? 7.632 -0.255 -19.678 1.00 98.19 357 ARG A C 1
ATOM 2865 O O . ARG A 1 357 ? 7.033 0.522 -18.942 1.00 98.19 357 ARG A O 1
ATOM 2872 N N . CYS A 1 358 ? 8.778 -0.826 -19.305 1.00 98.44 358 CYS A N 1
ATOM 2873 C CA . CYS A 1 358 ? 9.420 -0.586 -18.008 1.00 98.44 358 CYS A CA 1
ATOM 2874 C C . CYS A 1 358 ? 9.606 0.914 -17.723 1.00 98.44 358 CYS A C 1
ATOM 2876 O O . CYS A 1 358 ? 9.197 1.414 -16.672 1.00 98.44 358 CYS A O 1
ATOM 2878 N N . LYS A 1 359 ? 10.169 1.648 -18.692 1.00 97.81 359 LYS A N 1
ATOM 2879 C CA . LYS A 1 359 ? 10.379 3.101 -18.604 1.00 97.81 359 LYS A CA 1
ATOM 2880 C C . LYS A 1 359 ? 9.062 3.874 -18.540 1.00 97.81 359 LYS A C 1
ATOM 2882 O O . LYS A 1 359 ? 8.951 4.817 -17.762 1.00 97.81 359 LYS A O 1
ATOM 2887 N N . GLU A 1 360 ? 8.059 3.470 -19.315 1.00 97.94 360 GLU A N 1
ATOM 2888 C CA . GLU A 1 360 ? 6.738 4.102 -19.314 1.00 97.94 360 GLU A CA 1
ATOM 2889 C C . GLU A 1 360 ? 6.046 3.972 -17.948 1.00 97.94 360 GLU A C 1
ATOM 2891 O O . GLU A 1 360 ? 5.600 4.971 -17.382 1.00 97.94 360 GLU A O 1
ATOM 2896 N N . HIS A 1 361 ? 6.014 2.769 -17.363 1.00 98.50 361 HIS A N 1
ATOM 2897 C CA . HIS A 1 361 ? 5.446 2.567 -16.027 1.00 98.50 361 HIS A CA 1
ATOM 2898 C C . HIS A 1 361 ? 6.273 3.275 -14.936 1.00 98.50 361 HIS A C 1
ATOM 2900 O O . HIS A 1 361 ? 5.695 3.745 -13.956 1.00 98.50 361 HIS A O 1
ATOM 2906 N N . ALA A 1 362 ? 7.598 3.409 -15.088 1.00 98.44 362 ALA A N 1
ATOM 2907 C CA . ALA A 1 362 ? 8.436 4.248 -14.216 1.00 98.44 362 ALA A CA 1
ATOM 2908 C C . ALA A 1 362 ? 8.044 5.727 -14.262 1.00 98.44 362 ALA A C 1
ATOM 2910 O O . ALA A 1 362 ? 7.901 6.361 -13.217 1.00 98.44 362 ALA A O 1
ATOM 2911 N N . ALA A 1 363 ? 7.824 6.268 -15.460 1.00 98.31 363 ALA A N 1
ATOM 2912 C CA . ALA A 1 363 ? 7.404 7.652 -15.640 1.00 98.31 363 ALA A CA 1
ATOM 2913 C C . ALA A 1 363 ? 5.994 7.899 -15.086 1.00 98.31 363 ALA A C 1
ATOM 2915 O O . ALA A 1 363 ? 5.797 8.861 -14.347 1.00 98.31 363 ALA A O 1
ATOM 2916 N N . LYS A 1 364 ? 5.032 7.011 -15.374 1.00 98.12 364 LYS A N 1
ATOM 2917 C CA . LYS A 1 364 ? 3.657 7.126 -14.858 1.00 98.12 364 LYS A CA 1
ATOM 2918 C C . LYS A 1 364 ? 3.606 7.060 -13.329 1.00 98.12 364 LYS A C 1
ATOM 2920 O O . LYS A 1 364 ? 2.944 7.898 -12.726 1.00 98.12 364 LYS A O 1
ATOM 2925 N N . LEU A 1 365 ? 4.355 6.144 -12.704 1.00 98.31 365 LEU A N 1
ATOM 2926 C CA . LEU A 1 365 ? 4.451 6.062 -11.240 1.00 98.31 365 LEU A CA 1
ATOM 2927 C C . LEU A 1 365 ? 5.050 7.338 -10.636 1.00 98.31 365 LEU A C 1
ATOM 2929 O O . LEU A 1 365 ? 4.480 7.892 -9.701 1.00 98.31 365 LEU A O 1
ATOM 2933 N N . SER A 1 366 ? 6.177 7.816 -11.175 1.00 98.25 366 SER A N 1
ATOM 2934 C CA . SER A 1 366 ? 6.829 9.049 -10.714 1.00 98.25 366 SER A CA 1
ATOM 2935 C C . SER A 1 366 ? 5.923 10.270 -10.844 1.00 98.25 366 SER A C 1
ATOM 2937 O O . SER A 1 366 ? 5.804 11.053 -9.905 1.00 98.25 366 SER A O 1
ATOM 2939 N N . ASN A 1 367 ? 5.250 10.416 -11.985 1.00 97.62 367 ASN A N 1
ATOM 2940 C CA . ASN A 1 367 ? 4.332 11.523 -12.218 1.00 97.62 367 ASN A CA 1
ATOM 2941 C C . ASN A 1 367 ? 3.120 11.461 -11.280 1.00 97.62 367 ASN A C 1
ATOM 2943 O O . ASN A 1 367 ? 2.730 12.479 -10.717 1.00 97.62 367 ASN A O 1
ATOM 2947 N N . LEU A 1 368 ? 2.554 10.271 -11.064 1.00 97.62 368 LEU A N 1
ATOM 2948 C CA . LEU A 1 368 ? 1.444 10.091 -10.134 1.00 97.62 368 LEU A CA 1
ATOM 2949 C C . LEU A 1 368 ? 1.850 10.423 -8.692 1.00 97.62 368 LEU A C 1
ATOM 2951 O O . LEU A 1 368 ? 1.135 11.154 -8.013 1.00 97.62 368 LEU A O 1
ATOM 2955 N N . MET A 1 369 ? 3.020 9.955 -8.244 1.00 97.06 369 MET A N 1
ATOM 2956 C CA . MET A 1 369 ? 3.568 10.325 -6.936 1.00 97.06 369 MET A CA 1
ATOM 2957 C C . MET A 1 369 ? 3.767 11.835 -6.803 1.00 97.06 369 MET A C 1
ATOM 2959 O O . MET A 1 369 ? 3.470 12.396 -5.751 1.00 97.06 369 MET A O 1
ATOM 2963 N N . TRP A 1 370 ? 4.240 12.502 -7.857 1.00 96.75 370 TRP A N 1
ATOM 2964 C CA . TRP A 1 370 ? 4.394 13.953 -7.860 1.00 96.75 370 TRP A CA 1
ATOM 2965 C C . TRP A 1 370 ? 3.048 14.677 -7.749 1.00 96.75 370 TRP A C 1
ATOM 2967 O O . TRP A 1 370 ? 2.884 15.520 -6.872 1.00 96.75 370 TRP A O 1
ATOM 2977 N N . ILE A 1 371 ? 2.062 14.313 -8.577 1.00 96.31 371 ILE A N 1
ATOM 2978 C CA . ILE A 1 371 ? 0.709 14.893 -8.536 1.00 96.31 371 ILE A CA 1
ATOM 2979 C C . ILE A 1 371 ? 0.083 14.701 -7.151 1.00 96.31 371 ILE A C 1
ATOM 2981 O O . ILE A 1 371 ? -0.416 15.659 -6.567 1.00 96.31 371 ILE A O 1
ATOM 2985 N N . ALA A 1 372 ? 0.148 13.487 -6.605 1.00 95.69 372 ALA A N 1
ATOM 2986 C CA . ALA A 1 372 ? -0.439 13.160 -5.312 1.00 95.69 372 ALA A CA 1
ATOM 2987 C C . ALA A 1 372 ? 0.170 13.991 -4.169 1.00 95.69 372 ALA A C 1
ATOM 2989 O O . ALA A 1 372 ? -0.551 14.518 -3.335 1.00 95.69 372 ALA A O 1
ATOM 2990 N N . ASN A 1 373 ? 1.492 14.184 -4.156 1.00 95.25 373 ASN A N 1
ATOM 2991 C CA . ASN A 1 373 ? 2.172 14.921 -3.083 1.00 95.25 373 ASN A CA 1
ATOM 2992 C C . ASN A 1 373 ? 2.272 16.439 -3.319 1.00 95.25 373 ASN A C 1
ATOM 2994 O O . ASN A 1 373 ? 2.782 17.155 -2.461 1.00 95.25 373 ASN A O 1
ATOM 2998 N N . THR A 1 374 ? 1.787 16.940 -4.457 1.00 94.81 374 THR A N 1
ATOM 2999 C CA . THR A 1 374 ? 1.627 18.382 -4.726 1.00 94.81 374 THR A CA 1
ATOM 3000 C C . THR A 1 374 ? 0.165 18.831 -4.707 1.00 94.81 374 THR A C 1
ATOM 3002 O O . THR A 1 374 ? -0.113 20.027 -4.803 1.00 94.81 374 THR A O 1
ATOM 3005 N N . THR A 1 375 ? -0.771 17.893 -4.541 1.00 95.00 375 THR A N 1
ATOM 3006 C CA . THR A 1 375 ? -2.205 18.164 -4.425 1.00 95.00 375 THR A CA 1
ATOM 3007 C C . THR A 1 375 ? -2.647 17.982 -2.970 1.00 95.00 375 THR A C 1
ATOM 3009 O O . THR A 1 375 ? -2.516 16.876 -2.445 1.00 95.00 375 THR A O 1
ATOM 3012 N N . PRO A 1 376 ? -3.206 19.019 -2.318 1.00 92.31 376 PRO A N 1
ATOM 3013 C CA . PRO A 1 376 ? -3.685 18.909 -0.943 1.00 92.31 376 PRO A CA 1
ATOM 3014 C C . PRO A 1 376 ? -4.710 17.782 -0.760 1.00 92.31 376 PRO A C 1
ATOM 3016 O O . PRO A 1 376 ? -5.654 17.657 -1.549 1.00 92.31 376 PRO A O 1
ATOM 3019 N N . GLY A 1 377 ? -4.529 16.976 0.287 1.00 89.62 377 GLY A N 1
ATOM 3020 C CA . GLY A 1 377 ? -5.417 15.855 0.618 1.00 89.62 377 GLY A CA 1
ATOM 3021 C C . GLY A 1 377 ? -5.097 14.548 -0.118 1.00 89.62 377 GLY A C 1
ATOM 3022 O O . GLY A 1 377 ? -5.739 13.528 0.134 1.00 89.62 377 GLY A O 1
ATOM 3023 N N . LEU A 1 378 ? -4.085 14.538 -0.992 1.00 93.56 378 LEU A N 1
ATOM 3024 C CA . LEU A 1 378 ? -3.637 13.348 -1.724 1.00 93.56 378 LEU A CA 1
ATOM 3025 C C . LEU A 1 378 ? -2.248 12.861 -1.311 1.00 93.56 378 LEU A C 1
ATOM 3027 O O . LEU A 1 378 ? -1.703 11.965 -1.951 1.00 93.56 378 LEU A O 1
ATOM 3031 N N . GLU A 1 379 ? -1.669 13.403 -0.243 1.00 92.00 379 GLU A N 1
ATOM 3032 C CA . GLU A 1 379 ? -0.302 13.105 0.170 1.00 92.00 379 GLU A CA 1
ATOM 3033 C C . GLU A 1 379 ? -0.124 11.598 0.408 1.00 92.00 379 GLU A C 1
ATOM 3035 O O . GLU A 1 379 ? -0.824 10.980 1.212 1.00 92.00 379 GLU A O 1
ATOM 3040 N N . CYS A 1 380 ? 0.837 11.007 -0.300 1.00 90.12 380 CYS A N 1
ATOM 3041 C CA . CYS A 1 380 ? 1.094 9.567 -0.362 1.00 90.12 380 CYS A CA 1
ATOM 3042 C C . CYS A 1 380 ? 2.456 9.237 0.263 1.00 90.12 380 CYS A C 1
ATOM 3044 O O . CYS A 1 380 ? 3.276 8.512 -0.309 1.00 90.12 380 CYS A O 1
ATOM 3046 N N . LEU A 1 381 ? 2.728 9.807 1.435 1.00 87.56 381 LEU A N 1
ATOM 3047 C CA . LEU A 1 381 ? 4.024 9.737 2.108 1.00 87.56 381 LEU A CA 1
ATOM 3048 C C . LEU A 1 381 ? 4.152 8.484 2.991 1.00 87.56 381 LEU A C 1
ATOM 3050 O O . LEU A 1 381 ? 4.575 8.598 4.135 1.00 87.56 381 LEU A O 1
ATOM 3054 N N . TRP A 1 382 ? 3.797 7.293 2.499 1.00 85.12 382 TRP A N 1
ATOM 3055 C CA . TRP A 1 382 ? 3.925 6.022 3.242 1.00 85.12 382 TRP A CA 1
ATOM 3056 C C . TRP A 1 382 ? 5.293 5.377 3.051 1.00 85.12 382 TRP A C 1
ATOM 3058 O O . TRP A 1 382 ? 5.854 5.442 1.961 1.00 85.12 382 TRP A O 1
ATOM 3068 N N . GLY A 1 383 ? 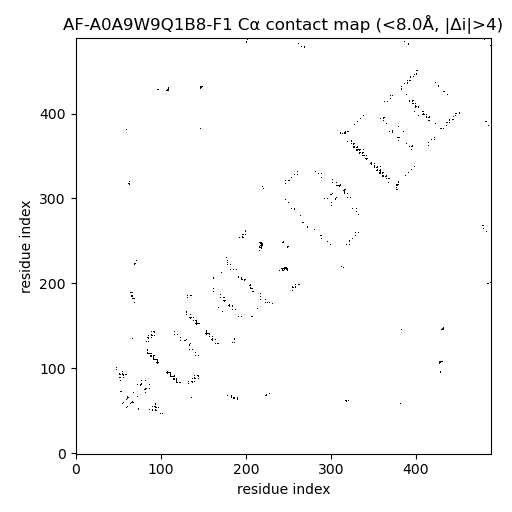5.809 4.672 4.063 1.00 81.12 383 GLY A N 1
ATOM 3069 C CA . GLY A 1 383 ? 7.136 4.044 3.990 1.00 81.12 383 GLY A CA 1
ATOM 3070 C C . GLY A 1 383 ? 7.333 3.160 2.748 1.00 81.12 383 GLY A C 1
ATOM 3071 O O . GLY A 1 383 ? 8.362 3.257 2.081 1.00 81.12 383 GLY A O 1
ATOM 3072 N N . ILE A 1 384 ? 6.317 2.377 2.367 1.00 83.62 384 ILE A N 1
ATOM 3073 C CA . ILE A 1 384 ? 6.374 1.514 1.177 1.00 83.62 384 ILE A CA 1
ATOM 3074 C C . ILE A 1 384 ? 6.528 2.311 -0.128 1.00 83.62 384 ILE A C 1
ATOM 3076 O O . ILE A 1 384 ? 7.317 1.930 -0.990 1.00 83.62 384 ILE A O 1
ATOM 3080 N N . ASN A 1 385 ? 5.885 3.475 -0.255 1.00 89.94 385 ASN A N 1
ATOM 3081 C CA . ASN A 1 385 ? 5.973 4.301 -1.462 1.00 89.94 385 ASN A CA 1
ATOM 3082 C C . ASN A 1 385 ? 7.389 4.831 -1.714 1.00 89.94 385 ASN A C 1
ATOM 3084 O O . ASN A 1 385 ? 7.764 5.075 -2.861 1.00 89.94 385 ASN A O 1
ATOM 3088 N N . GLY A 1 386 ? 8.209 4.958 -0.667 1.00 89.75 386 GLY A N 1
ATOM 3089 C CA . GLY A 1 386 ? 9.613 5.310 -0.833 1.00 89.75 386 GLY A CA 1
ATOM 3090 C C . GLY A 1 386 ? 10.384 4.200 -1.551 1.00 89.75 386 GLY A C 1
ATOM 3091 O O . GLY A 1 386 ? 11.213 4.486 -2.411 1.00 89.75 386 GLY A O 1
ATOM 3092 N N . HIS A 1 387 ? 10.068 2.928 -1.286 1.00 86.69 387 HIS A N 1
ATOM 3093 C CA . HIS A 1 387 ? 10.643 1.804 -2.029 1.00 86.69 387 HIS A CA 1
ATOM 3094 C C . HIS A 1 387 ? 10.216 1.820 -3.506 1.00 86.69 387 HIS A C 1
ATOM 3096 O O . HIS A 1 387 ? 11.068 1.695 -4.389 1.00 86.69 387 HIS A O 1
ATOM 3102 N N . LEU A 1 388 ? 8.929 2.064 -3.782 1.00 92.19 388 LEU A N 1
ATOM 3103 C CA . LEU A 1 388 ? 8.403 2.210 -5.147 1.00 92.19 388 LEU A CA 1
ATOM 3104 C C . LEU A 1 388 ? 9.160 3.303 -5.923 1.00 92.19 388 LEU A C 1
ATOM 3106 O O . LEU A 1 388 ? 9.605 3.078 -7.052 1.00 92.19 388 LEU A O 1
ATOM 3110 N N . LEU A 1 389 ? 9.370 4.466 -5.295 1.00 93.75 389 LEU A N 1
ATOM 3111 C CA . LEU A 1 389 ? 10.139 5.571 -5.873 1.00 93.75 389 LEU A CA 1
ATOM 3112 C C . LEU A 1 389 ? 11.612 5.222 -6.101 1.00 93.75 389 LEU A C 1
ATOM 3114 O O . LEU A 1 389 ? 12.179 5.643 -7.110 1.00 93.75 389 LEU A O 1
ATOM 3118 N N . VAL A 1 390 ? 12.251 4.458 -5.211 1.00 92.00 390 VAL A N 1
ATOM 3119 C CA . VAL A 1 390 ? 13.632 3.993 -5.426 1.00 92.00 390 VAL A CA 1
ATOM 3120 C C . VAL A 1 390 ? 13.741 3.118 -6.678 1.00 92.00 390 VAL A C 1
ATOM 3122 O O . VAL A 1 390 ? 14.655 3.336 -7.478 1.00 92.00 390 VAL A O 1
ATOM 3125 N N . VAL A 1 391 ? 12.807 2.187 -6.897 1.00 92.00 391 VAL A N 1
ATOM 3126 C CA . VAL A 1 391 ? 12.793 1.338 -8.103 1.00 92.00 391 VAL A CA 1
ATOM 3127 C C . VAL A 1 391 ? 12.581 2.180 -9.364 1.00 92.00 391 VAL A C 1
ATOM 3129 O O . VAL A 1 391 ? 13.370 2.078 -10.305 1.00 92.00 391 VAL A O 1
ATOM 3132 N N . ALA A 1 392 ? 11.595 3.083 -9.368 1.00 96.94 392 ALA A N 1
ATOM 3133 C CA . ALA A 1 392 ? 11.376 3.994 -10.494 1.00 96.94 392 ALA A CA 1
ATOM 3134 C C . ALA A 1 392 ? 12.608 4.876 -10.770 1.00 96.94 392 ALA A C 1
ATOM 3136 O O . ALA A 1 392 ? 13.000 5.071 -11.920 1.00 96.94 392 ALA A O 1
ATOM 3137 N N . SER A 1 393 ? 13.285 5.348 -9.719 1.00 95.69 393 SER A N 1
ATOM 3138 C CA . SER A 1 393 ? 14.505 6.155 -9.837 1.00 95.69 393 SER A CA 1
ATOM 3139 C C . SER A 1 393 ? 15.673 5.367 -10.432 1.00 95.69 393 SER A C 1
ATOM 3141 O O . SER A 1 393 ? 16.444 5.918 -11.213 1.00 95.69 393 SER A O 1
ATOM 3143 N N . ALA A 1 394 ? 15.803 4.071 -10.133 1.00 93.31 394 ALA A N 1
ATOM 3144 C CA . ALA A 1 394 ? 16.793 3.219 -10.790 1.00 93.31 394 ALA A CA 1
ATOM 3145 C C . ALA A 1 394 ? 16.529 3.105 -12.306 1.00 93.31 394 ALA A C 1
ATOM 3147 O O . ALA A 1 394 ? 17.465 3.184 -13.103 1.00 93.31 394 ALA A O 1
ATOM 3148 N N . ILE A 1 395 ? 15.263 3.000 -12.722 1.00 95.75 395 ILE A N 1
ATOM 3149 C CA . ILE A 1 395 ? 14.867 2.947 -14.142 1.00 95.75 395 ILE A CA 1
ATOM 3150 C C . ILE A 1 395 ? 15.153 4.283 -14.848 1.00 95.75 395 ILE A C 1
ATOM 3152 O O . ILE A 1 395 ? 15.708 4.304 -15.954 1.00 95.75 395 ILE A O 1
ATOM 3156 N N . HIS A 1 396 ? 14.836 5.409 -14.203 1.00 96.12 396 HIS A N 1
ATOM 3157 C CA . HIS A 1 396 ? 15.145 6.739 -14.738 1.00 96.12 396 HIS A CA 1
ATOM 3158 C C . HIS A 1 396 ? 16.649 6.971 -14.838 1.00 96.12 396 HIS A C 1
ATOM 3160 O O . HIS A 1 396 ? 17.125 7.482 -15.847 1.00 96.12 396 HIS A O 1
ATOM 3166 N N . LEU A 1 397 ? 17.424 6.524 -13.850 1.00 92.62 397 LEU A N 1
ATOM 3167 C CA . LEU A 1 397 ? 18.879 6.626 -13.885 1.00 92.62 397 LEU A CA 1
ATOM 3168 C C . LEU A 1 397 ? 19.496 5.757 -14.984 1.00 92.62 397 LEU A C 1
ATOM 3170 O O . LEU A 1 397 ? 20.411 6.200 -15.673 1.00 92.62 397 LEU A O 1
ATOM 3174 N N . HIS A 1 398 ? 18.978 4.546 -15.188 1.00 92.12 398 HIS A N 1
ATOM 3175 C CA . HIS A 1 398 ? 19.363 3.722 -16.329 1.00 92.12 398 HIS A CA 1
ATOM 3176 C C . HIS A 1 398 ? 19.076 4.456 -17.648 1.00 92.12 398 HIS A C 1
ATOM 3178 O O . HIS A 1 398 ? 19.920 4.502 -18.540 1.00 92.12 398 HIS A O 1
ATOM 3184 N N . THR A 1 399 ? 17.903 5.079 -17.771 1.00 93.88 399 THR A N 1
ATOM 3185 C CA . THR A 1 399 ? 17.535 5.863 -18.959 1.00 93.88 399 THR A CA 1
ATOM 3186 C C . THR A 1 399 ? 18.462 7.062 -19.159 1.00 93.88 399 THR A C 1
ATOM 3188 O O . THR A 1 399 ? 18.923 7.278 -20.274 1.00 93.88 399 THR A O 1
ATOM 3191 N N . LEU A 1 400 ? 18.806 7.782 -18.089 1.00 92.19 400 LEU A N 1
ATOM 3192 C CA . LEU A 1 400 ? 19.740 8.909 -18.113 1.00 92.19 400 LEU A CA 1
ATOM 3193 C C . LEU A 1 400 ? 21.137 8.508 -18.618 1.00 92.19 400 LEU A C 1
ATOM 3195 O O . LEU A 1 400 ? 21.787 9.294 -19.296 1.00 92.19 400 LEU A O 1
ATOM 3199 N N . LEU A 1 401 ? 21.609 7.309 -18.264 1.00 88.62 401 LEU A N 1
ATOM 3200 C CA . LEU A 1 401 ? 22.974 6.862 -18.557 1.00 88.62 401 LEU A CA 1
ATOM 3201 C C . LEU A 1 401 ? 23.116 6.137 -19.899 1.00 88.62 401 LEU A C 1
ATOM 3203 O O . LEU A 1 401 ? 24.183 6.200 -20.501 1.00 88.62 401 LEU A O 1
ATOM 3207 N N . PHE A 1 402 ? 22.072 5.438 -20.350 1.00 89.44 402 PHE A N 1
ATOM 3208 C CA . PHE A 1 402 ? 22.166 4.522 -21.492 1.00 89.44 402 PHE A CA 1
ATOM 3209 C C . PHE A 1 402 ? 21.215 4.850 -22.647 1.00 89.44 402 PHE A C 1
ATOM 3211 O O . PHE A 1 402 ? 21.309 4.218 -23.698 1.00 89.44 402 PHE A O 1
ATOM 3218 N N . SER A 1 403 ? 20.275 5.789 -22.486 1.00 90.56 403 SER A N 1
ATOM 3219 C CA . SER A 1 403 ? 19.401 6.169 -23.598 1.00 90.56 403 SER A CA 1
ATOM 3220 C C . SER A 1 403 ? 20.162 7.016 -24.622 1.00 90.56 403 SER A C 1
ATOM 3222 O O . SER A 1 403 ? 20.758 8.021 -24.241 1.00 90.56 403 SER A O 1
ATOM 3224 N N . PRO A 1 404 ? 20.090 6.687 -25.923 1.00 88.38 404 PRO A N 1
ATOM 3225 C CA . PRO A 1 404 ? 20.630 7.542 -26.977 1.00 88.38 404 PRO A CA 1
ATOM 3226 C C . PRO A 1 404 ? 19.686 8.703 -27.339 1.00 88.38 404 PRO A C 1
ATOM 3228 O O . PRO A 1 404 ? 20.039 9.551 -28.154 1.00 88.38 404 PRO A O 1
ATOM 3231 N N . VAL A 1 405 ? 18.466 8.729 -26.788 1.00 92.88 405 VAL A N 1
ATOM 3232 C CA . VAL A 1 405 ? 17.427 9.709 -27.133 1.00 92.88 405 VAL A CA 1
ATOM 3233 C C . VAL A 1 405 ? 17.425 10.847 -26.116 1.00 92.88 405 VAL A C 1
ATOM 3235 O O . VAL A 1 405 ? 16.981 10.663 -24.982 1.00 92.88 405 VAL A O 1
ATOM 3238 N N . GLU A 1 406 ? 17.858 12.031 -26.547 1.00 92.25 406 GLU A N 1
ATOM 3239 C CA . GLU A 1 406 ? 17.999 13.233 -25.710 1.00 92.25 406 GLU A CA 1
ATOM 3240 C C . GLU A 1 406 ? 16.707 13.608 -24.963 1.00 92.25 406 GLU A C 1
ATOM 3242 O O . GLU A 1 406 ? 16.737 13.934 -23.777 1.00 92.25 406 GLU A O 1
ATOM 3247 N N . ASP A 1 407 ? 15.545 13.505 -25.612 1.00 94.00 407 ASP A N 1
ATOM 3248 C CA . ASP A 1 407 ? 14.265 13.829 -24.972 1.00 94.00 407 ASP A CA 1
ATOM 3249 C C . ASP A 1 407 ? 13.910 12.846 -23.846 1.00 94.00 407 ASP A C 1
ATOM 3251 O O . ASP A 1 407 ? 13.380 13.253 -22.811 1.00 94.00 407 ASP A O 1
ATOM 3255 N N . GLN A 1 408 ? 14.274 11.564 -23.989 1.00 92.00 408 GLN A N 1
ATOM 3256 C CA . GLN A 1 408 ? 14.112 10.582 -22.911 1.00 92.00 408 GLN A CA 1
ATOM 3257 C C . GLN A 1 408 ? 15.053 10.883 -21.740 1.00 92.00 408 GLN A C 1
ATOM 3259 O O . GLN A 1 408 ? 14.657 10.727 -20.587 1.00 92.00 408 GLN A O 1
ATOM 3264 N N . VAL A 1 409 ? 16.281 11.333 -22.020 1.00 93.12 409 VAL A N 1
ATOM 3265 C CA . VAL A 1 409 ? 17.262 11.738 -20.998 1.00 93.12 409 VAL A CA 1
ATOM 3266 C C . VAL A 1 409 ? 16.749 12.952 -20.219 1.00 93.12 409 VAL A C 1
ATOM 3268 O O . VAL A 1 409 ? 16.755 12.937 -18.986 1.00 93.12 409 VAL A O 1
ATOM 3271 N N . LYS A 1 410 ? 16.233 13.974 -20.914 1.00 94.25 410 LYS A N 1
ATOM 3272 C CA . LYS A 1 410 ? 15.625 15.164 -20.294 1.00 94.25 410 LYS A CA 1
ATOM 3273 C C . LYS A 1 410 ? 14.426 14.804 -19.421 1.00 94.25 410 LYS A C 1
ATOM 3275 O O . LYS A 1 410 ? 14.374 15.226 -18.268 1.00 94.25 410 LYS A O 1
ATOM 3280 N N . ALA A 1 411 ? 13.499 13.993 -19.934 1.00 94.44 411 ALA A N 1
ATOM 3281 C CA . ALA A 1 411 ? 12.330 13.555 -19.174 1.00 94.44 411 ALA A CA 1
ATOM 3282 C C . ALA A 1 411 ? 12.725 12.745 -17.925 1.00 94.44 411 ALA A C 1
ATOM 3284 O O . ALA A 1 411 ? 12.225 13.008 -16.832 1.00 94.44 411 ALA A O 1
ATOM 3285 N N . ALA A 1 412 ? 13.673 11.810 -18.059 1.00 95.06 412 ALA A N 1
ATOM 3286 C CA . ALA A 1 412 ? 14.178 11.019 -16.938 1.00 95.06 412 ALA A CA 1
ATOM 3287 C C . ALA A 1 412 ? 14.847 11.890 -15.863 1.00 95.06 412 ALA A C 1
ATOM 3289 O O . ALA A 1 412 ? 14.693 11.621 -14.673 1.00 95.06 412 ALA A O 1
ATOM 3290 N N . LYS A 1 413 ? 15.556 12.955 -16.262 1.00 93.69 413 LYS A N 1
ATOM 3291 C CA . LYS A 1 413 ? 16.165 13.907 -15.326 1.00 93.69 413 LYS A CA 1
ATOM 3292 C C . LYS A 1 413 ? 15.115 14.626 -14.474 1.00 93.69 413 LYS A C 1
ATOM 3294 O O . LYS A 1 413 ? 15.262 14.648 -13.257 1.00 93.69 413 LYS A O 1
ATOM 3299 N N . VAL A 1 414 ? 14.047 15.138 -15.091 1.00 95.50 414 VAL A N 1
ATOM 3300 C CA . VAL A 1 414 ? 12.943 15.798 -14.367 1.00 95.50 414 VAL A CA 1
ATOM 3301 C C . VAL A 1 414 ? 12.286 14.829 -13.379 1.00 95.50 414 VAL A C 1
ATOM 3303 O O . VAL A 1 414 ? 12.095 15.162 -12.213 1.00 95.50 414 VAL A O 1
ATOM 3306 N N . MET A 1 415 ? 12.003 13.594 -13.809 1.00 96.50 415 MET A N 1
ATOM 3307 C CA . MET A 1 415 ? 11.414 12.582 -12.923 1.00 96.50 415 MET A CA 1
ATOM 3308 C C . MET A 1 415 ? 12.336 12.208 -11.755 1.00 96.50 415 MET A C 1
ATOM 3310 O O . MET A 1 415 ? 11.855 11.982 -10.648 1.00 96.50 415 MET A O 1
ATOM 3314 N N . LEU A 1 416 ? 13.655 12.158 -11.968 1.00 94.50 416 LEU A N 1
ATOM 3315 C CA . LEU A 1 416 ? 14.619 11.932 -10.888 1.00 94.50 416 LEU A CA 1
ATOM 3316 C C . LEU A 1 416 ? 14.609 13.068 -9.870 1.00 94.50 416 LEU A C 1
ATOM 3318 O O . LEU A 1 416 ? 14.605 12.787 -8.676 1.00 94.50 416 LEU A O 1
ATOM 3322 N N . GLU A 1 417 ? 14.604 14.322 -10.321 1.00 93.25 417 GLU A N 1
ATOM 3323 C CA . GLU A 1 417 ? 14.558 15.494 -9.437 1.00 93.25 417 GLU A CA 1
ATOM 3324 C C . GLU A 1 417 ? 13.315 15.447 -8.535 1.00 93.25 417 GLU A C 1
ATOM 3326 O O . GLU A 1 417 ? 13.455 15.483 -7.310 1.00 93.25 417 GLU A O 1
ATOM 3331 N N . HIS A 1 418 ? 12.133 15.220 -9.119 1.00 94.62 418 HIS A N 1
ATOM 3332 C CA . HIS A 1 418 ? 10.882 15.044 -8.373 1.00 94.62 418 HIS A CA 1
ATOM 3333 C C . HIS A 1 418 ? 10.950 13.872 -7.381 1.00 94.62 418 HIS A C 1
ATOM 3335 O O . HIS A 1 418 ? 10.607 14.016 -6.206 1.00 94.62 418 HIS A O 1
ATOM 3341 N N . ASN A 1 419 ? 11.422 12.701 -7.826 1.00 95.44 419 ASN A N 1
ATOM 3342 C CA . ASN A 1 419 ? 11.534 11.527 -6.962 1.00 95.44 419 ASN A CA 1
ATOM 3343 C C . ASN A 1 419 ? 12.480 11.779 -5.778 1.00 95.44 419 ASN A C 1
ATOM 3345 O O . ASN A 1 419 ? 12.183 11.357 -4.663 1.00 95.44 419 ASN A O 1
ATOM 3349 N N . PHE A 1 420 ? 13.623 12.437 -5.999 1.00 91.69 420 PHE A N 1
ATOM 3350 C CA . PHE A 1 420 ? 14.585 12.727 -4.935 1.00 91.69 420 PHE A CA 1
ATOM 3351 C C . PHE A 1 420 ? 14.033 13.713 -3.911 1.00 91.69 420 PHE A C 1
ATOM 3353 O O . PHE A 1 420 ? 14.267 13.521 -2.718 1.00 91.69 420 PHE A O 1
ATOM 3360 N N . GLU A 1 421 ? 13.286 14.725 -4.350 1.00 92.62 421 GLU A N 1
ATOM 3361 C CA . GLU A 1 421 ? 12.611 15.649 -3.442 1.00 92.62 421 GLU A CA 1
ATOM 3362 C C . GLU A 1 421 ? 11.647 14.904 -2.510 1.00 92.62 421 GLU A C 1
ATOM 3364 O O . GLU A 1 421 ? 11.752 15.025 -1.286 1.00 92.62 421 GLU A O 1
ATOM 3369 N N . LEU A 1 422 ? 10.789 14.048 -3.072 1.00 93.75 422 LEU A N 1
ATOM 3370 C CA . LEU A 1 422 ? 9.861 13.226 -2.293 1.00 93.75 422 LEU A CA 1
ATOM 3371 C C . LEU A 1 422 ? 10.596 12.252 -1.364 1.00 93.75 422 LEU A C 1
ATOM 3373 O O . LEU A 1 422 ? 10.257 12.157 -0.188 1.00 93.75 422 LEU A O 1
ATOM 3377 N N . LEU A 1 423 ? 11.642 11.570 -1.839 1.00 92.50 423 LEU A N 1
ATOM 3378 C CA . LEU A 1 423 ? 12.428 10.643 -1.017 1.00 92.50 423 LEU A CA 1
ATOM 3379 C C . LEU A 1 423 ? 13.068 11.338 0.194 1.00 92.50 423 LEU A C 1
ATOM 3381 O O . LEU A 1 423 ? 13.043 10.782 1.290 1.00 92.50 423 LEU A O 1
ATOM 3385 N N . ILE A 1 424 ? 13.586 12.561 0.029 1.00 89.69 424 ILE A N 1
ATOM 3386 C CA . ILE A 1 424 ? 14.150 13.357 1.132 1.00 89.69 424 ILE A CA 1
ATOM 3387 C C . ILE A 1 424 ? 13.063 13.747 2.141 1.00 89.69 424 ILE A C 1
ATOM 3389 O O . ILE A 1 424 ? 13.306 13.730 3.349 1.00 89.69 424 ILE A O 1
ATOM 3393 N N . GLN A 1 425 ? 11.865 14.108 1.677 1.00 90.75 425 GLN A N 1
ATOM 3394 C CA . GLN A 1 425 ? 10.740 14.404 2.568 1.00 90.75 425 GLN A CA 1
ATOM 3395 C C . GLN A 1 425 ? 10.302 13.153 3.341 1.00 90.75 425 GLN A C 1
ATOM 3397 O O . GLN A 1 425 ? 10.137 13.206 4.560 1.00 90.75 425 GLN A O 1
ATOM 3402 N N . MET A 1 426 ? 10.187 12.015 2.658 1.00 91.75 426 MET A N 1
ATOM 3403 C CA . MET A 1 426 ? 9.783 10.744 3.253 1.00 91.75 426 MET A CA 1
ATOM 3404 C C . MET A 1 426 ? 10.825 10.196 4.235 1.00 91.75 426 MET A C 1
ATOM 3406 O O . MET A 1 426 ? 10.438 9.638 5.257 1.00 91.75 426 MET A O 1
ATOM 3410 N N . GLU A 1 427 ? 12.128 10.388 4.002 1.00 89.56 427 GLU A N 1
ATOM 3411 C CA . GLU A 1 427 ? 13.190 9.970 4.937 1.00 89.56 427 GLU A CA 1
ATOM 3412 C C . GLU A 1 427 ? 13.019 10.610 6.329 1.00 89.56 427 GLU A C 1
ATOM 3414 O O . GLU A 1 427 ? 13.301 9.970 7.342 1.00 89.56 427 GLU A O 1
ATOM 3419 N N . LYS A 1 428 ? 12.476 11.836 6.406 1.00 89.88 428 LYS A N 1
ATOM 3420 C CA . LYS A 1 428 ? 12.175 12.510 7.687 1.00 89.88 428 LYS A CA 1
ATOM 3421 C C . LYS A 1 428 ? 11.094 11.787 8.497 1.00 89.88 428 LYS A C 1
ATOM 3423 O O . LYS A 1 428 ? 11.085 11.877 9.724 1.00 89.88 428 LYS A O 1
ATOM 3428 N N . LEU A 1 429 ? 10.178 11.102 7.813 1.00 90.31 429 LEU A N 1
ATOM 3429 C CA . LEU A 1 429 ? 9.060 10.362 8.402 1.00 90.31 429 LEU A CA 1
ATOM 3430 C C . LEU A 1 429 ? 9.412 8.885 8.631 1.00 90.31 429 LEU A C 1
ATOM 3432 O O . LEU A 1 429 ? 8.915 8.274 9.580 1.00 90.31 429 LEU A O 1
ATOM 3436 N N . TRP A 1 430 ? 10.267 8.315 7.778 1.00 88.75 430 TRP A N 1
ATOM 3437 C CA . TRP A 1 430 ? 10.573 6.885 7.716 1.00 88.75 430 TRP A CA 1
ATOM 3438 C C . TRP A 1 430 ? 12.090 6.650 7.654 1.00 88.75 430 TRP A C 1
ATOM 3440 O O . TRP A 1 430 ? 12.658 6.522 6.566 1.00 88.75 430 TRP A O 1
ATOM 3450 N N . PRO A 1 431 ? 12.769 6.531 8.809 1.00 80.88 431 PRO A N 1
ATOM 3451 C CA . PRO A 1 431 ? 14.218 6.330 8.855 1.00 80.88 431 PRO A CA 1
ATOM 3452 C C . PRO A 1 431 ? 14.705 5.087 8.096 1.00 80.88 431 PRO A C 1
ATOM 3454 O O . PRO A 1 431 ? 15.832 5.068 7.598 1.00 80.88 431 PRO A O 1
ATOM 3457 N N . SER A 1 432 ? 13.858 4.060 7.958 1.00 78.44 432 SER A N 1
ATOM 3458 C CA . SER A 1 432 ? 14.155 2.849 7.184 1.00 78.44 432 SER A CA 1
ATOM 3459 C C . SER A 1 432 ? 14.434 3.125 5.697 1.00 78.44 432 SER A C 1
ATOM 3461 O O . SER A 1 432 ? 15.162 2.364 5.059 1.00 78.44 432 SER A O 1
ATOM 3463 N N . LEU A 1 433 ? 13.966 4.249 5.135 1.00 82.50 433 LEU A N 1
ATOM 3464 C CA . LEU A 1 433 ? 14.246 4.624 3.742 1.00 82.50 433 LEU A CA 1
ATOM 3465 C C . LEU A 1 433 ? 15.715 4.951 3.474 1.00 82.50 433 LEU A C 1
ATOM 3467 O O . LEU A 1 433 ? 16.165 4.851 2.328 1.00 82.50 433 LEU A O 1
ATOM 3471 N N . LYS A 1 434 ? 16.496 5.253 4.516 1.00 81.19 434 LYS A N 1
ATOM 3472 C CA . LYS A 1 434 ? 17.937 5.494 4.396 1.00 81.19 434 LYS A CA 1
ATOM 3473 C C . LYS A 1 434 ? 18.667 4.305 3.764 1.00 81.19 434 LYS A C 1
ATOM 3475 O O . LYS A 1 434 ? 19.609 4.495 2.986 1.00 81.19 434 LYS A O 1
ATOM 3480 N N . TRP A 1 435 ? 18.206 3.082 4.033 1.00 75.50 435 TRP A N 1
ATOM 3481 C CA . TRP A 1 435 ? 18.735 1.864 3.418 1.00 75.50 435 TRP A CA 1
ATOM 3482 C C . TRP A 1 435 ? 18.457 1.839 1.912 1.00 75.50 435 TRP A C 1
ATOM 3484 O O . TRP A 1 435 ? 19.388 1.724 1.113 1.00 75.50 435 TRP A O 1
ATOM 3494 N N . SER A 1 436 ? 17.202 2.044 1.507 1.00 76.56 436 SER A N 1
ATOM 3495 C CA . SER A 1 436 ? 16.784 2.091 0.099 1.00 76.56 436 SER A CA 1
ATOM 3496 C C . SER A 1 436 ? 17.519 3.182 -0.689 1.00 76.56 436 SER A C 1
ATOM 3498 O O . SER A 1 436 ? 18.018 2.933 -1.789 1.00 76.56 436 SER A O 1
ATOM 3500 N N . MET A 1 437 ? 17.687 4.372 -0.107 1.00 78.31 437 MET A N 1
ATOM 3501 C CA . MET A 1 437 ? 18.427 5.472 -0.736 1.00 78.31 437 MET A CA 1
ATOM 3502 C C . MET A 1 437 ? 19.926 5.173 -0.871 1.00 78.31 437 MET A C 1
ATOM 3504 O O . MET A 1 437 ? 20.538 5.501 -1.890 1.00 78.31 437 MET A O 1
ATOM 3508 N N . SER A 1 438 ? 20.529 4.508 0.116 1.00 80.88 438 SER A N 1
ATOM 3509 C CA . SER A 1 438 ? 21.935 4.083 0.042 1.00 80.88 438 SER A CA 1
ATOM 3510 C C . SER A 1 438 ? 22.164 3.093 -1.104 1.00 80.88 438 SER A C 1
ATOM 3512 O O . SER A 1 438 ? 23.166 3.172 -1.816 1.00 80.88 438 SER A O 1
ATOM 3514 N N . ARG A 1 439 ? 21.193 2.210 -1.350 1.00 74.38 439 ARG A N 1
ATOM 3515 C CA . ARG A 1 439 ? 21.227 1.249 -2.459 1.00 74.38 439 ARG A CA 1
ATOM 3516 C C . ARG A 1 439 ? 21.076 1.923 -3.821 1.00 74.38 439 ARG A C 1
ATOM 3518 O O . ARG A 1 439 ? 21.796 1.562 -4.749 1.00 74.38 439 ARG A O 1
ATOM 3525 N N . LEU A 1 440 ? 20.222 2.943 -3.933 1.00 76.94 440 LEU A N 1
ATOM 3526 C CA . LEU A 1 440 ? 20.117 3.761 -5.146 1.00 76.94 440 LEU A CA 1
ATOM 3527 C C . LEU A 1 440 ? 21.448 4.457 -5.479 1.00 76.94 440 LEU A C 1
ATOM 3529 O O . LEU A 1 440 ? 21.879 4.456 -6.632 1.00 76.94 440 LEU A O 1
ATOM 3533 N N . ARG A 1 441 ? 22.150 4.985 -4.466 1.00 78.12 441 ARG A N 1
ATOM 3534 C CA . ARG A 1 441 ? 23.496 5.565 -4.640 1.00 78.12 441 ARG A CA 1
ATOM 3535 C C . ARG A 1 441 ? 24.514 4.521 -5.103 1.00 78.12 441 ARG A C 1
ATOM 3537 O O . ARG A 1 441 ? 25.300 4.794 -6.007 1.00 78.12 441 ARG A O 1
ATOM 3544 N N . ALA A 1 442 ? 24.488 3.318 -4.531 1.00 73.62 442 ALA A N 1
ATOM 3545 C CA . ALA A 1 442 ? 25.357 2.224 -4.969 1.00 73.62 442 ALA A CA 1
ATOM 3546 C C . ALA A 1 442 ? 25.090 1.831 -6.434 1.00 73.62 442 ALA A C 1
ATOM 3548 O O . ALA A 1 442 ? 26.031 1.659 -7.209 1.00 73.62 442 ALA A O 1
ATOM 3549 N N . PHE A 1 443 ? 23.818 1.764 -6.839 1.00 72.62 443 PHE A N 1
ATOM 3550 C CA . PHE A 1 443 ? 23.437 1.517 -8.229 1.00 72.62 443 PHE A CA 1
ATOM 3551 C C . PHE A 1 443 ? 23.958 2.607 -9.171 1.00 72.62 443 PHE A C 1
ATOM 3553 O O . PHE A 1 443 ? 24.553 2.297 -10.201 1.00 72.62 443 PHE A O 1
ATOM 3560 N N . GLN A 1 444 ? 23.838 3.879 -8.786 1.00 75.06 444 GLN A N 1
ATOM 3561 C CA . GLN A 1 444 ? 24.399 4.991 -9.554 1.00 75.06 444 GLN A CA 1
ATOM 3562 C C . GLN A 1 444 ? 25.904 4.852 -9.786 1.00 75.06 444 GLN A C 1
ATOM 3564 O O . GLN A 1 444 ? 26.381 5.063 -10.904 1.00 75.06 444 GLN A O 1
ATOM 3569 N N . LEU A 1 445 ? 26.654 4.493 -8.744 1.00 73.56 445 LEU A N 1
ATOM 3570 C CA . LEU A 1 445 ? 28.095 4.271 -8.845 1.00 73.56 445 LEU A CA 1
ATOM 3571 C C . LEU A 1 445 ? 28.416 3.105 -9.792 1.00 73.56 445 LEU A C 1
ATOM 3573 O O . LEU A 1 445 ? 29.287 3.243 -10.652 1.00 73.56 445 LEU A O 1
ATOM 3577 N N 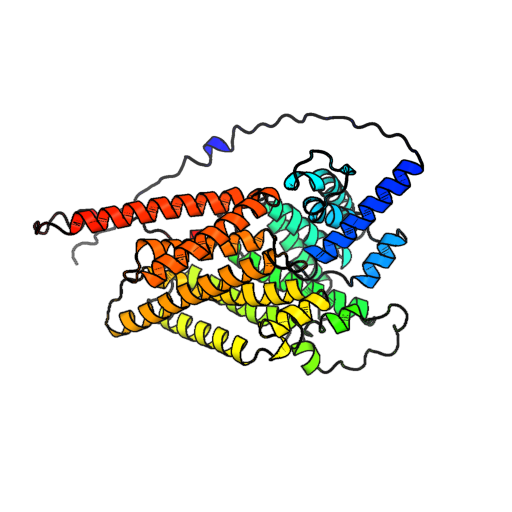. ALA A 1 446 ? 27.674 1.999 -9.696 1.00 70.75 446 ALA A N 1
ATOM 3578 C CA . ALA A 1 446 ? 27.845 0.840 -10.570 1.00 70.75 446 ALA A CA 1
ATOM 3579 C C . ALA A 1 446 ? 27.561 1.172 -12.047 1.00 70.75 446 ALA A C 1
ATOM 3581 O O . ALA A 1 446 ? 28.351 0.824 -12.928 1.00 70.75 446 ALA A O 1
ATOM 3582 N N . CYS A 1 447 ? 26.478 1.898 -12.339 1.00 70.12 447 CYS A N 1
ATOM 3583 C CA . CYS A 1 447 ? 26.157 2.288 -13.712 1.00 70.12 447 CYS A CA 1
ATOM 3584 C C . CYS A 1 447 ? 27.197 3.252 -14.303 1.00 70.12 447 CYS A C 1
ATOM 3586 O O . CYS A 1 447 ? 27.551 3.120 -15.477 1.00 70.12 447 CYS A O 1
ATOM 3588 N N . ARG A 1 448 ? 27.744 4.177 -13.501 1.00 71.62 448 ARG A N 1
ATOM 3589 C CA . ARG A 1 448 ? 28.840 5.064 -13.931 1.00 71.62 448 ARG A CA 1
ATOM 3590 C C . ARG A 1 448 ? 30.109 4.286 -14.277 1.00 71.62 448 ARG A C 1
ATOM 3592 O O . ARG A 1 448 ? 30.719 4.566 -15.305 1.00 71.62 448 ARG A O 1
ATOM 3599 N N . ALA A 1 449 ? 30.474 3.291 -13.468 1.00 69.06 449 ALA A N 1
ATOM 3600 C CA . ALA A 1 449 ? 31.623 2.430 -13.748 1.00 69.06 449 ALA A CA 1
ATOM 3601 C C . ALA A 1 449 ? 31.445 1.635 -15.057 1.00 69.06 449 ALA A C 1
ATOM 3603 O O . ALA A 1 449 ? 32.364 1.577 -15.873 1.00 69.06 449 ALA A O 1
ATOM 3604 N N . ASN A 1 450 ? 30.248 1.091 -15.302 1.00 60.81 450 ASN A N 1
ATOM 3605 C CA . ASN A 1 450 ? 29.941 0.367 -16.541 1.00 60.81 450 ASN A CA 1
ATOM 3606 C C . ASN A 1 450 ? 29.957 1.277 -17.780 1.00 60.81 450 ASN A C 1
ATOM 3608 O O . ASN A 1 450 ? 30.491 0.882 -18.814 1.00 60.81 450 ASN A O 1
ATOM 3612 N N . SER A 1 451 ? 29.431 2.499 -17.665 1.00 57.38 451 SER A N 1
ATOM 3613 C CA . SER A 1 451 ? 29.448 3.493 -18.750 1.00 57.38 451 SER A CA 1
ATOM 3614 C C . SER A 1 451 ? 30.885 3.900 -19.106 1.00 57.38 451 SER A C 1
ATOM 3616 O O . SER A 1 451 ? 31.257 3.944 -20.276 1.00 57.38 451 SER A O 1
ATOM 3618 N N . ALA A 1 452 ? 31.730 4.118 -18.092 1.00 56.88 452 ALA A N 1
ATOM 3619 C CA . ALA A 1 452 ? 33.146 4.425 -18.285 1.00 56.88 452 ALA A CA 1
ATOM 3620 C C . ALA A 1 452 ? 33.918 3.261 -18.934 1.00 56.88 452 ALA A C 1
ATOM 3622 O O . ALA A 1 452 ? 34.795 3.492 -19.761 1.00 56.88 452 ALA A O 1
ATOM 3623 N N . CYS A 1 453 ? 33.574 2.013 -18.601 1.00 47.66 453 CYS A N 1
ATOM 3624 C CA . CYS A 1 453 ? 34.193 0.827 -19.194 1.00 47.66 453 CYS A CA 1
ATOM 3625 C C . CYS A 1 453 ? 33.781 0.606 -20.663 1.00 47.66 453 CYS A C 1
ATOM 3627 O O . CYS A 1 453 ? 34.597 0.159 -21.461 1.00 47.66 453 CYS A O 1
ATOM 3629 N N . GLN A 1 454 ? 32.551 0.965 -21.050 1.00 44.38 454 GLN A N 1
ATOM 3630 C CA . GLN A 1 454 ? 32.114 0.920 -22.453 1.00 44.38 454 GLN A CA 1
ATOM 3631 C C . GLN A 1 454 ? 32.828 1.973 -23.317 1.00 44.38 454 GLN A C 1
ATOM 3633 O O . GLN A 1 454 ? 33.235 1.672 -24.440 1.00 44.38 454 GLN A O 1
ATOM 3638 N N . LEU A 1 455 ? 33.054 3.175 -22.775 1.00 40.91 455 LEU A N 1
ATOM 3639 C CA . LEU A 1 455 ? 33.774 4.257 -23.459 1.00 40.91 455 LEU A CA 1
ATOM 3640 C C . LEU A 1 455 ? 35.259 3.932 -23.693 1.00 40.91 455 LEU A C 1
ATOM 3642 O O . LEU A 1 455 ? 35.803 4.290 -24.733 1.00 40.91 455 LEU A O 1
ATOM 3646 N N . THR A 1 456 ? 35.919 3.208 -22.783 1.00 38.44 456 THR A N 1
ATOM 3647 C CA . THR A 1 456 ? 37.334 2.824 -22.953 1.00 38.44 456 THR A CA 1
ATOM 3648 C C . THR A 1 456 ? 37.550 1.667 -23.930 1.00 38.44 456 THR A C 1
ATOM 3650 O O . THR A 1 456 ? 38.672 1.457 -24.384 1.00 38.44 456 THR A O 1
ATOM 3653 N N . THR A 1 457 ? 36.494 0.938 -24.303 1.00 40.84 457 THR A N 1
ATOM 3654 C CA . THR A 1 457 ? 36.551 -0.132 -25.315 1.00 40.84 457 THR A CA 1
ATOM 3655 C C . THR A 1 457 ? 36.265 0.338 -26.747 1.00 40.84 457 THR A C 1
ATOM 3657 O O . THR A 1 457 ? 36.340 -0.470 -27.669 1.00 40.84 457 THR A O 1
ATOM 3660 N N . GLY A 1 458 ? 35.963 1.627 -26.949 1.00 35.84 458 GLY A N 1
ATOM 3661 C CA . GLY A 1 458 ? 35.617 2.206 -28.255 1.00 35.84 458 GLY A CA 1
ATOM 3662 C C . GLY A 1 458 ? 36.795 2.557 -29.172 1.00 35.84 458 GLY A C 1
ATOM 3663 O O . GLY A 1 458 ? 36.572 2.864 -30.338 1.00 35.84 458 GLY A O 1
ATOM 3664 N N . GLU A 1 459 ? 38.043 2.481 -28.704 1.00 35.28 459 GLU A N 1
ATOM 3665 C CA . GLU A 1 459 ? 39.223 2.801 -29.517 1.00 35.28 459 GLU A CA 1
ATOM 3666 C C . GLU A 1 459 ? 40.365 1.814 -29.253 1.00 35.28 459 GLU A C 1
ATOM 3668 O O . GLU A 1 459 ? 41.183 2.017 -28.355 1.00 35.28 459 GLU A O 1
ATOM 3673 N N . LYS A 1 460 ? 40.400 0.743 -30.060 1.00 30.42 460 LYS A N 1
ATOM 3674 C CA . LYS A 1 460 ? 41.571 0.005 -30.588 1.00 30.42 460 LYS A CA 1
ATOM 3675 C C . LYS A 1 460 ? 41.234 -1.477 -30.750 1.00 30.42 460 LYS A C 1
ATOM 3677 O O . LYS A 1 460 ? 40.930 -2.167 -29.780 1.00 30.42 460 LYS A O 1
ATOM 3682 N N . GLU A 1 461 ? 41.368 -1.977 -31.978 1.00 37.12 461 GLU A N 1
ATOM 3683 C CA . GLU A 1 461 ? 41.565 -3.406 -32.224 1.00 37.12 461 GLU A CA 1
ATOM 3684 C C . GLU A 1 461 ? 42.752 -3.894 -31.383 1.00 37.12 461 GLU A C 1
ATOM 3686 O O . GLU A 1 461 ? 43.883 -3.438 -31.556 1.00 37.12 461 GLU A O 1
ATOM 3691 N N . VAL A 1 462 ? 42.497 -4.816 -30.451 1.00 29.77 462 VAL A N 1
ATOM 3692 C CA . VAL A 1 462 ? 43.538 -5.525 -29.698 1.00 29.77 462 VAL A CA 1
ATOM 3693 C C . VAL A 1 462 ? 43.205 -7.024 -29.697 1.00 29.77 462 VAL A C 1
ATOM 3695 O O . VAL A 1 462 ? 42.041 -7.383 -29.503 1.00 29.77 462 VAL A O 1
ATOM 3698 N N . PRO A 1 463 ? 44.178 -7.931 -29.923 1.00 28.72 463 PRO A N 1
ATOM 3699 C CA . PRO A 1 463 ? 43.892 -9.320 -30.279 1.00 28.72 463 PRO A CA 1
ATOM 3700 C C . PRO A 1 463 ? 43.381 -10.158 -29.098 1.00 28.72 463 PRO A C 1
ATOM 3702 O O . PRO A 1 463 ? 43.965 -10.121 -28.019 1.00 28.72 463 PRO A O 1
ATOM 3705 N N . GLY A 1 464 ? 42.337 -10.957 -29.355 1.00 30.50 464 GLY A N 1
ATOM 3706 C CA . GLY A 1 464 ? 41.965 -12.303 -28.857 1.00 30.50 464 GLY A CA 1
ATOM 3707 C C . GLY A 1 464 ? 42.130 -12.760 -27.392 1.00 30.50 464 GLY A C 1
ATOM 3708 O O . GLY A 1 464 ? 41.405 -13.663 -26.972 1.00 30.50 464 GLY A O 1
ATOM 3709 N N . SER A 1 465 ? 43.041 -12.209 -26.592 1.00 27.86 465 SER A N 1
ATOM 3710 C CA . SER A 1 465 ? 43.412 -12.730 -25.265 1.00 27.86 465 SER A CA 1
ATOM 3711 C C . SER A 1 465 ? 43.013 -11.823 -24.093 1.00 27.86 465 SER A C 1
ATOM 3713 O O . SER A 1 465 ? 42.950 -12.296 -22.959 1.00 27.86 465 SER A O 1
ATOM 3715 N N . ILE A 1 466 ? 42.639 -10.562 -24.346 1.00 29.53 466 ILE A N 1
ATOM 3716 C CA . ILE A 1 466 ? 42.135 -9.628 -23.315 1.00 29.53 466 ILE A CA 1
ATOM 3717 C C . ILE A 1 466 ? 40.605 -9.704 -23.169 1.00 29.53 466 ILE A C 1
ATOM 3719 O O . ILE A 1 466 ? 40.072 -9.549 -22.068 1.00 29.53 466 ILE A O 1
ATOM 3723 N N . GLN A 1 467 ? 39.891 -10.084 -24.232 1.00 28.92 467 GLN A N 1
ATOM 3724 C CA . GLN A 1 467 ? 38.428 -10.215 -24.227 1.00 28.92 467 GLN A CA 1
ATOM 3725 C C . GLN A 1 467 ? 37.931 -11.304 -23.254 1.00 28.92 467 GLN A C 1
ATOM 3727 O O . GLN A 1 467 ? 36.851 -11.181 -22.682 1.00 28.92 467 GLN A O 1
ATOM 3732 N N . ARG A 1 468 ? 38.761 -12.319 -22.956 1.00 25.94 468 ARG A N 1
ATOM 3733 C CA . ARG A 1 468 ? 38.462 -13.334 -21.928 1.00 25.94 468 ARG A CA 1
ATOM 3734 C C . ARG A 1 468 ? 38.631 -12.837 -20.489 1.00 25.94 468 ARG A C 1
ATOM 3736 O O . ARG A 1 468 ? 38.015 -13.413 -19.601 1.00 25.94 468 ARG A O 1
ATOM 3743 N N . ARG A 1 469 ? 39.407 -11.775 -20.234 1.00 25.42 469 ARG A N 1
ATOM 3744 C CA . ARG A 1 469 ? 39.599 -11.232 -18.873 1.00 25.42 469 ARG A CA 1
ATOM 3745 C C . ARG A 1 469 ? 38.494 -10.256 -18.465 1.00 25.42 469 ARG A C 1
ATOM 3747 O O . ARG A 1 469 ? 38.067 -10.295 -17.317 1.00 25.42 469 ARG A O 1
ATOM 3754 N N . CYS A 1 470 ? 37.957 -9.465 -19.397 1.00 26.58 470 CYS A N 1
ATOM 3755 C CA . CYS A 1 470 ? 36.817 -8.575 -19.122 1.00 26.58 470 CYS A CA 1
ATOM 3756 C C . CYS A 1 470 ? 35.471 -9.316 -19.001 1.00 26.58 470 CYS A C 1
ATOM 3758 O O . CYS A 1 470 ? 34.573 -8.840 -18.313 1.00 26.58 470 CYS A O 1
ATOM 3760 N N . LEU A 1 471 ? 35.330 -10.503 -19.605 1.00 27.44 471 LEU A N 1
ATOM 3761 C CA . LEU A 1 471 ? 34.119 -11.330 -19.476 1.00 27.44 471 LEU A CA 1
ATOM 3762 C C . LEU A 1 471 ? 34.006 -12.064 -18.124 1.00 27.44 471 LEU A C 1
ATOM 3764 O O . LEU A 1 471 ? 32.908 -12.458 -17.747 1.00 27.44 471 LEU A O 1
ATOM 3768 N N . LEU A 1 472 ? 35.107 -12.210 -17.373 1.00 24.34 472 LEU A N 1
ATOM 3769 C CA . LEU A 1 472 ? 35.149 -12.906 -16.074 1.00 24.34 472 LEU A CA 1
ATOM 3770 C C . LEU A 1 472 ? 34.896 -11.985 -14.860 1.00 24.34 472 LEU A C 1
ATOM 3772 O O . LEU A 1 472 ? 34.792 -12.465 -13.733 1.00 24.34 472 LEU A O 1
ATOM 3776 N N . HIS A 1 473 ? 34.782 -10.671 -15.076 1.00 24.17 473 HIS A N 1
ATOM 3777 C CA . HIS A 1 473 ? 34.564 -9.661 -14.031 1.00 24.17 473 HIS A CA 1
ATOM 3778 C C . HIS A 1 473 ? 33.395 -8.715 -14.348 1.00 24.17 473 HIS A C 1
ATOM 3780 O O . HIS A 1 473 ? 33.399 -7.552 -13.952 1.00 24.17 473 HIS A O 1
ATOM 3786 N N . ARG A 1 474 ? 32.341 -9.207 -15.017 1.00 25.05 474 ARG A N 1
ATOM 3787 C CA . ARG A 1 474 ? 31.029 -8.564 -14.864 1.00 25.05 474 ARG A CA 1
ATOM 3788 C C . ARG A 1 474 ? 30.545 -8.864 -13.445 1.00 25.05 474 ARG A C 1
ATOM 3790 O O . ARG A 1 474 ? 30.356 -10.043 -13.144 1.00 25.05 474 ARG A O 1
ATOM 3797 N N . PRO A 1 475 ? 30.313 -7.866 -12.574 1.00 23.44 475 PRO A N 1
ATOM 3798 C CA . PRO A 1 475 ? 29.531 -8.130 -11.384 1.00 23.44 475 PRO A CA 1
ATOM 3799 C C . PRO A 1 475 ? 28.150 -8.560 -11.879 1.00 23.44 475 PRO A C 1
ATOM 3801 O O . PRO A 1 475 ? 27.436 -7.794 -12.526 1.00 23.44 475 PRO A O 1
ATOM 3804 N N . THR A 1 476 ? 27.798 -9.821 -11.641 1.00 25.86 476 THR A N 1
ATOM 3805 C CA . THR A 1 476 ? 26.429 -10.316 -11.766 1.00 25.86 476 THR A CA 1
ATOM 3806 C C . THR A 1 476 ? 25.594 -9.578 -10.727 1.00 25.86 476 THR A C 1
ATOM 3808 O O . THR A 1 476 ? 25.451 -10.028 -9.592 1.00 25.86 476 THR A O 1
ATOM 3811 N N . PHE A 1 477 ? 25.116 -8.391 -11.087 1.00 29.62 477 PHE A N 1
ATOM 3812 C CA . PHE A 1 477 ? 24.219 -7.605 -10.258 1.00 29.62 477 PHE A CA 1
ATOM 3813 C C . PHE A 1 477 ? 22.857 -8.295 -10.318 1.00 29.62 477 PHE A C 1
ATOM 3815 O O . PHE A 1 477 ? 22.182 -8.257 -11.345 1.00 29.62 477 PHE A O 1
ATOM 3822 N N . ARG A 1 478 ? 22.506 -9.031 -9.258 1.00 28.53 478 ARG A N 1
ATOM 3823 C CA . ARG A 1 478 ? 21.253 -9.790 -9.194 1.00 28.53 478 ARG A CA 1
ATOM 3824 C C . ARG A 1 478 ? 20.071 -8.814 -9.077 1.00 28.53 478 ARG A C 1
ATOM 3826 O O . ARG A 1 478 ? 20.021 -8.070 -8.095 1.00 28.53 478 ARG A O 1
ATOM 3833 N N . PRO A 1 479 ? 19.099 -8.839 -10.007 1.00 27.33 479 PRO A N 1
ATOM 3834 C CA . PRO A 1 479 ? 17.865 -8.054 -9.909 1.00 27.33 479 PRO A CA 1
ATOM 3835 C C . PRO A 1 479 ? 17.093 -8.304 -8.602 1.00 27.33 479 PRO A C 1
ATOM 3837 O O . PRO A 1 479 ? 16.451 -7.390 -8.091 1.00 27.33 479 PRO A O 1
ATOM 3840 N N . SER A 1 480 ? 17.233 -9.500 -8.008 1.00 27.58 480 SER A N 1
ATOM 3841 C CA . SER A 1 480 ? 16.583 -9.876 -6.743 1.00 27.58 480 SER A CA 1
ATOM 3842 C C . SER A 1 480 ? 16.933 -8.960 -5.575 1.00 27.58 480 SER A C 1
ATOM 3844 O O . SER A 1 480 ? 16.116 -8.789 -4.678 1.00 27.58 480 SER A O 1
ATOM 3846 N N . MET A 1 481 ? 18.111 -8.324 -5.582 1.00 27.97 481 MET A N 1
ATOM 3847 C CA . MET A 1 481 ? 18.458 -7.406 -4.506 1.00 27.97 481 MET A CA 1
ATOM 3848 C C . MET A 1 481 ? 17.516 -6.199 -4.522 1.00 27.97 481 MET A C 1
ATOM 3850 O O . MET A 1 481 ? 17.007 -5.832 -3.469 1.00 27.97 481 MET A O 1
ATOM 3854 N N . MET A 1 482 ? 17.260 -5.548 -5.670 1.00 29.80 482 MET A N 1
ATOM 3855 C CA . MET A 1 482 ? 16.385 -4.353 -5.754 1.00 29.80 482 MET A CA 1
ATOM 3856 C C . MET A 1 482 ? 14.907 -4.636 -5.498 1.00 29.80 482 MET A C 1
ATOM 3858 O O . MET A 1 482 ? 14.212 -3.734 -5.049 1.00 29.80 482 MET A O 1
ATOM 3862 N N . LEU A 1 483 ? 14.466 -5.861 -5.772 1.00 33.59 483 LEU A N 1
ATOM 3863 C CA . LEU A 1 483 ? 13.060 -6.264 -5.749 1.00 33.59 483 LEU A CA 1
ATOM 3864 C C . LEU A 1 483 ? 12.599 -6.796 -4.384 1.00 33.59 483 LEU A C 1
ATOM 3866 O O . LEU A 1 483 ? 11.400 -6.844 -4.128 1.00 33.59 483 LEU A O 1
ATOM 3870 N N . ALA A 1 484 ? 13.528 -7.163 -3.495 1.00 31.95 484 ALA A N 1
ATOM 3871 C CA . ALA A 1 484 ? 13.197 -7.502 -2.119 1.00 31.95 484 ALA A CA 1
ATOM 3872 C C . ALA A 1 484 ? 12.907 -6.213 -1.331 1.00 31.95 484 ALA A C 1
ATOM 3874 O O . ALA A 1 484 ? 13.810 -5.423 -1.037 1.00 31.95 484 ALA A O 1
ATOM 3875 N N . GLY A 1 485 ? 11.634 -6.014 -0.984 1.00 32.44 485 GLY A N 1
ATOM 3876 C CA . GLY A 1 485 ? 11.157 -4.974 -0.067 1.00 32.44 485 GLY A CA 1
ATOM 3877 C C . GLY A 1 485 ? 11.642 -5.142 1.380 1.00 32.44 485 GLY A C 1
ATOM 3878 O O . GLY A 1 485 ? 11.265 -4.344 2.231 1.00 32.44 485 GLY A O 1
ATOM 3879 N N . HIS A 1 486 ? 12.501 -6.131 1.648 1.00 30.56 486 HIS A N 1
ATOM 3880 C CA . HIS A 1 486 ? 13.156 -6.358 2.930 1.00 30.56 486 HIS A CA 1
ATOM 3881 C C . HIS A 1 486 ? 14.664 -6.576 2.771 1.00 30.56 486 HIS A C 1
ATOM 3883 O O . HIS A 1 486 ? 15.106 -7.125 1.756 1.00 30.56 486 HIS A O 1
ATOM 3889 N N . PRO A 1 487 ? 15.482 -6.134 3.746 1.00 22.53 487 PRO A N 1
ATOM 3890 C CA . PRO A 1 487 ? 16.895 -6.470 3.780 1.00 22.53 487 PRO A CA 1
ATOM 3891 C C . PRO A 1 487 ? 17.017 -7.987 3.943 1.00 22.53 487 PRO A C 1
ATOM 3893 O O . PRO A 1 487 ? 16.709 -8.537 4.997 1.00 22.53 487 PRO A O 1
ATOM 3896 N N . ILE A 1 488 ? 17.437 -8.668 2.879 1.00 23.19 488 ILE A N 1
ATOM 3897 C CA . ILE A 1 488 ? 17.908 -10.049 2.967 1.00 23.19 488 ILE A CA 1
ATOM 3898 C C . ILE A 1 488 ? 19.136 -10.019 3.888 1.00 23.19 488 ILE A C 1
ATOM 3900 O O . ILE A 1 488 ? 20.086 -9.286 3.593 1.00 23.19 488 ILE A O 1
ATOM 3904 N N . LEU A 1 489 ? 19.051 -10.746 5.008 1.00 23.66 489 LEU A N 1
ATOM 3905 C CA . LEU A 1 489 ? 20.140 -10.990 5.962 1.00 23.66 489 LEU A CA 1
ATOM 3906 C C . LEU A 1 489 ? 21.407 -11.506 5.268 1.00 23.66 489 LEU A C 1
ATOM 3908 O O . LEU A 1 489 ? 21.280 -12.377 4.373 1.00 23.66 489 LEU A O 1
#

Radius of gyration: 25.03 Å; Cα contacts (8 Å, |Δi|>4): 513; chains: 1; bounding box: 76×61×72 Å

Solvent-accessible surface area (backbone atoms only — not comparable to full-atom values): 27962 Å² total; per-residue (Å²): 138,86,82,88,79,78,80,81,74,83,78,79,88,77,85,76,66,71,74,63,72,77,70,76,78,76,81,86,78,86,77,86,79,83,87,82,91,52,75,70,58,52,52,55,50,48,54,49,52,50,51,22,46,52,40,21,52,73,74,39,50,57,65,84,41,42,64,71,56,63,69,62,50,51,54,30,47,78,71,70,67,45,60,64,35,49,54,28,34,33,31,22,68,21,33,37,77,61,84,57,76,91,49,70,87,59,52,36,57,58,58,13,54,66,35,41,54,51,14,53,51,49,56,74,70,45,89,61,82,70,46,73,69,41,34,49,40,25,56,48,50,18,52,55,23,50,52,72,59,36,62,67,59,18,51,51,24,50,52,49,29,54,53,38,41,60,75,59,38,57,77,82,60,61,59,88,44,60,70,60,24,52,32,51,41,27,37,49,52,36,49,42,49,49,40,48,55,50,18,66,46,74,74,46,83,69,85,77,76,84,58,92,84,58,75,62,37,64,26,63,71,64,57,68,64,63,58,87,86,64,66,81,79,69,81,64,78,73,51,69,72,55,19,64,70,7,69,70,32,53,45,50,64,53,51,56,52,39,47,53,44,52,52,49,52,50,36,52,74,69,62,74,51,55,74,66,54,50,55,53,50,49,53,51,53,49,52,50,56,53,48,49,61,71,68,45,55,77,79,75,43,93,44,78,66,41,44,50,55,29,39,78,70,72,44,21,42,35,56,49,46,51,53,43,48,56,25,47,47,47,26,65,65,21,51,68,33,70,76,59,81,62,92,45,74,70,47,40,54,52,34,50,50,37,26,49,50,21,49,51,29,26,50,54,40,46,51,49,54,49,53,27,62,73,38,92,83,24,64,66,80,47,71,67,50,50,54,53,45,46,56,30,41,52,51,27,49,50,36,52,75,67,52,89,48,66,69,56,27,54,52,25,49,54,48,40,54,56,45,50,54,52,44,58,58,37,37,55,52,26,64,50,46,54,58,55,53,53,50,51,52,52,49,53,54,52,54,50,53,52,53,54,54,55,62,68,66,73,75,68,96,72,78,90,69,58,68,64,60,63,68,75,66,62,81,82,76,60,67,64,65,81,69,35,91,45,86,80,130

InterPro domains:
  IPR007219 Xylanolytic transcriptional activator, regulatory domain [PF04082] (54-293)
  IPR050815 Transcription factor, fungi [PTHR47338] (36-451)

Secondary structure (DSSP, 8-state):
-----PPPP------SSTTTTTS--------PPPP---HHHHHHHHHHHHHHHHHHHHHTBTTTB----HHHHHHHHHTT-S-HHHHHHHHHHHTTT---GGGTT--GGGTTHHHHHHHHHHHHT-S-SSSHHHHHHHHHHHHHHHHHT-HHHHHHHHHHHHHHHHHTTTTTS--SSHHHHHHHHHHHHHHHHHHHHHHHHHT--------TTPPPPPPHHHHHT--TT--SS--S---HHHHTTSHHHHHHHHHHHHHHHHHHHHHHHTT-S-HHHHHHHHHHHHHHHHHHHHHS-GGGS--HHHHHHHHHTT-HHHHHHHHHHHHHHHHHHHGGGGG---SSHHHHHHHHHHHHHHHHHHHHHHHHHHHHHHSTT-----HHHHHHHHHHHHHHHHHHHH---HHHHHHHHHHHHHHHHHHHHHHHH-TTHHHHHHHHHHHHHHHHHHHHHHHHTSS----TTSHHHHTT------HHHHH-SS---

Foldseek 3Di:
DDDDDDDDDPDDDDDDPVVVVPPPPDDDDDDDDDDDDDPVVVVVVLVLLLVLLVQLVLFPDLQLAPAALNVVQSVCVNVVNHDQLLSLLSSLQRQLVDPDCVCPPPFSQCRSPVSLVVSVVCLVVDPDLADSVNLSSLVSNLQVCVLVQNLVSNVVSLVSNLVRCVVVVPPVDADLFPLRRLSSLRSLLSSQLCLLQSCLLQVHDRDDDDDPPRQAHAAPLVSNPDDPPVGPDPPPPPDSVRSCQHLSSLVRLLSVLLSLLSVLLVCVLVVVDDPVVLLVSLVVSVVSLVVSQVPHPPLLDDDPVSLVVCLVVSCNQSSLSSLLSSLLSLLSSLVCLLDDDDPDPVRVVVSVVSLVSNLVSLLVNLVSQLCQCVDPSSHNLDPVSLLSLLSSLLSLLSCLLPPPDPVSNVSSVVSNVSSVVSNVVSCSNRVVSVVSVVVSVVSNVVSVVVSVVVVVVPDDDDDDPVVVVVVVPDPPPRSSCSVNPHPDD

=== Feature glossary ===
A reading guide for the features in this record.

Start from the sequence.

  · Sequence gives the chain of amino acids in standard one-letter code (A=alanine, C=cysteine, …, Y=tyrosine), read N→C. It is the only feature that is directly encoded by the gene; all structural features are derived from the folded form of this sequence.

Fold it, and you get atomic coordinates and the backbone conformation that goes with them.

  · The mmCIF table is the protein's shape written out atom by atom. For each backbone N, Cα, C, and carbonyl O, it records an (x, y, z) coordinate triple in Å plus the residue type, chain letter, and residue number.

  · Backbone dihedral angles. Every residue except chain termini has a φ (preceding-C → N → Cα → C) and a ψ (N → Cα → C → next-N). They are reported in degrees following the IUPAC sign convention. Secondary structure is essentially a statement about which (φ, ψ) basin each residue occupies.

  · DSSP 8-state secondary structure assigns each residue one of H (α-helix), G (3₁₀-helix), I (π-helix), E (extended β-strand), B (isolated β-bridge), T (hydrogen-bonded turn), S (bend), or '-' (coil). The assignment is computed from backbone hydrogen-bond geometry via the Kabsch–Sander algorithm.

  · P-SEA three-state annotation labels each residue as helix, strand, or coil based purely on the geometry of the Cα trace. It serves as a fallback when the full backbone (and thus DSSP) is unavailable.

Summarize the fold with a handful of shape descriptors and a per-residue structural alphabet.

  · Radius of gyration (Rg) is the root-mean-square distance of Cα atoms from their centroid — a single number for overall size and compactness. A globular domain of N residues has Rg ≈ 2.2·N^0.38 Å; an extended or disordered chain has a much larger Rg. The Cα contact count is the number of residue pairs whose Cα atoms are within 8 Å and are more than four positions apart in sequence — a standard proxy for tertiary packing density. The bounding box is the smallest axis-aligned box enclosing all Cα atoms.

  · Foldseek's 3Di representation compresses backbone geometry into a per-residue letter drawn from a learned twenty-state alphabet. It captures the tertiary interaction pattern around each residue — which residues are packed against it in space, regardless of where they are in sequence.

  · Accessible surface area quantifies burial. A residue with SASA near zero is packed into the hydrophobic core; one with SASA >100 Å² sits on the surface. Computed here via the Shrake–Rupley numerical algorithm with a 1.4 Å probe.

Ask how reliable the model is.

  · For AlphaFold models, the B-factor field carries pLDDT — the model's own estimate of local accuracy on a 0–100 scale. Regions with pLDDT<50 should be treated as essentially unmodeled; they often correspond to intrinsically disordered segments.

  · For experimental (PDB) structures, the B-factor (temperature factor) quantifies the positional spread of each atom in the crystal — a combination of thermal vibration and static disorder — in units of Å². High B-factors mark flexible loops or poorly resolved regions; low B-factors mark the rigid, well-ordered core.

  · PAE(i, j) answers: if I align the predicted and true structures on residue i, how far off (in Å) do I expect residue j to be? A block-diagonal PAE matrix with low values on the blocks and high values off-diagonal is the signature of a multi-domain protein with confidently predicted domains but uncertain inter-domain orientation.

Place it in context: what it resembles, what it is annotated as, and how it looks.

  · Structural nearest neighbors (via Foldseek easy-search vs the PDB). Reported per hit: target PDB id, E-value, and alignment TM-score. A TM-score above ~0.5 is the conventional threshold for 'same fold'.

  · Functional annotations link the protein to curated databases. InterPro entries identify conserved domains and families by matching the sequence against member-database signatures (Pfam, PROSITE, CDD, …). Gene Ontology (GO) terms describe molecular function, biological process, and cellular component in a controlled vocabulary. CATH places the structure in a hierarchical fold classification (Class/Architecture/Topology/Homologous-superfamily). The organism is the source species.

  · Plot images: a contact map (which residues are close in 3D, as an N×N binary image), a Ramachandran scatter (backbone torsion angles, revealing secondary-structure composition at a glance), and — for AlphaFold structures — a PAE heatmap (pairwise prediction confidence).

  · Structure images are PyMOL renders from six orthogonal camera directions. Cartoon representation draws helices as coils and strands as arrows; sticks shows the backbone as bonds; surface shows the solvent-excluded envelope. Rainbow coloring maps sequence position to hue (blue→red, N→C); chain coloring assigns a distinct color per polypeptide.